Protein AF-A3CC83-F1 (afdb_monomer)

pLDDT: mean 74.84, std 17.67, range [27.53, 97.38]

Organism: Oryza sativa subsp. japonica (NCBI:txid39947)

Radius of gyration: 25.09 Å; Cα contacts (8 Å, |Δi|>4): 586; chains: 1; bounding box: 71×52×72 Å

InterPro domains:
  IPR003697 Nucleoside triphosphate pyrophosphatase Maf-like protein [MF_00528] (14-212)
  IPR015222 Phosphatidate cytidylyltransferase, mitochondrial [PF09139] (186-321)
  IPR015222 Phosphatidate cytidylyltransferase, mitochondrial [PTHR13619] (186-321)
  IPR029001 Inosine triphosphate pyrophosphatase-like [G3DSA:3.90.950.10] (7-191)
  IPR029001 Inosine triphosphate pyrophosphatase-like [SSF52972] (12-186)

Sequence (415 aa):
MAAASIPASSQPFKLILGSSSVARKHILAEMGLEFEVMTADIDEKSIRRENPDELVTILAEAKADAIMSRLNISDYQKEGDRPTLLITSDIVVVHEGIIREKPTTKEEARQFLKGYSGSHVATVGSVVVTNLTTGKRLGSLDKAEVYFHDIPDEVIENLIDEGVVFRVAGGLLLEHPLTLPFVEAVNLERNPDHYSGWMARLGPGAITRLADNIGVGVYFNPFVEWRDKRIKYGVVRMKDLAMDVLTWDRFYLSGRLQKPVHVLVDNWDIRKINTINLKMATSASLLLLPAEFTEYDLYAQICSLSYMGDLRMLFAEDKNKDCGASATNELFSYLPWTIQRRLQGRFASNCEEMPTRASVSSKDVAATCVRKALRRRVMVSSARQAMSGLLASGGAVAARYLGKKISKAWKSRTV

Structure (mmCIF, N/CA/C/O backbone):
data_AF-A3CC83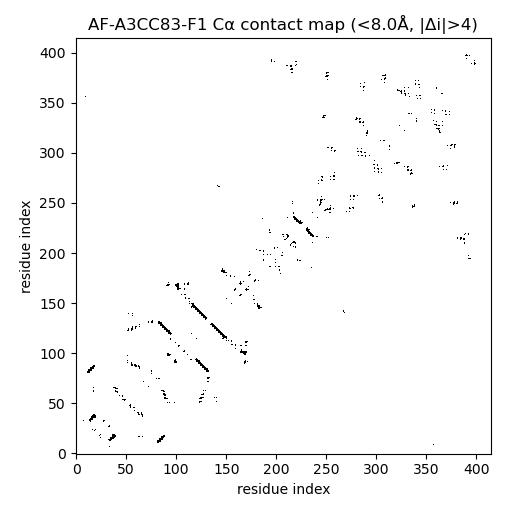-F1
#
_entry.id   AF-A3CC83-F1
#
loop_
_atom_site.group_PDB
_atom_site.id
_atom_site.type_symbol
_atom_site.label_atom_id
_atom_site.label_alt_id
_atom_site.label_comp_id
_atom_site.label_asym_id
_atom_site.label_entity_id
_atom_site.label_seq_id
_atom_site.pdbx_PDB_ins_code
_atom_site.Cartn_x
_atom_site.Cartn_y
_atom_site.Cartn_z
_atom_site.occupancy
_atom_site.B_iso_or_equiv
_atom_site.auth_seq_id
_atom_site.auth_comp_id
_atom_site.auth_asym_id
_atom_site.auth_atom_id
_atom_site.pdbx_PDB_model_num
ATOM 1 N N . MET A 1 1 ? 1.916 -31.405 12.395 1.00 29.80 1 MET A N 1
ATOM 2 C CA . MET A 1 1 ? 3.365 -31.407 12.687 1.00 29.80 1 MET A CA 1
ATOM 3 C C . MET A 1 1 ? 3.833 -29.966 12.689 1.00 29.80 1 MET A C 1
ATOM 5 O O . MET A 1 1 ? 3.380 -29.208 11.844 1.00 29.80 1 MET A O 1
ATOM 9 N N . ALA A 1 2 ? 4.581 -29.596 13.725 1.00 27.67 2 ALA A N 1
ATOM 10 C CA . ALA A 1 2 ? 4.825 -28.226 14.163 1.00 27.67 2 ALA A CA 1
ATOM 11 C C . ALA A 1 2 ? 5.542 -27.361 13.115 1.00 27.67 2 ALA A C 1
ATOM 13 O O . ALA A 1 2 ? 6.474 -27.821 12.461 1.00 27.67 2 ALA A O 1
ATOM 14 N N . ALA A 1 3 ? 5.099 -26.107 12.993 1.00 27.53 3 ALA A N 1
ATOM 15 C CA . ALA A 1 3 ? 5.787 -25.069 12.238 1.00 27.53 3 ALA A CA 1
ATOM 16 C C . ALA A 1 3 ? 7.141 -24.778 12.903 1.00 27.53 3 ALA A C 1
ATOM 18 O O . ALA A 1 3 ? 7.188 -24.462 14.093 1.00 27.53 3 ALA A O 1
ATOM 19 N N . ALA A 1 4 ? 8.231 -24.919 12.151 1.00 31.05 4 ALA A N 1
ATOM 20 C CA . ALA A 1 4 ? 9.561 -24.553 12.615 1.00 31.05 4 ALA A CA 1
ATOM 21 C C . ALA A 1 4 ? 9.682 -23.020 12.649 1.00 31.05 4 ALA A C 1
ATOM 23 O O . ALA A 1 4 ? 9.392 -22.332 11.673 1.00 31.05 4 ALA A O 1
ATOM 24 N N . SER A 1 5 ? 10.044 -22.492 13.815 1.00 33.88 5 SER A N 1
ATOM 25 C CA . SER A 1 5 ? 10.210 -21.070 14.115 1.00 33.88 5 SER A CA 1
ATOM 26 C C . SER A 1 5 ? 11.551 -20.525 13.606 1.00 33.88 5 SER A C 1
ATOM 28 O O . SER A 1 5 ? 12.596 -21.118 13.878 1.00 33.88 5 SER A O 1
ATOM 30 N N . ILE A 1 6 ? 11.525 -19.356 12.958 1.00 38.06 6 ILE A N 1
ATOM 31 C CA . ILE A 1 6 ? 12.697 -18.517 12.642 1.00 38.06 6 ILE A CA 1
ATOM 32 C C . ILE A 1 6 ? 13.355 -18.035 13.960 1.00 38.06 6 ILE A C 1
ATOM 34 O O . ILE A 1 6 ? 12.637 -17.747 14.919 1.00 38.06 6 ILE A O 1
ATOM 38 N N . PRO A 1 7 ? 14.698 -17.943 14.069 1.00 37.53 7 PRO A N 1
ATOM 39 C CA . PRO A 1 7 ? 15.350 -17.409 15.266 1.00 37.53 7 PRO A CA 1
ATOM 40 C C . PRO A 1 7 ? 15.218 -15.874 15.376 1.00 37.53 7 PRO A C 1
ATOM 42 O O . PRO A 1 7 ? 15.588 -15.131 14.469 1.00 37.53 7 PRO A O 1
ATOM 45 N N . ALA A 1 8 ? 14.774 -15.414 16.549 1.00 41.62 8 ALA A N 1
ATOM 46 C CA . ALA A 1 8 ? 14.306 -14.064 16.903 1.00 41.62 8 ALA A CA 1
ATOM 47 C C . ALA A 1 8 ? 15.328 -12.885 16.878 1.00 41.62 8 ALA A C 1
ATOM 49 O O . ALA A 1 8 ? 15.171 -11.917 17.632 1.00 41.62 8 ALA A O 1
ATOM 50 N N . SER A 1 9 ? 16.412 -12.922 16.085 1.00 45.72 9 SER A N 1
ATOM 51 C CA . SER A 1 9 ? 17.635 -12.142 16.394 1.00 45.72 9 SER A CA 1
ATOM 52 C C . SER A 1 9 ? 18.157 -11.102 15.376 1.00 45.72 9 SER A C 1
ATOM 54 O O . SER A 1 9 ? 19.329 -10.738 15.474 1.00 45.72 9 SER A O 1
ATOM 56 N N . SER A 1 10 ? 17.379 -10.575 14.417 1.00 61.22 10 SER A N 1
ATOM 57 C CA . SER A 1 10 ? 17.909 -9.567 13.455 1.00 61.22 10 SER A CA 1
ATOM 58 C C . SER A 1 10 ? 17.173 -8.226 13.363 1.00 61.22 10 SER A C 1
ATOM 60 O O . SER A 1 10 ? 17.601 -7.367 12.592 1.00 61.22 10 SER A O 1
ATOM 62 N N . GLN A 1 11 ? 16.092 -8.007 14.116 1.00 68.69 11 GLN A N 1
ATOM 63 C CA . GLN A 1 11 ? 15.389 -6.716 14.104 1.00 68.69 11 GLN A CA 1
ATOM 64 C C . GLN A 1 11 ? 16.029 -5.722 15.086 1.00 68.69 11 GLN A C 1
ATOM 66 O O . GLN A 1 11 ? 16.194 -6.072 16.262 1.00 68.69 11 GLN A O 1
ATOM 71 N N . PRO A 1 12 ? 16.343 -4.479 14.648 1.00 84.19 12 PRO A N 1
ATOM 72 C CA . PRO A 1 12 ? 16.972 -3.461 15.496 1.00 84.19 12 PRO A CA 1
ATOM 73 C C . PRO A 1 12 ? 16.033 -2.912 16.583 1.00 84.19 12 PRO A C 1
ATOM 75 O O . PRO A 1 12 ? 16.452 -2.103 17.402 1.00 84.19 12 PRO A O 1
ATOM 78 N N . PHE A 1 13 ? 14.771 -3.344 16.596 1.00 88.81 13 PHE A N 1
ATOM 79 C CA . PHE A 1 13 ? 13.751 -3.004 17.581 1.00 88.81 13 PHE A CA 1
ATOM 80 C C . PHE A 1 13 ? 12.878 -4.231 17.890 1.00 88.81 13 PHE A C 1
ATOM 82 O O . PHE A 1 13 ? 12.842 -5.182 17.109 1.00 88.81 13 PHE A O 1
ATOM 89 N N . LYS A 1 14 ? 12.186 -4.211 19.033 1.00 91.88 14 LYS A N 1
ATOM 90 C CA . LYS A 1 14 ? 11.030 -5.077 19.321 1.00 91.88 14 LYS A CA 1
ATOM 91 C C . LYS A 1 14 ? 9.772 -4.381 18.806 1.00 91.88 14 LYS A C 1
ATOM 93 O O . LYS A 1 14 ? 9.684 -3.153 18.873 1.00 91.88 14 LYS A O 1
ATOM 98 N N . LEU A 1 15 ? 8.803 -5.145 18.320 1.00 93.69 15 LEU A N 1
ATOM 99 C CA . LEU A 1 15 ? 7.555 -4.608 17.789 1.00 93.69 15 LEU A CA 1
ATOM 100 C C . LEU A 1 15 ? 6.356 -5.185 18.540 1.00 93.69 15 LEU A C 1
ATOM 102 O O . LEU A 1 15 ? 6.263 -6.394 18.737 1.00 93.69 15 LEU A O 1
ATOM 106 N N . ILE A 1 16 ? 5.429 -4.315 18.926 1.00 95.12 16 ILE A N 1
ATOM 107 C CA . ILE A 1 16 ? 4.136 -4.673 19.501 1.00 95.12 16 ILE A CA 1
ATOM 108 C C . ILE A 1 16 ? 3.050 -4.133 18.572 1.00 95.12 16 ILE A C 1
ATOM 110 O O . ILE A 1 16 ? 2.970 -2.930 18.318 1.00 95.12 16 ILE A O 1
ATOM 114 N N . LEU A 1 17 ? 2.191 -5.016 18.073 1.00 96.19 17 LEU A N 1
ATOM 115 C CA . LEU A 1 17 ? 0.972 -4.659 17.366 1.00 96.19 17 LEU A CA 1
ATOM 116 C C . LEU A 1 17 ? -0.175 -4.508 18.370 1.00 96.19 17 LEU A C 1
ATOM 118 O O . LEU A 1 17 ? -0.723 -5.489 18.874 1.00 96.19 17 LEU A O 1
ATOM 122 N N . GLY A 1 18 ? -0.585 -3.263 18.573 1.00 95.19 18 GLY A N 1
ATOM 123 C CA . GLY A 1 18 ? -1.690 -2.814 19.412 1.00 95.19 18 GLY A CA 1
ATOM 124 C C . GLY A 1 18 ? -3.093 -3.111 18.858 1.00 95.19 18 GLY A C 1
ATOM 125 O O . GLY A 1 18 ? -3.974 -2.258 18.942 1.00 95.19 18 GLY A O 1
ATOM 126 N N . SER A 1 19 ? -3.300 -4.236 18.161 1.00 89.81 19 SER A N 1
ATOM 127 C CA . SER A 1 19 ? -4.519 -4.487 17.376 1.00 89.81 19 SER A CA 1
ATOM 128 C C . SER A 1 19 ? -4.869 -5.971 17.249 1.00 89.81 19 SER A C 1
ATOM 130 O O . SER A 1 19 ? -4.028 -6.809 16.930 1.00 89.81 19 SER A O 1
ATOM 132 N N . SER A 1 20 ? -6.162 -6.289 17.367 1.00 87.88 20 SER A N 1
ATOM 133 C CA . SER A 1 20 ? -6.706 -7.637 17.141 1.00 87.88 20 SER A CA 1
ATOM 134 C C . SER A 1 20 ? -6.923 -7.982 15.660 1.00 87.88 20 SER A C 1
ATOM 136 O O . SER A 1 20 ? -7.044 -9.161 15.328 1.00 87.88 20 SER A O 1
ATOM 138 N N . SER A 1 21 ? -6.936 -6.982 14.767 1.00 84.50 21 SER A N 1
ATOM 139 C CA . SER A 1 21 ? -7.230 -7.141 13.332 1.00 84.50 21 SER A CA 1
ATOM 140 C C . SER A 1 21 ? -6.325 -8.160 12.630 1.00 84.50 21 SER A C 1
ATOM 142 O O . SER A 1 21 ? -5.101 -8.020 12.632 1.00 84.50 21 SER A O 1
ATOM 144 N N . VAL A 1 22 ? -6.945 -9.141 11.963 1.00 79.56 22 VAL A N 1
ATOM 145 C CA . VAL A 1 22 ? -6.258 -10.159 11.148 1.00 79.56 22 VAL A CA 1
ATOM 146 C C . VAL A 1 22 ? -5.524 -9.520 9.968 1.00 79.56 22 VAL A C 1
ATOM 148 O O . VAL A 1 22 ? -4.369 -9.855 9.728 1.00 79.56 22 VAL A O 1
ATOM 151 N N . ALA A 1 23 ? -6.143 -8.550 9.289 1.00 73.88 23 ALA A N 1
ATOM 152 C CA . ALA A 1 23 ? -5.534 -7.867 8.147 1.00 73.88 23 ALA A CA 1
ATOM 153 C C . ALA A 1 23 ? -4.236 -7.144 8.539 1.00 73.88 23 ALA A C 1
ATOM 155 O O . ALA A 1 23 ? -3.218 -7.280 7.871 1.00 73.88 23 ALA A O 1
ATOM 156 N N . ARG A 1 24 ? -4.228 -6.439 9.678 1.00 82.38 24 ARG A N 1
ATOM 157 C CA . ARG A 1 24 ? -3.029 -5.721 10.150 1.00 82.38 24 ARG A CA 1
ATOM 158 C C . ARG A 1 24 ? -1.908 -6.671 10.568 1.00 82.38 24 ARG A C 1
ATOM 160 O O . ARG A 1 24 ? -0.746 -6.389 10.295 1.00 82.38 24 ARG A O 1
ATOM 167 N N . LYS A 1 25 ? -2.255 -7.807 11.186 1.00 80.94 25 LYS A N 1
ATOM 168 C CA . LYS A 1 25 ? -1.294 -8.883 11.478 1.00 80.94 25 LYS A CA 1
ATOM 169 C C . LYS A 1 25 ? -0.676 -9.422 10.191 1.00 80.94 25 LYS A C 1
ATOM 171 O O . LYS A 1 25 ? 0.536 -9.585 10.129 1.00 80.94 25 LYS A O 1
ATOM 176 N N . HIS A 1 26 ? -1.504 -9.663 9.176 1.00 69.69 26 HIS A N 1
ATOM 177 C CA . HIS A 1 26 ? -1.049 -10.172 7.889 1.00 69.69 26 HIS A CA 1
ATOM 178 C C . HIS A 1 26 ? -0.097 -9.194 7.194 1.00 69.69 26 HIS A C 1
ATOM 180 O O . HIS A 1 26 ? 0.998 -9.600 6.834 1.00 69.69 26 HIS A O 1
ATOM 186 N N . ILE A 1 27 ? -0.443 -7.902 7.126 1.00 72.19 27 ILE A N 1
ATOM 187 C CA . ILE A 1 27 ? 0.411 -6.860 6.526 1.00 72.19 27 ILE A CA 1
ATOM 188 C C . ILE A 1 27 ? 1.800 -6.831 7.180 1.00 72.19 27 ILE A C 1
ATOM 190 O O . ILE A 1 27 ? 2.812 -6.851 6.484 1.00 72.19 27 ILE A O 1
ATOM 194 N N . LEU A 1 28 ? 1.875 -6.817 8.516 1.00 74.62 28 LEU A N 1
ATOM 195 C CA . LEU A 1 28 ? 3.170 -6.802 9.206 1.00 74.62 28 LEU A CA 1
ATOM 196 C C . LEU A 1 28 ? 3.953 -8.110 9.005 1.00 74.62 28 LEU A C 1
ATOM 198 O O . LEU A 1 28 ? 5.172 -8.069 8.841 1.00 74.62 28 LEU A O 1
ATOM 202 N N . ALA A 1 29 ? 3.267 -9.254 8.972 1.00 72.88 29 ALA A N 1
ATOM 203 C CA . ALA A 1 29 ? 3.896 -10.548 8.720 1.00 72.88 29 ALA A CA 1
ATOM 204 C C . ALA A 1 29 ? 4.442 -10.657 7.284 1.00 72.88 29 ALA A C 1
ATOM 206 O O . ALA A 1 29 ? 5.563 -11.122 7.095 1.00 72.88 29 ALA A O 1
ATOM 207 N N . GLU A 1 30 ? 3.707 -10.173 6.277 1.00 58.69 30 GLU A N 1
ATOM 208 C CA . GLU A 1 30 ? 4.167 -10.105 4.881 1.00 58.69 30 GLU A CA 1
ATOM 209 C C . GLU A 1 30 ? 5.392 -9.197 4.714 1.00 58.69 30 GLU A C 1
ATOM 211 O O . GLU A 1 30 ? 6.258 -9.458 3.879 1.00 58.69 30 GLU A O 1
ATOM 216 N N . MET A 1 31 ? 5.509 -8.156 5.544 1.00 70.88 31 MET A N 1
ATOM 217 C CA . MET A 1 31 ? 6.708 -7.314 5.618 1.00 70.88 31 MET A CA 1
ATOM 218 C C . MET A 1 31 ? 7.907 -8.019 6.281 1.00 70.88 31 MET A C 1
ATOM 220 O O . MET A 1 31 ? 8.993 -7.439 6.337 1.00 70.88 31 MET A O 1
ATOM 224 N N . GLY A 1 32 ? 7.737 -9.246 6.783 1.00 74.75 32 GLY A N 1
ATOM 225 C CA . GLY A 1 32 ? 8.766 -10.005 7.495 1.00 74.75 32 GLY A CA 1
ATOM 226 C C . GLY A 1 32 ? 9.046 -9.478 8.905 1.00 74.75 32 GLY A C 1
ATOM 227 O O . GLY A 1 32 ? 10.141 -9.691 9.431 1.00 74.75 32 GLY A O 1
ATOM 228 N N . LEU A 1 33 ? 8.095 -8.749 9.499 1.00 78.81 33 LEU A N 1
ATOM 229 C CA . LEU A 1 33 ? 8.216 -8.226 10.856 1.00 78.81 33 LEU A CA 1
ATOM 230 C C . LEU A 1 33 ? 7.722 -9.260 11.871 1.00 78.81 33 LEU A C 1
ATOM 232 O O . LEU A 1 33 ? 6.686 -9.895 11.691 1.00 78.81 33 LEU A O 1
ATOM 236 N N . GLU A 1 34 ? 8.458 -9.381 12.970 1.00 87.00 34 GLU A N 1
ATOM 237 C CA . GLU A 1 34 ? 8.103 -10.216 14.112 1.00 87.00 34 GLU A CA 1
ATOM 238 C C . GLU A 1 34 ? 7.530 -9.275 15.156 1.00 87.00 34 GLU A C 1
ATOM 240 O O . GLU A 1 34 ? 8.132 -8.246 15.465 1.00 87.00 34 GLU A O 1
ATOM 245 N N . PHE A 1 35 ? 6.348 -9.589 15.668 1.00 92.81 35 PHE A N 1
ATOM 246 C CA . PHE A 1 35 ? 5.664 -8.713 16.602 1.00 92.81 35 PHE A CA 1
ATOM 247 C C . PHE A 1 35 ? 4.873 -9.502 17.632 1.00 92.81 35 PHE A C 1
ATOM 249 O O . PHE A 1 35 ? 4.314 -10.562 17.348 1.00 92.81 35 PHE A O 1
ATOM 256 N N . GLU A 1 36 ? 4.791 -8.937 18.827 1.00 94.06 36 GLU A N 1
ATOM 257 C CA . GLU A 1 36 ? 3.840 -9.360 19.844 1.00 94.06 36 GLU A CA 1
ATOM 258 C C . GLU A 1 36 ? 2.493 -8.681 19.590 1.00 94.06 36 GLU A C 1
ATOM 260 O O . GLU A 1 36 ? 2.435 -7.546 19.122 1.00 94.06 36 GLU A O 1
ATOM 265 N N . VAL A 1 37 ? 1.389 -9.361 19.884 1.00 93.94 37 VAL A N 1
ATOM 266 C CA . VAL A 1 37 ? 0.056 -8.765 19.779 1.00 93.94 37 VAL A CA 1
ATOM 267 C C . VAL A 1 37 ? -0.419 -8.387 21.169 1.00 93.94 37 VAL A C 1
ATOM 269 O O . VAL A 1 37 ? -0.599 -9.257 22.015 1.00 93.94 37 VAL A O 1
ATOM 272 N N . MET A 1 38 ? -0.707 -7.106 21.368 1.00 93.38 38 MET A N 1
ATOM 273 C CA . MET A 1 38 ? -1.361 -6.608 22.573 1.00 93.38 38 MET A CA 1
ATOM 274 C C . MET A 1 38 ? -2.634 -5.879 22.173 1.00 93.38 38 MET A C 1
ATOM 276 O O . MET A 1 38 ? -2.612 -4.981 21.341 1.00 93.38 38 MET A O 1
ATOM 280 N N . THR A 1 39 ? -3.774 -6.267 22.725 1.00 89.12 39 THR A N 1
ATOM 281 C CA . THR A 1 39 ? -5.054 -5.649 22.368 1.00 89.12 39 THR A CA 1
ATOM 282 C C . THR A 1 39 ? -5.473 -4.646 23.428 1.00 89.12 39 THR A C 1
ATOM 284 O O . THR A 1 39 ? -5.507 -4.968 24.616 1.00 89.12 39 THR A O 1
ATOM 287 N N . ALA A 1 40 ? -5.834 -3.444 22.988 1.00 86.38 40 ALA A N 1
ATOM 288 C CA . ALA A 1 40 ? -6.542 -2.494 23.827 1.00 86.38 40 ALA A CA 1
ATOM 289 C C . ALA A 1 40 ? -7.990 -2.968 24.004 1.00 86.38 40 ALA A C 1
ATOM 291 O O . ALA A 1 40 ? -8.631 -3.366 23.032 1.00 86.38 40 ALA A O 1
ATOM 292 N N . ASP A 1 41 ? -8.483 -2.912 25.236 1.00 82.62 41 ASP A N 1
ATOM 293 C CA . ASP A 1 41 ? -9.912 -3.042 25.519 1.00 82.62 41 ASP A CA 1
ATOM 294 C C . ASP A 1 41 ? -10.402 -1.639 25.868 1.00 82.62 41 ASP A C 1
ATOM 296 O O . ASP A 1 41 ? -10.188 -1.174 26.990 1.00 82.62 41 ASP A O 1
ATOM 300 N N . ILE A 1 42 ? -10.876 -0.925 24.845 1.00 86.12 42 ILE A N 1
ATOM 301 C CA . ILE A 1 42 ? -11.409 0.432 24.950 1.00 86.12 42 ILE A CA 1
ATOM 302 C C . ILE A 1 42 ? -12.838 0.448 24.425 1.00 86.12 42 ILE A C 1
ATOM 304 O O . ILE A 1 42 ? -13.153 -0.211 23.432 1.00 86.12 42 ILE A O 1
ATOM 308 N N . ASP A 1 43 ? -13.688 1.250 25.058 1.00 85.00 43 ASP A N 1
ATOM 309 C CA . ASP A 1 43 ? -15.012 1.540 24.525 1.00 85.00 43 ASP A CA 1
ATOM 310 C C . ASP A 1 43 ? -14.897 2.577 23.399 1.00 85.00 43 ASP A C 1
ATOM 312 O O . ASP A 1 43 ? -15.071 3.779 23.613 1.00 85.00 43 ASP A O 1
ATOM 316 N N . GLU A 1 44 ? -14.578 2.106 22.188 1.00 82.88 44 GLU A N 1
ATOM 317 C CA . GLU A 1 44 ? -14.477 2.936 20.975 1.00 82.88 44 GLU A CA 1
ATOM 318 C C . GLU A 1 44 ? -15.751 3.776 20.755 1.00 82.88 44 GLU A C 1
ATOM 320 O O . GLU A 1 44 ? -15.671 4.890 20.238 1.00 82.88 44 GLU A O 1
ATOM 325 N N . LYS A 1 45 ? -16.921 3.295 21.212 1.00 84.31 45 LYS A N 1
ATOM 326 C CA . LYS A 1 45 ? -18.202 3.984 21.021 1.00 84.31 45 LYS A CA 1
ATOM 327 C C . LYS A 1 45 ? -18.379 5.222 21.898 1.00 84.31 45 LYS A C 1
ATOM 329 O O . LYS A 1 45 ? -19.158 6.104 21.536 1.00 84.31 45 LYS A O 1
ATOM 334 N N . SER A 1 46 ? -17.656 5.308 23.012 1.00 85.44 46 SER A N 1
ATOM 335 C CA . SER A 1 46 ? -17.655 6.484 23.893 1.00 85.44 46 SER A CA 1
ATOM 336 C C . SER A 1 46 ? -16.898 7.677 23.295 1.00 85.44 46 SER A C 1
ATOM 338 O O . SER A 1 46 ? -17.147 8.828 23.657 1.00 85.44 46 SER A O 1
ATOM 340 N N . ILE A 1 47 ? -15.998 7.418 22.342 1.00 86.69 47 ILE A N 1
ATOM 341 C CA . ILE A 1 47 ? -15.176 8.428 21.679 1.00 86.69 47 ILE A CA 1
ATOM 342 C C . ILE A 1 47 ? -15.840 8.774 20.346 1.00 86.69 47 ILE A C 1
ATOM 344 O O . ILE A 1 47 ? -15.887 7.973 19.412 1.00 86.69 47 ILE A O 1
ATOM 348 N N . ARG A 1 48 ? -16.377 9.993 20.257 1.00 90.94 48 ARG A N 1
ATOM 349 C CA . ARG A 1 48 ? -17.069 10.490 19.062 1.00 90.94 48 ARG A CA 1
ATOM 350 C C . ARG A 1 48 ? -16.514 11.833 18.618 1.00 90.94 48 ARG A C 1
ATOM 352 O O . ARG A 1 48 ? -16.260 12.720 19.436 1.00 90.94 48 ARG A O 1
ATOM 359 N N . ARG A 1 49 ? -16.325 11.969 17.309 1.00 91.44 49 ARG A N 1
ATOM 360 C CA . ARG A 1 49 ? -15.961 13.204 16.610 1.00 91.44 49 ARG A CA 1
ATOM 361 C C . ARG A 1 49 ? -16.715 13.236 15.290 1.00 91.44 49 ARG A C 1
ATOM 363 O O . ARG A 1 49 ? -16.915 12.191 14.679 1.00 91.44 49 ARG A O 1
ATOM 370 N N . GLU A 1 50 ? -17.126 14.428 14.877 1.00 88.75 50 GLU A N 1
ATOM 371 C CA . GLU A 1 50 ? -17.772 14.638 13.577 1.00 88.75 50 GLU A CA 1
ATOM 372 C C . GLU A 1 50 ? -16.755 14.548 12.438 1.00 88.75 50 GLU A C 1
ATOM 374 O O . GLU A 1 50 ? -17.045 14.011 11.373 1.00 88.75 50 GLU A O 1
ATOM 379 N N . ASN A 1 51 ? -15.535 15.033 12.684 1.00 93.25 51 ASN A N 1
ATOM 380 C CA . ASN A 1 51 ? -14.439 14.935 11.738 1.00 93.25 51 ASN A CA 1
ATOM 381 C C . ASN A 1 51 ? -13.831 13.516 11.778 1.00 93.25 51 ASN A C 1
ATOM 383 O O . ASN A 1 51 ? -13.294 13.121 12.822 1.00 93.25 51 ASN A O 1
ATOM 387 N N . PRO A 1 52 ? -13.867 12.752 10.667 1.00 92.81 52 PRO A N 1
ATOM 388 C CA . PRO A 1 52 ? -13.311 11.402 10.624 1.00 92.81 52 PRO A CA 1
ATOM 389 C C . PRO A 1 52 ? -11.807 11.375 10.912 1.00 92.81 52 PRO A C 1
ATOM 391 O O . PRO A 1 52 ? -11.331 10.409 11.501 1.00 92.81 52 PRO A O 1
ATOM 394 N N . ASP A 1 53 ? -11.070 12.431 10.559 1.00 91.94 53 ASP A N 1
ATOM 395 C CA . ASP A 1 53 ? -9.618 12.506 10.739 1.00 91.94 53 ASP A CA 1
ATOM 396 C C . ASP A 1 53 ? -9.232 12.555 12.216 1.00 91.94 53 ASP A C 1
ATOM 398 O O . ASP A 1 53 ? -8.321 11.858 12.678 1.00 91.94 53 ASP A O 1
ATOM 402 N N . GLU A 1 54 ? -9.965 13.377 12.963 1.00 93.44 54 GLU A N 1
ATOM 403 C CA . GLU A 1 54 ? -9.821 13.500 14.408 1.00 93.44 54 GLU A CA 1
ATOM 404 C C . GLU A 1 54 ? -10.265 12.215 15.098 1.00 93.44 54 GLU A C 1
ATOM 406 O O . GLU A 1 54 ? -9.581 11.753 16.011 1.00 93.44 54 GLU A O 1
ATOM 411 N N . LEU A 1 55 ? -11.369 11.611 14.639 1.00 94.50 55 LEU A N 1
ATOM 412 C CA . LEU A 1 55 ? -11.887 10.370 15.209 1.00 94.50 55 LEU A CA 1
ATOM 413 C C . LEU A 1 55 ? -10.833 9.261 15.178 1.00 94.50 55 LEU A C 1
ATOM 415 O O . LEU A 1 55 ? -10.485 8.722 16.227 1.00 94.50 55 LEU A O 1
ATOM 419 N N . VAL A 1 56 ? -10.292 8.939 13.998 1.00 92.62 56 VAL A N 1
ATOM 420 C CA . VAL A 1 56 ? -9.341 7.821 13.872 1.00 92.62 56 VAL A CA 1
ATOM 421 C C . VAL A 1 56 ? -8.026 8.088 14.590 1.00 92.62 56 VAL A C 1
ATOM 423 O O . VAL A 1 56 ? -7.405 7.158 15.102 1.00 92.62 56 VAL A O 1
ATOM 426 N N . THR A 1 57 ? -7.605 9.352 14.658 1.00 93.19 57 THR A N 1
ATOM 427 C CA . THR A 1 57 ? -6.380 9.738 15.363 1.00 93.19 57 THR A CA 1
ATOM 428 C C . THR A 1 57 ? -6.551 9.547 16.865 1.00 93.19 57 THR A C 1
ATOM 430 O O . T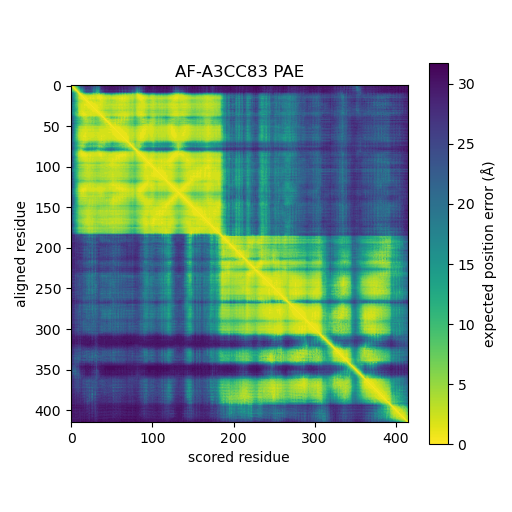HR A 1 57 ? -5.754 8.835 17.473 1.00 93.19 57 THR A O 1
ATOM 433 N N . ILE A 1 58 ? -7.636 10.070 17.444 1.00 95.06 58 ILE A N 1
ATOM 434 C CA . ILE A 1 58 ? -7.924 9.919 18.875 1.00 95.06 58 ILE A CA 1
ATOM 435 C C . ILE A 1 58 ? -8.147 8.447 19.234 1.00 95.06 58 ILE A C 1
ATOM 437 O O . ILE A 1 58 ? -7.666 7.999 20.269 1.00 95.06 58 ILE A O 1
ATOM 441 N N . LEU A 1 59 ? -8.828 7.665 18.390 1.00 94.81 59 LEU A N 1
ATOM 442 C CA . LEU A 1 59 ? -9.014 6.232 18.633 1.00 94.81 59 LEU A CA 1
ATOM 443 C C . LEU A 1 59 ? -7.683 5.470 18.622 1.00 94.81 59 LEU A C 1
ATOM 445 O O . LEU A 1 59 ? -7.454 4.627 19.489 1.00 94.81 59 LEU A O 1
ATOM 449 N N . ALA A 1 60 ? -6.787 5.759 17.674 1.00 93.88 60 ALA A N 1
ATOM 450 C CA . ALA A 1 60 ? -5.462 5.143 17.641 1.00 93.88 60 ALA A CA 1
ATOM 451 C C . ALA A 1 60 ? -4.633 5.517 18.885 1.00 93.88 60 ALA A C 1
ATOM 453 O O . ALA A 1 60 ? -4.030 4.640 19.504 1.00 93.88 60 ALA A O 1
ATOM 454 N N . GLU A 1 61 ? -4.657 6.786 19.298 1.00 95.19 61 GLU A N 1
ATOM 455 C CA . GLU A 1 61 ? -3.980 7.262 20.509 1.00 95.19 61 GLU A CA 1
ATOM 456 C C . GLU A 1 61 ? -4.561 6.646 21.787 1.00 95.19 61 GLU A C 1
ATOM 458 O O . GLU A 1 61 ? -3.805 6.124 22.603 1.00 95.19 61 GLU A O 1
ATOM 463 N N . ALA A 1 62 ? -5.888 6.595 21.922 1.00 95.06 62 ALA A N 1
ATOM 464 C CA . ALA A 1 62 ? -6.563 5.985 23.065 1.00 95.06 62 ALA A CA 1
ATOM 465 C C . ALA A 1 62 ? -6.231 4.490 23.198 1.00 95.06 62 ALA A C 1
ATOM 467 O O . ALA A 1 62 ? -6.056 3.987 24.308 1.00 95.06 62 ALA A O 1
ATOM 468 N N . LYS A 1 63 ? -6.080 3.769 22.076 1.00 95.44 63 LYS A N 1
ATOM 469 C CA . LYS A 1 63 ? -5.598 2.375 22.084 1.00 95.44 63 LYS A CA 1
ATOM 470 C C . LYS A 1 63 ? -4.173 2.282 22.614 1.00 95.44 63 LYS A C 1
ATOM 472 O O . LYS A 1 63 ? -3.877 1.372 23.386 1.00 95.44 63 LYS A O 1
ATOM 477 N N . ALA A 1 64 ? -3.300 3.207 22.215 1.00 94.88 64 ALA A N 1
ATOM 478 C CA . ALA A 1 64 ? -1.933 3.249 22.723 1.00 94.88 64 ALA A CA 1
ATOM 479 C C . ALA A 1 64 ? -1.923 3.513 24.230 1.00 94.88 64 ALA A C 1
ATOM 481 O O . ALA A 1 64 ? -1.285 2.765 24.966 1.00 94.88 64 ALA A O 1
ATOM 482 N N . ASP A 1 65 ? -2.689 4.498 24.695 1.00 94.06 65 ASP A N 1
ATOM 483 C CA . ASP A 1 65 ? -2.772 4.873 26.109 1.00 94.06 65 ASP A CA 1
ATOM 484 C C . ASP A 1 65 ? -3.346 3.737 26.972 1.00 94.06 65 ASP A C 1
ATOM 486 O O . ASP A 1 65 ? -2.825 3.428 28.047 1.00 94.06 65 ASP A O 1
ATOM 490 N N . ALA A 1 66 ? -4.375 3.043 26.481 1.00 93.81 66 ALA A N 1
ATOM 491 C CA . ALA A 1 66 ? -4.976 1.905 27.172 1.00 93.81 66 ALA A CA 1
ATOM 492 C C . ALA A 1 66 ? -4.033 0.697 27.282 1.00 93.81 66 ALA A C 1
ATOM 494 O O . ALA A 1 66 ? -4.077 -0.022 28.278 1.00 93.81 66 ALA A O 1
ATOM 495 N N . ILE A 1 67 ? -3.174 0.466 26.285 1.00 93.44 67 ILE A N 1
ATOM 496 C CA . ILE A 1 67 ? -2.137 -0.572 26.363 1.00 93.44 67 ILE A CA 1
ATOM 497 C C . ILE A 1 67 ? -1.033 -0.123 27.322 1.00 93.44 67 ILE A C 1
ATOM 499 O O . ILE A 1 67 ? -0.645 -0.881 28.206 1.00 93.44 67 ILE A O 1
ATOM 503 N N . MET A 1 68 ? -0.560 1.117 27.190 1.00 91.56 68 MET A N 1
ATOM 504 C CA . MET A 1 68 ? 0.519 1.659 28.016 1.00 91.56 68 MET A CA 1
ATOM 505 C C . MET A 1 68 ? 0.166 1.704 29.504 1.00 91.56 68 MET A C 1
ATOM 507 O O . MET A 1 68 ? 1.034 1.429 30.323 1.00 91.56 68 MET A O 1
ATOM 511 N N . SER A 1 69 ? -1.091 1.976 29.868 1.00 90.31 69 SER A N 1
ATOM 512 C CA . SER A 1 69 ? -1.531 1.986 31.274 1.00 90.31 69 SER A CA 1
ATOM 513 C C . SER A 1 69 ? -1.473 0.613 31.956 1.00 90.31 69 SER A C 1
ATOM 515 O O . SER A 1 69 ? -1.446 0.538 33.182 1.00 90.31 69 SER A O 1
ATOM 517 N N . ARG A 1 70 ? -1.428 -0.474 31.175 1.00 88.00 70 ARG A N 1
ATOM 518 C CA . ARG A 1 70 ? -1.300 -1.858 31.662 1.00 88.00 70 ARG A CA 1
ATOM 519 C C . ARG A 1 70 ? 0.147 -2.354 31.655 1.00 88.00 70 ARG A C 1
ATOM 521 O O . ARG A 1 70 ? 0.412 -3.449 32.144 1.00 88.00 70 ARG A O 1
ATOM 528 N N . LEU A 1 71 ? 1.064 -1.583 31.073 1.00 86.88 71 LEU A N 1
ATOM 529 C CA . LEU A 1 71 ? 2.472 -1.934 30.952 1.00 86.88 71 LEU A CA 1
ATOM 530 C C . LEU A 1 71 ? 3.290 -1.271 32.059 1.00 86.88 71 LEU A C 1
ATOM 532 O O . LEU A 1 71 ? 3.192 -0.069 32.298 1.00 86.88 71 LEU A O 1
ATOM 536 N N . ASN A 1 72 ? 4.194 -2.037 32.665 1.00 81.81 72 ASN A N 1
ATOM 537 C CA . ASN A 1 72 ? 5.245 -1.468 33.498 1.00 81.81 72 ASN A CA 1
ATOM 538 C C . ASN A 1 72 ? 6.325 -0.885 32.583 1.00 81.81 72 ASN A C 1
ATOM 540 O O . ASN A 1 72 ? 7.196 -1.600 32.096 1.00 81.81 72 ASN A O 1
ATOM 544 N N . ILE A 1 73 ? 6.270 0.425 32.326 1.00 78.25 73 ILE A N 1
ATOM 545 C CA . ILE A 1 73 ? 7.189 1.115 31.400 1.00 78.25 73 ILE A CA 1
ATOM 546 C C . ILE A 1 73 ? 8.668 0.868 31.763 1.00 78.25 73 ILE A C 1
ATOM 548 O O . ILE A 1 73 ? 9.508 0.750 30.872 1.00 78.25 73 ILE A O 1
ATOM 552 N N . SER A 1 74 ? 8.978 0.684 33.051 1.00 77.62 74 SER A N 1
ATOM 553 C CA . SER A 1 74 ? 10.316 0.327 33.544 1.00 77.62 74 SER A CA 1
ATOM 554 C C . SER A 1 74 ? 10.886 -0.955 32.926 1.00 77.62 74 SER A C 1
ATOM 556 O O . SER A 1 74 ? 12.102 -1.073 32.782 1.00 77.62 74 SER A O 1
ATOM 558 N N . ASP A 1 75 ? 10.040 -1.904 32.509 1.00 80.06 75 ASP A N 1
ATOM 559 C CA . ASP A 1 75 ? 10.489 -3.129 31.839 1.00 80.06 75 ASP A CA 1
ATOM 560 C C . ASP A 1 75 ? 11.046 -2.873 30.432 1.00 80.06 75 ASP A C 1
ATOM 562 O O . ASP A 1 75 ? 11.861 -3.660 29.948 1.00 80.06 75 ASP A O 1
ATOM 566 N N . TYR A 1 76 ? 10.672 -1.750 29.812 1.00 79.69 76 TYR A N 1
ATOM 567 C CA . TYR A 1 76 ? 11.051 -1.358 28.449 1.00 79.69 76 TYR A CA 1
ATOM 568 C C . TYR A 1 76 ? 12.120 -0.250 28.401 1.00 79.69 76 TYR A C 1
ATOM 570 O O . TYR A 1 76 ? 12.546 0.156 27.314 1.00 79.69 76 TYR A O 1
ATOM 578 N N . GLN A 1 77 ? 12.558 0.229 29.569 1.00 72.12 77 GLN A N 1
ATOM 579 C CA . GLN A 1 77 ? 13.565 1.281 29.755 1.00 72.12 77 GLN A CA 1
ATOM 580 C C . GLN A 1 77 ? 14.889 0.741 30.325 1.00 72.12 77 GLN A C 1
ATOM 582 O O . GLN A 1 77 ? 15.641 1.469 30.969 1.00 72.12 77 GLN A O 1
ATOM 587 N N . LYS A 1 78 ? 15.188 -0.544 30.101 1.00 70.56 78 LYS A N 1
ATOM 588 C CA . LYS A 1 78 ? 16.448 -1.158 30.538 1.00 70.56 78 LYS A CA 1
ATOM 589 C C . LYS A 1 78 ? 17.594 -0.738 29.619 1.00 70.56 78 LYS A C 1
ATOM 591 O O . LYS A 1 78 ? 17.503 -0.851 28.396 1.00 70.56 78 LYS A O 1
ATOM 596 N N . GLU A 1 79 ? 18.675 -0.256 30.221 1.00 61.66 79 GLU A N 1
ATOM 597 C CA . GLU A 1 79 ? 19.871 0.193 29.513 1.00 61.66 79 GLU A CA 1
ATOM 598 C C . GLU A 1 79 ? 20.514 -0.978 28.745 1.00 61.66 79 GLU A C 1
ATOM 600 O O . GLU A 1 79 ? 20.743 -2.052 29.302 1.00 61.66 79 GLU A O 1
ATOM 605 N N . GLY A 1 80 ? 20.754 -0.793 27.442 1.00 66.12 80 GLY A N 1
ATOM 606 C CA . GLY A 1 80 ? 21.325 -1.813 26.550 1.00 66.12 80 GLY A CA 1
ATOM 607 C C . GLY A 1 80 ? 20.319 -2.717 25.824 1.00 66.12 80 GLY A C 1
ATOM 608 O O . GLY A 1 80 ? 20.731 -3.476 24.945 1.00 66.12 80 GLY A O 1
ATOM 609 N N . ASP A 1 81 ? 19.018 -2.634 26.125 1.00 75.31 81 ASP A N 1
ATOM 610 C CA . ASP A 1 81 ? 17.991 -3.401 25.411 1.00 75.31 81 ASP A CA 1
ATOM 611 C C . ASP A 1 81 ? 17.571 -2.694 24.106 1.00 75.31 81 ASP A C 1
ATOM 613 O O . ASP A 1 81 ? 17.611 -1.465 23.986 1.00 75.31 81 ASP A O 1
ATOM 617 N N . ARG A 1 82 ? 17.166 -3.462 23.088 1.00 84.19 82 ARG A N 1
ATOM 618 C CA . ARG A 1 82 ? 16.709 -2.875 21.812 1.00 84.19 82 ARG A CA 1
ATOM 619 C C . ARG A 1 82 ? 15.395 -2.093 22.015 1.00 84.19 82 ARG A C 1
ATOM 621 O O . ARG A 1 82 ? 14.531 -2.568 22.759 1.00 84.19 82 ARG A O 1
ATOM 628 N N . PRO A 1 83 ? 15.194 -0.942 21.339 1.00 90.25 83 PRO A N 1
ATOM 629 C CA . PRO A 1 83 ? 13.998 -0.121 21.520 1.00 90.25 83 PRO A CA 1
ATOM 630 C C . PRO A 1 83 ? 12.727 -0.906 21.191 1.00 90.25 83 PRO A C 1
ATOM 632 O O . PRO A 1 83 ? 12.713 -1.708 20.256 1.00 90.25 83 PRO A O 1
ATOM 635 N N . THR A 1 84 ? 11.652 -0.660 21.939 1.00 93.19 84 THR A N 1
ATOM 636 C CA . THR A 1 84 ? 10.349 -1.305 21.703 1.00 93.19 84 THR A CA 1
ATOM 637 C C . THR A 1 84 ? 9.362 -0.312 21.100 1.00 93.19 84 THR A C 1
ATOM 639 O O . THR A 1 84 ? 9.134 0.763 21.657 1.00 93.19 84 THR A O 1
ATOM 642 N N . LEU A 1 85 ? 8.780 -0.668 19.955 1.00 94.81 85 LEU A N 1
ATOM 643 C CA . LEU A 1 85 ? 7.800 0.143 19.237 1.00 94.81 85 LEU A CA 1
ATOM 644 C C . LEU A 1 85 ? 6.405 -0.468 19.380 1.00 94.81 85 LEU A C 1
ATOM 646 O O . LEU A 1 85 ? 6.197 -1.624 19.024 1.00 94.81 85 LEU A O 1
ATOM 650 N N . LEU A 1 86 ? 5.446 0.322 19.853 1.00 96.00 86 LEU A N 1
ATOM 651 C CA . LEU A 1 86 ? 4.024 -0.004 19.866 1.00 96.00 86 LEU A CA 1
ATOM 652 C C . LEU A 1 86 ? 3.346 0.650 18.660 1.00 96.00 86 LEU A C 1
ATOM 654 O O . LEU A 1 86 ? 3.341 1.876 18.551 1.00 96.00 86 LEU A O 1
ATOM 658 N N . ILE A 1 87 ? 2.755 -0.154 17.777 1.00 95.62 87 ILE A N 1
ATOM 659 C CA . ILE A 1 87 ? 1.942 0.317 16.652 1.00 95.62 87 ILE A CA 1
ATOM 660 C C . ILE A 1 87 ? 0.469 0.136 16.989 1.00 95.62 87 ILE A C 1
ATOM 662 O O . ILE A 1 87 ? -0.007 -0.981 17.168 1.00 95.62 87 ILE A O 1
ATOM 666 N N . THR A 1 88 ? -0.274 1.231 16.992 1.00 96.25 88 THR A N 1
ATOM 667 C CA . THR A 1 88 ? -1.735 1.249 17.117 1.00 96.25 88 THR A CA 1
ATOM 668 C C . THR A 1 88 ? -2.332 1.913 15.893 1.00 96.25 88 THR A C 1
ATOM 670 O O . THR A 1 88 ? -1.659 2.653 15.178 1.00 96.25 88 THR A O 1
ATOM 673 N N . SER A 1 89 ? -3.575 1.573 15.575 1.00 92.12 89 SER A N 1
ATOM 674 C CA . SER A 1 89 ? -4.241 2.148 14.413 1.00 92.12 89 SER A CA 1
ATOM 675 C C . SER A 1 89 ? -5.745 2.029 14.506 1.00 92.12 89 SER A C 1
ATOM 677 O O . SER A 1 89 ? -6.286 1.084 15.102 1.00 92.12 89 SER A O 1
ATOM 679 N N . ASP A 1 90 ? -6.398 2.958 13.829 1.00 92.12 90 ASP A N 1
ATOM 680 C CA . ASP A 1 90 ? -7.828 2.942 13.618 1.00 92.12 90 ASP A CA 1
ATOM 681 C C . ASP A 1 90 ? -8.182 3.283 12.172 1.00 92.12 90 ASP A C 1
ATOM 683 O O . ASP A 1 90 ? -7.366 3.848 11.444 1.00 92.12 90 ASP A O 1
ATOM 687 N N . ILE A 1 91 ? -9.349 2.829 11.724 1.00 87.31 91 ILE A N 1
ATOM 688 C CA . ILE A 1 91 ? -9.831 3.062 10.366 1.00 87.31 91 ILE A CA 1
ATOM 689 C C . ILE A 1 91 ? -11.352 3.070 10.367 1.00 87.31 91 ILE A C 1
ATOM 691 O O . ILE A 1 91 ? -11.984 2.149 10.888 1.00 87.31 91 ILE A O 1
ATOM 695 N N . VAL A 1 92 ? -11.918 4.080 9.719 1.00 92.94 92 VAL A N 1
ATOM 696 C CA . VAL A 1 92 ? -13.351 4.209 9.481 1.00 92.94 92 VAL A CA 1
ATOM 697 C C . VAL A 1 92 ? -13.627 4.354 7.996 1.00 92.94 92 VAL A C 1
ATOM 699 O O . VAL A 1 92 ? -12.766 4.743 7.201 1.00 92.94 92 VAL A O 1
ATOM 702 N N . VAL A 1 93 ? -14.858 4.036 7.626 1.00 93.56 93 VAL A N 1
ATOM 703 C CA . VAL A 1 93 ? -15.382 4.274 6.291 1.00 93.56 93 VAL A CA 1
ATOM 704 C C . VAL A 1 93 ? -16.233 5.538 6.318 1.00 93.56 93 VAL A C 1
ATOM 706 O O . VAL A 1 93 ? -16.960 5.766 7.274 1.00 93.56 93 VAL A O 1
ATOM 709 N N . VAL A 1 94 ? -16.160 6.365 5.283 1.00 92.31 94 VAL A N 1
ATOM 710 C CA . VAL A 1 94 ? -16.977 7.567 5.117 1.00 92.31 94 VAL A CA 1
ATOM 711 C C . VAL A 1 94 ? -17.722 7.461 3.798 1.00 92.31 94 VAL A C 1
ATOM 713 O O . VAL A 1 94 ? -17.120 7.262 2.745 1.00 92.31 94 VAL A O 1
ATOM 716 N N . HIS A 1 95 ? -19.041 7.590 3.853 1.00 93.12 95 HIS A N 1
ATOM 717 C CA . HIS A 1 95 ? -19.897 7.572 2.674 1.00 93.12 95 HIS A CA 1
ATOM 718 C C . HIS A 1 95 ? -20.984 8.626 2.831 1.00 93.12 95 HIS A C 1
ATOM 720 O O . HIS A 1 95 ? -21.643 8.662 3.867 1.00 93.12 95 HIS A O 1
ATOM 726 N N . GLU A 1 96 ? -21.123 9.500 1.832 1.00 89.88 96 GLU A N 1
ATOM 727 C CA . GLU A 1 96 ? -22.052 10.643 1.865 1.00 89.88 96 GLU A CA 1
ATOM 728 C C . GLU A 1 96 ? -21.896 11.513 3.128 1.00 89.88 96 GLU A C 1
ATOM 730 O O . GLU A 1 96 ? -22.861 11.984 3.719 1.00 89.88 96 GLU A O 1
ATOM 735 N N . GLY A 1 97 ? -20.651 11.697 3.582 1.00 87.75 97 GLY A N 1
ATOM 736 C CA . GLY A 1 97 ? -20.336 12.459 4.796 1.00 87.75 97 GLY A CA 1
ATOM 737 C C . GLY A 1 97 ? -20.633 11.732 6.113 1.00 87.75 97 GLY A C 1
ATOM 738 O O . GLY A 1 97 ? -20.347 12.275 7.175 1.00 87.75 97 GLY A O 1
ATOM 739 N N . ILE A 1 98 ? -21.151 10.501 6.072 1.00 92.88 98 ILE A N 1
ATOM 740 C CA . ILE A 1 98 ? -21.479 9.705 7.259 1.00 92.88 98 ILE A CA 1
ATOM 741 C C . ILE A 1 98 ? -20.341 8.730 7.566 1.00 92.88 98 ILE A C 1
ATOM 743 O O . ILE A 1 98 ? -19.935 7.938 6.711 1.00 92.88 98 ILE A O 1
ATOM 747 N N . ILE A 1 99 ? -19.859 8.759 8.811 1.00 95.00 99 ILE A N 1
ATOM 748 C CA . ILE A 1 99 ? -18.882 7.801 9.338 1.00 95.00 99 ILE A CA 1
ATOM 749 C C . ILE A 1 99 ? -19.575 6.455 9.588 1.00 95.00 99 ILE A C 1
ATOM 751 O O . ILE A 1 99 ? -20.568 6.370 10.308 1.00 95.00 99 ILE A O 1
ATOM 755 N N . ARG A 1 100 ? -19.023 5.394 9.005 1.00 94.06 100 ARG A N 1
ATOM 756 C CA . ARG A 1 100 ? -19.457 4.003 9.120 1.00 94.06 100 ARG A CA 1
ATOM 757 C C . ARG A 1 100 ? -18.347 3.180 9.773 1.00 94.06 100 ARG A C 1
ATOM 759 O O . ARG A 1 100 ? -17.283 2.948 9.194 1.00 94.06 100 ARG A O 1
ATOM 766 N N . GLU A 1 101 ? -18.608 2.738 10.998 1.00 91.44 101 GLU A N 1
ATOM 767 C CA . GLU A 1 101 ? -17.777 1.775 11.727 1.00 91.44 101 GLU A CA 1
ATOM 768 C C . GLU A 1 101 ? -18.131 0.338 11.292 1.00 91.44 101 GLU A C 1
ATOM 770 O O . GLU A 1 101 ? -18.690 0.117 10.217 1.00 91.44 101 GLU A O 1
ATOM 775 N N . LYS A 1 102 ? -17.773 -0.674 12.085 1.00 92.12 102 LYS A N 1
ATOM 776 C CA . LYS A 1 102 ? -18.158 -2.064 11.807 1.00 92.12 102 LYS A CA 1
ATOM 777 C C . LYS A 1 102 ? -19.675 -2.221 11.978 1.00 92.12 102 LYS A C 1
ATOM 779 O O . LYS A 1 102 ? -20.175 -1.824 13.034 1.00 92.12 102 LYS A O 1
ATOM 784 N N . PRO A 1 103 ? -20.391 -2.814 11.008 1.00 94.75 103 PRO A N 1
ATOM 785 C CA . PRO A 1 103 ? -21.813 -3.065 11.168 1.00 94.75 103 PRO A CA 1
ATOM 786 C C . PRO A 1 103 ? -22.051 -4.050 12.317 1.00 94.75 103 PRO A C 1
ATOM 788 O O . PRO A 1 103 ? -21.251 -4.955 12.567 1.00 94.75 103 PRO A O 1
ATOM 791 N N . THR A 1 104 ? -23.165 -3.868 13.011 1.00 93.62 104 THR A N 1
ATOM 792 C CA . THR A 1 104 ? -23.587 -4.661 14.171 1.00 93.62 104 THR A CA 1
ATOM 793 C C . THR A 1 104 ? -24.750 -5.594 13.854 1.00 93.62 104 THR A C 1
ATOM 795 O O . THR A 1 104 ? -24.930 -6.597 14.544 1.00 93.62 104 THR A O 1
ATOM 798 N N . THR A 1 105 ? -25.510 -5.304 12.793 1.00 96.50 105 THR A N 1
ATOM 799 C CA . THR A 1 105 ? -26.659 -6.102 12.346 1.00 96.50 105 THR A CA 1
ATOM 800 C C . THR A 1 105 ? -26.589 -6.400 10.850 1.00 96.50 105 THR A C 1
ATOM 802 O O . THR A 1 105 ? -25.945 -5.674 10.086 1.00 96.50 105 THR A O 1
ATOM 805 N N . LYS A 1 106 ? -27.265 -7.472 10.409 1.00 97.12 106 LYS A N 1
ATOM 806 C CA . LYS A 1 106 ? -27.355 -7.827 8.981 1.00 97.12 106 LYS A CA 1
ATOM 807 C C . LYS A 1 106 ? -27.988 -6.696 8.168 1.00 97.12 106 LYS A C 1
ATOM 809 O O . LYS A 1 106 ? -27.560 -6.425 7.053 1.00 97.12 106 LYS A O 1
ATOM 814 N N . GLU A 1 107 ? -28.977 -6.018 8.737 1.00 97.12 107 GLU A N 1
ATOM 815 C CA . GLU A 1 107 ? -29.691 -4.897 8.125 1.00 97.12 107 GLU A CA 1
ATOM 816 C C . GLU A 1 107 ? -28.761 -3.704 7.902 1.00 97.12 107 GLU A C 1
ATOM 818 O O . GLU A 1 107 ? -28.755 -3.129 6.815 1.00 97.12 107 GLU A O 1
ATOM 823 N N . GLU A 1 108 ? -27.930 -3.381 8.894 1.00 96.56 108 GLU A N 1
ATOM 824 C CA . GLU A 1 108 ? -26.933 -2.316 8.798 1.00 96.56 108 GLU A CA 1
ATOM 825 C C . GLU A 1 108 ? -25.856 -2.657 7.759 1.00 96.56 108 GLU A C 1
ATOM 827 O O . GLU A 1 108 ? -25.545 -1.835 6.898 1.00 96.56 108 GLU A O 1
ATOM 832 N N . ALA A 1 109 ? -25.344 -3.894 7.765 1.00 96.50 109 ALA A N 1
ATOM 833 C CA . ALA A 1 109 ? -24.390 -4.353 6.755 1.00 96.50 109 ALA A CA 1
ATOM 834 C C . ALA A 1 109 ? -24.975 -4.262 5.334 1.00 96.50 109 ALA A C 1
ATOM 836 O O . ALA A 1 109 ? -24.311 -3.771 4.420 1.00 96.50 109 ALA A O 1
ATOM 837 N N . ARG A 1 110 ? -26.241 -4.662 5.155 1.00 97.38 110 ARG A N 1
ATOM 838 C CA . ARG A 1 110 ? -26.966 -4.545 3.882 1.00 97.38 110 ARG A CA 1
ATOM 839 C C . ARG A 1 110 ? -27.114 -3.097 3.444 1.00 97.38 110 ARG A C 1
ATOM 841 O O . ARG A 1 110 ? -26.855 -2.790 2.285 1.00 97.38 110 ARG A O 1
ATOM 848 N N . GLN A 1 111 ? -27.501 -2.209 4.357 1.00 96.69 111 GLN A N 1
ATOM 849 C CA . GLN A 1 111 ? -27.614 -0.781 4.074 1.00 96.69 111 GLN A CA 1
ATOM 850 C C . GLN A 1 111 ? -26.265 -0.192 3.647 1.00 96.69 111 GLN A C 1
ATOM 852 O O . GLN A 1 111 ? -26.210 0.590 2.697 1.00 96.69 111 GLN A O 1
ATOM 857 N N . PHE A 1 112 ? -25.175 -0.577 4.316 1.00 96.50 112 PHE A N 1
ATOM 858 C CA . PHE A 1 112 ? -23.842 -0.096 3.972 1.00 96.50 112 PHE A CA 1
ATOM 859 C C . PHE A 1 112 ? -23.438 -0.527 2.565 1.00 96.50 112 PHE A C 1
ATOM 861 O O . PHE A 1 112 ? -23.131 0.333 1.739 1.00 96.50 112 PHE A O 1
ATOM 868 N N . LEU A 1 113 ? -23.507 -1.833 2.287 1.00 94.94 113 LEU A N 1
ATOM 869 C CA . LEU A 1 113 ? -23.115 -2.419 1.006 1.00 94.94 113 LEU A CA 1
ATOM 870 C C . LEU A 1 113 ? -23.987 -1.926 -0.155 1.00 94.94 113 LEU A C 1
ATOM 872 O O . LEU A 1 113 ? -23.445 -1.570 -1.200 1.00 94.94 113 LEU A O 1
ATOM 876 N N . LYS A 1 114 ? -25.311 -1.816 0.036 1.00 94.81 114 LYS A N 1
ATOM 877 C CA . LYS A 1 114 ? -26.207 -1.227 -0.974 1.00 94.81 114 LYS A CA 1
ATOM 878 C C . LYS A 1 114 ? -25.877 0.234 -1.254 1.00 94.81 114 LYS A C 1
ATOM 880 O O . LYS A 1 114 ? -25.923 0.637 -2.406 1.00 94.81 114 LYS A O 1
ATOM 885 N N . GLY A 1 115 ? -25.508 1.009 -0.233 1.00 92.56 115 GLY A N 1
ATOM 886 C CA . GLY A 1 115 ? -25.089 2.400 -0.427 1.00 92.56 115 GLY A CA 1
ATOM 887 C C . GLY A 1 115 ? -23.816 2.537 -1.269 1.00 92.56 115 GLY A C 1
ATOM 888 O O . GLY A 1 115 ? -23.656 3.518 -1.982 1.00 92.56 115 GLY A O 1
ATOM 889 N N . TYR A 1 116 ? -22.915 1.552 -1.226 1.00 91.81 116 TYR A N 1
ATOM 890 C CA . TYR A 1 116 ? -21.691 1.577 -2.036 1.00 91.81 116 TYR A CA 1
ATOM 891 C C . TYR A 1 116 ? -21.924 1.211 -3.507 1.00 91.81 116 TYR A C 1
ATOM 893 O O . TYR A 1 116 ? -21.134 1.619 -4.357 1.00 91.81 116 TYR A O 1
ATOM 901 N N . SER A 1 117 ? -22.984 0.453 -3.804 1.00 90.00 117 SER A N 1
ATOM 902 C CA . SER A 1 117 ? -23.340 0.031 -5.162 1.00 90.00 117 SER A CA 1
ATOM 903 C C . SER A 1 117 ? -23.543 1.234 -6.081 1.00 90.00 117 SER A C 1
ATOM 905 O O . SER A 1 117 ? -24.351 2.110 -5.776 1.00 90.00 117 SER A O 1
ATOM 907 N N . GLY A 1 118 ? -22.808 1.280 -7.195 1.00 80.44 118 GLY A N 1
ATOM 908 C CA . GLY A 1 118 ? -22.893 2.382 -8.163 1.00 80.44 118 GLY A CA 1
ATOM 909 C C . GLY A 1 118 ? -22.438 3.747 -7.620 1.00 80.44 118 GLY A C 1
ATOM 910 O O . GLY A 1 118 ? -22.734 4.780 -8.218 1.00 80.44 118 GLY A O 1
ATOM 911 N N . SER A 1 119 ? -21.761 3.775 -6.468 1.00 85.69 119 SER A N 1
ATOM 912 C CA . SER A 1 119 ? -21.341 4.997 -5.776 1.00 85.69 119 SER A CA 1
ATOM 913 C C . SER A 1 119 ? -19.870 4.914 -5.363 1.00 85.69 119 SER A C 1
ATOM 915 O O . SER A 1 119 ? -19.133 4.029 -5.782 1.00 85.69 119 SER A O 1
ATOM 917 N N . HIS A 1 120 ? -19.401 5.849 -4.544 1.00 81.31 120 HIS A N 1
ATOM 918 C CA . HIS A 1 120 ? -18.040 5.848 -4.019 1.00 81.31 120 HIS A CA 1
ATOM 919 C C . HIS A 1 120 ? -18.032 5.870 -2.495 1.00 81.31 120 HIS A C 1
ATOM 921 O O . HIS A 1 120 ? -19.002 6.228 -1.824 1.00 81.31 120 HIS A O 1
ATOM 927 N N . VAL A 1 121 ? -16.903 5.472 -1.935 1.00 88.38 121 VAL A N 1
ATOM 928 C CA . VAL A 1 121 ? -16.670 5.438 -0.501 1.00 88.38 121 VAL A CA 1
ATOM 929 C C . VAL A 1 121 ? -15.245 5.873 -0.212 1.00 88.38 121 VAL A C 1
ATOM 931 O O . VAL A 1 121 ? -14.329 5.559 -0.969 1.00 88.38 121 VAL A O 1
ATOM 934 N N . ALA A 1 122 ? -15.043 6.582 0.890 1.00 83.81 122 ALA A N 1
ATOM 935 C CA . ALA A 1 122 ? -13.719 6.916 1.379 1.00 83.81 122 ALA A CA 1
ATOM 936 C C . ALA A 1 122 ? -13.366 6.057 2.599 1.00 83.81 122 ALA A C 1
ATOM 938 O O . ALA A 1 122 ? -14.210 5.769 3.442 1.00 83.81 122 ALA A O 1
ATOM 939 N N . THR A 1 123 ? -12.107 5.663 2.726 1.00 84.75 123 THR A N 1
ATOM 940 C CA . THR A 1 123 ? -11.542 5.131 3.967 1.00 84.75 123 THR A CA 1
ATOM 941 C C . THR A 1 123 ? -10.638 6.185 4.571 1.00 84.75 123 THR A C 1
ATOM 943 O O . THR A 1 123 ? -9.785 6.724 3.866 1.00 84.75 123 THR A O 1
ATOM 946 N N . VAL A 1 124 ? -10.789 6.445 5.864 1.00 85.56 124 VAL A N 1
ATOM 947 C CA . VAL A 1 124 ? -9.905 7.329 6.629 1.00 85.56 124 VAL A CA 1
ATOM 948 C C . VAL A 1 124 ? -9.272 6.486 7.720 1.00 85.56 124 VAL A C 1
ATOM 950 O O . VAL A 1 124 ? -9.987 5.831 8.476 1.00 85.56 124 VAL A O 1
ATOM 953 N N . GLY A 1 125 ? -7.945 6.452 7.784 1.00 87.12 125 GLY A N 1
ATOM 954 C CA . GLY A 1 125 ? -7.211 5.654 8.759 1.00 87.12 125 GLY A CA 1
ATOM 955 C C . GLY A 1 125 ? -6.069 6.427 9.395 1.00 87.12 125 GLY A C 1
ATOM 956 O O . GLY A 1 125 ? -5.492 7.319 8.784 1.00 87.12 125 GLY A O 1
ATOM 957 N N . SER A 1 126 ? -5.729 6.072 10.630 1.00 88.94 126 SER A N 1
ATOM 958 C CA . SER A 1 126 ? -4.586 6.635 11.345 1.00 88.94 126 SER A CA 1
ATOM 959 C C . SER A 1 126 ? -3.726 5.527 11.930 1.00 88.94 126 SER A C 1
ATOM 961 O O . SER A 1 126 ? -4.232 4.504 12.402 1.00 88.94 126 SER A O 1
ATOM 963 N N . VAL A 1 127 ? -2.413 5.729 11.881 1.00 91.25 127 VAL A N 1
ATOM 964 C CA . VAL A 1 127 ? -1.412 4.860 12.498 1.00 91.25 127 VAL A CA 1
ATOM 965 C C . VAL A 1 127 ? -0.591 5.690 13.467 1.00 91.25 127 VAL A C 1
ATOM 967 O O . VAL A 1 127 ? -0.031 6.720 13.097 1.00 91.25 127 VAL A O 1
ATOM 970 N N . VAL A 1 128 ? -0.479 5.200 14.695 1.00 93.88 128 VAL A N 1
ATOM 971 C CA . VAL A 1 128 ? 0.292 5.815 15.769 1.00 93.88 128 VAL A CA 1
ATOM 972 C C . VAL A 1 128 ? 1.382 4.847 16.206 1.00 93.88 128 VAL A C 1
ATOM 974 O O . VAL A 1 128 ? 1.111 3.717 16.619 1.00 93.88 128 VAL A O 1
ATOM 977 N N . VAL A 1 129 ? 2.629 5.306 16.124 1.00 95.81 129 VAL A N 1
ATOM 978 C CA . VAL A 1 129 ? 3.813 4.588 16.592 1.00 95.81 129 VAL A CA 1
ATOM 979 C C . VAL A 1 129 ? 4.312 5.257 17.863 1.00 95.81 129 VAL A C 1
ATOM 981 O O . VAL A 1 129 ? 4.679 6.432 17.855 1.00 95.81 129 VAL A O 1
ATOM 984 N N . THR A 1 130 ? 4.354 4.499 18.954 1.00 95.88 130 THR A N 1
ATOM 985 C CA . THR A 1 130 ? 4.904 4.951 20.233 1.00 95.88 130 THR A CA 1
ATOM 986 C C . THR A 1 130 ? 6.173 4.172 20.547 1.00 95.88 130 THR A C 1
ATOM 988 O O . THR A 1 130 ? 6.163 2.945 20.602 1.00 95.88 130 THR A O 1
ATOM 991 N N . ASN A 1 131 ? 7.280 4.877 20.755 1.00 94.12 131 ASN A N 1
ATOM 992 C CA . ASN A 1 131 ? 8.514 4.287 21.250 1.00 94.12 131 ASN A CA 1
ATOM 993 C C . ASN A 1 131 ? 8.425 4.186 22.777 1.00 94.12 131 ASN A C 1
ATOM 995 O O . ASN A 1 131 ? 8.512 5.201 23.464 1.00 94.12 131 ASN A O 1
ATOM 999 N N . LEU A 1 132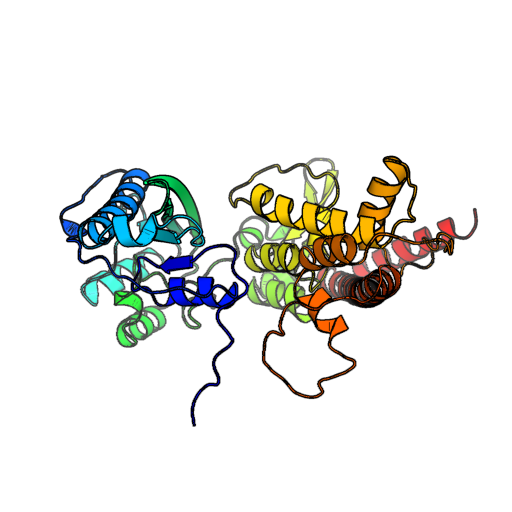 ? 8.264 2.971 23.303 1.00 91.19 132 LEU A N 1
ATOM 1000 C CA . LEU A 1 132 ? 8.065 2.736 24.737 1.00 91.19 132 LEU A CA 1
ATOM 1001 C C . LEU A 1 132 ? 9.315 3.042 25.573 1.00 91.19 132 LEU A C 1
ATOM 1003 O O . LEU A 1 132 ? 9.203 3.354 26.752 1.00 91.19 132 LEU A O 1
ATOM 1007 N N . THR A 1 133 ? 10.499 3.008 24.961 1.00 86.88 133 THR A N 1
ATOM 1008 C CA . THR A 1 133 ? 11.760 3.327 25.639 1.00 86.88 133 THR A CA 1
ATOM 1009 C C . THR A 1 133 ? 11.889 4.833 25.883 1.00 86.88 133 THR A C 1
ATOM 1011 O O . THR A 1 133 ? 12.257 5.260 26.973 1.00 86.88 133 THR A O 1
ATOM 1014 N N . THR A 1 134 ? 11.554 5.655 24.883 1.00 88.31 134 THR A N 1
ATOM 1015 C CA . THR A 1 134 ? 11.709 7.126 24.958 1.00 88.31 134 THR A CA 1
ATOM 1016 C C . THR A 1 134 ? 10.423 7.873 25.311 1.00 88.31 134 THR A C 1
ATOM 1018 O O . THR A 1 134 ? 10.470 9.069 25.578 1.00 88.31 134 THR A O 1
ATOM 1021 N N . GLY A 1 135 ? 9.268 7.210 25.242 1.00 86.50 135 GLY A N 1
ATOM 1022 C CA . GLY A 1 135 ? 7.946 7.833 25.347 1.00 86.50 135 GLY A CA 1
ATOM 1023 C C . GLY A 1 135 ? 7.527 8.640 24.111 1.00 86.50 135 GLY A C 1
ATOM 1024 O O . GLY A 1 135 ? 6.413 9.156 24.064 1.00 86.50 135 GLY A O 1
ATOM 1025 N N . LYS A 1 136 ? 8.382 8.760 23.086 1.00 92.31 136 LYS A N 1
ATOM 1026 C CA . LYS A 1 136 ? 8.078 9.560 21.895 1.00 92.31 136 LYS A CA 1
ATOM 1027 C C . LYS A 1 136 ? 6.996 8.889 21.046 1.00 92.31 136 LYS A C 1
ATOM 1029 O O . LYS A 1 136 ? 7.116 7.713 20.701 1.00 92.31 136 LYS A O 1
ATOM 1034 N N . ARG A 1 137 ? 5.992 9.668 20.640 1.00 93.56 137 ARG A N 1
ATOM 1035 C CA . ARG A 1 137 ? 4.893 9.246 19.763 1.00 93.56 137 ARG A CA 1
ATOM 1036 C C . ARG A 1 137 ? 4.941 9.986 18.428 1.00 93.56 137 ARG A C 1
ATOM 1038 O O . ARG A 1 137 ? 5.279 11.167 18.383 1.00 93.56 137 ARG A O 1
ATOM 1045 N N . LEU A 1 138 ? 4.613 9.282 17.348 1.00 93.31 138 LEU A N 1
ATOM 1046 C CA . LEU A 1 138 ? 4.402 9.843 16.015 1.00 93.31 138 LEU A CA 1
ATOM 1047 C C . LEU A 1 138 ? 3.143 9.226 15.403 1.00 93.31 138 LEU A C 1
ATOM 1049 O O . LEU A 1 138 ? 2.997 8.006 15.408 1.00 93.31 138 LEU A O 1
ATOM 1053 N N . GLY A 1 139 ? 2.260 10.067 14.870 1.00 84.44 139 GLY A N 1
ATOM 1054 C CA . GLY A 1 139 ? 1.050 9.660 14.157 1.00 84.44 139 GLY A CA 1
ATOM 1055 C C . GLY A 1 139 ? 1.098 10.065 12.685 1.00 84.44 139 GLY A C 1
ATOM 1056 O O . GLY A 1 139 ? 1.751 11.046 12.329 1.00 84.44 139 GLY A O 1
ATOM 1057 N N . SER A 1 140 ? 0.412 9.312 11.829 1.00 81.06 140 SER A N 1
ATOM 1058 C CA . SER A 1 140 ? 0.158 9.684 10.436 1.00 81.06 140 SER A CA 1
ATOM 1059 C C . SER A 1 140 ? -1.240 9.246 10.033 1.00 81.06 140 SER A C 1
ATOM 1061 O O . SER A 1 140 ? -1.693 8.172 10.430 1.00 81.06 140 SER A O 1
ATOM 1063 N N . LEU A 1 141 ? -1.882 10.067 9.210 1.00 78.31 141 LEU A N 1
ATOM 1064 C CA . LEU A 1 141 ? -3.202 9.814 8.651 1.00 78.31 141 LEU A CA 1
ATOM 1065 C C . LEU A 1 141 ? -3.086 9.417 7.176 1.00 78.31 141 LEU A C 1
ATOM 1067 O O . LEU A 1 141 ? -2.184 9.889 6.484 1.00 78.31 141 LEU A O 1
ATOM 1071 N N . ASP A 1 142 ? -3.995 8.563 6.720 1.00 75.50 142 ASP A N 1
ATOM 1072 C CA . ASP A 1 142 ? -4.125 8.150 5.326 1.00 75.50 142 ASP A CA 1
ATOM 1073 C C . ASP A 1 142 ? -5.597 8.151 4.892 1.00 75.50 142 ASP A C 1
ATOM 1075 O O . ASP A 1 142 ? -6.494 7.838 5.686 1.00 75.50 142 ASP A O 1
ATOM 1079 N N . LYS A 1 143 ? -5.843 8.518 3.630 1.00 78.12 143 LYS A N 1
ATOM 1080 C CA . LYS A 1 143 ? -7.181 8.539 3.028 1.00 78.12 143 LYS A CA 1
ATOM 1081 C C . LYS A 1 143 ? -7.158 7.908 1.649 1.00 78.12 143 LYS A C 1
ATOM 1083 O O . LYS A 1 143 ? -6.308 8.236 0.826 1.00 78.12 143 LYS A O 1
ATOM 1088 N N . ALA A 1 144 ? -8.158 7.086 1.363 1.00 71.81 144 ALA A N 1
ATOM 1089 C CA . ALA A 1 144 ? -8.348 6.511 0.039 1.00 71.81 144 ALA A CA 1
ATOM 1090 C C . ALA A 1 144 ? -9.815 6.577 -0.374 1.00 71.81 144 ALA A C 1
ATOM 1092 O O . ALA A 1 144 ? -10.696 6.419 0.463 1.00 71.81 144 ALA A O 1
ATOM 1093 N N . GLU A 1 145 ? -10.067 6.782 -1.664 1.00 77.94 145 GLU A N 1
ATOM 1094 C CA . GLU A 1 145 ? -11.398 6.682 -2.265 1.00 77.94 145 GLU A CA 1
ATOM 1095 C C . GLU A 1 145 ? -11.495 5.417 -3.115 1.00 77.94 145 GLU A C 1
ATOM 1097 O O . GLU A 1 145 ? -10.561 5.055 -3.838 1.00 77.94 145 GLU A O 1
ATOM 1102 N N . VAL A 1 146 ? -12.647 4.763 -3.042 1.00 76.31 146 VAL A N 1
ATOM 1103 C CA . VAL A 1 146 ? -12.981 3.537 -3.760 1.00 76.31 146 VAL A CA 1
ATOM 1104 C C . VAL A 1 146 ? -14.305 3.748 -4.473 1.00 76.31 146 VAL A C 1
ATOM 1106 O O . VAL A 1 146 ? -15.250 4.262 -3.880 1.00 76.31 146 VAL A O 1
ATOM 1109 N N . TYR A 1 147 ? -14.370 3.329 -5.733 1.00 77.81 147 TYR A N 1
ATOM 1110 C CA . TYR A 1 147 ? -15.544 3.477 -6.583 1.00 77.81 147 TYR A CA 1
ATOM 1111 C C . TYR A 1 147 ? -16.165 2.097 -6.876 1.00 77.81 147 TYR A C 1
ATOM 1113 O O . TYR A 1 147 ? -15.461 1.130 -7.164 1.00 77.81 147 TYR A O 1
ATOM 1121 N N . PHE A 1 148 ? -17.477 2.044 -6.678 1.00 76.44 148 PHE A N 1
ATOM 1122 C CA . PHE A 1 148 ? -18.520 1.061 -6.970 1.00 76.44 148 PHE A CA 1
ATOM 1123 C C . PHE A 1 148 ? -19.022 0.975 -8.414 1.00 76.44 148 PHE A C 1
ATOM 1125 O O . PHE A 1 148 ? -19.727 1.888 -8.828 1.00 76.44 148 PHE A O 1
ATOM 1132 N N . HIS A 1 149 ? -18.847 -0.139 -9.130 1.00 76.94 149 HIS A N 1
ATOM 1133 C CA . HIS A 1 149 ? -19.910 -0.569 -10.051 1.00 76.94 149 HIS A CA 1
ATOM 1134 C C . HIS A 1 149 ? -21.146 -1.049 -9.265 1.00 76.94 149 HIS A C 1
ATOM 1136 O O . HIS A 1 149 ? -21.091 -1.221 -8.044 1.00 76.94 149 HIS A O 1
ATOM 1142 N N . ASP A 1 150 ? -22.262 -1.289 -9.957 1.00 83.81 150 ASP A N 1
ATOM 1143 C CA . ASP A 1 150 ? -23.442 -1.886 -9.328 1.00 83.81 150 ASP A CA 1
ATOM 1144 C C . ASP A 1 150 ? -23.113 -3.270 -8.753 1.00 83.81 150 ASP A C 1
ATOM 1146 O O . ASP A 1 150 ? -22.659 -4.167 -9.469 1.00 83.81 150 ASP A O 1
ATOM 1150 N N . ILE A 1 151 ? -23.342 -3.435 -7.450 1.00 83.56 151 ILE A N 1
ATOM 1151 C CA . ILE A 1 151 ? -23.124 -4.676 -6.709 1.00 83.56 151 ILE A CA 1
ATOM 1152 C C . ILE A 1 151 ? -24.468 -5.416 -6.659 1.00 83.56 151 ILE A C 1
ATOM 1154 O O . ILE A 1 151 ? -25.409 -4.911 -6.046 1.00 83.56 151 ILE A O 1
ATOM 1158 N N . PRO A 1 152 ? -24.596 -6.605 -7.275 1.00 87.06 152 PRO A N 1
ATOM 1159 C CA . PRO A 1 152 ? -25.843 -7.362 -7.258 1.00 87.06 152 PRO A CA 1
ATOM 1160 C C . PRO A 1 152 ? -26.296 -7.707 -5.835 1.00 87.06 152 PRO A C 1
ATOM 1162 O O . PRO A 1 152 ? -25.478 -8.076 -4.993 1.00 87.06 152 PRO A O 1
ATOM 1165 N N . ASP A 1 153 ? -27.608 -7.691 -5.591 1.00 93.94 153 ASP A N 1
ATOM 1166 C CA . ASP A 1 153 ? -28.183 -8.022 -4.278 1.00 93.94 153 ASP A CA 1
ATOM 1167 C C . ASP A 1 153 ? -27.740 -9.410 -3.774 1.00 93.94 153 ASP A C 1
ATOM 1169 O O . ASP A 1 153 ? -27.421 -9.565 -2.601 1.00 93.94 153 ASP A O 1
ATOM 1173 N N . GLU A 1 154 ? -27.618 -10.403 -4.661 1.00 93.12 154 GLU A N 1
ATOM 1174 C CA . GLU A 1 154 ? -27.118 -11.744 -4.315 1.00 93.12 154 GLU A CA 1
ATOM 1175 C C . GLU A 1 154 ? -25.685 -11.714 -3.752 1.00 93.12 154 GLU A C 1
ATOM 1177 O O . GLU A 1 154 ? -25.363 -12.424 -2.802 1.00 93.12 154 GLU A O 1
ATOM 1182 N N . VAL A 1 155 ? -24.821 -10.858 -4.305 1.00 88.50 155 VAL A N 1
ATOM 1183 C CA . VAL A 1 155 ? -23.443 -10.677 -3.828 1.00 88.50 155 VAL A CA 1
ATOM 1184 C C . VAL A 1 155 ? -23.448 -10.075 -2.425 1.00 88.50 155 VAL A C 1
ATOM 1186 O O . VAL A 1 155 ? -22.685 -10.517 -1.566 1.00 88.50 155 VAL A O 1
ATOM 1189 N N . ILE A 1 156 ? -24.324 -9.098 -2.183 1.00 93.69 156 ILE A N 1
ATOM 1190 C CA . ILE A 1 156 ? -24.485 -8.450 -0.879 1.00 93.69 156 ILE A CA 1
ATOM 1191 C C . ILE A 1 156 ? -24.947 -9.462 0.174 1.00 93.69 156 ILE A C 1
ATOM 1193 O O . ILE A 1 156 ? -24.344 -9.532 1.244 1.00 93.69 156 ILE A O 1
ATOM 1197 N N . GLU A 1 157 ? -25.962 -10.275 -0.128 1.00 96.25 157 GLU A N 1
ATOM 1198 C CA . GLU A 1 157 ? -26.447 -11.299 0.806 1.00 96.25 157 GLU A CA 1
ATOM 1199 C C . GLU A 1 157 ? -25.373 -12.349 1.112 1.00 96.25 157 GLU A C 1
ATOM 1201 O O . GLU A 1 157 ? -25.130 -12.645 2.280 1.00 96.25 157 GLU A O 1
ATOM 1206 N N . ASN A 1 158 ? -24.649 -12.829 0.095 1.00 91.88 158 ASN A N 1
ATOM 1207 C CA . ASN A 1 158 ? -23.561 -13.790 0.290 1.00 91.88 158 ASN A CA 1
ATOM 1208 C C . ASN A 1 158 ? -22.454 -13.231 1.204 1.00 91.88 158 ASN A C 1
ATOM 1210 O O . ASN A 1 158 ? -22.002 -13.917 2.120 1.00 91.88 158 ASN A O 1
ATOM 1214 N N . LEU A 1 159 ? -22.055 -11.967 1.015 1.00 90.50 159 LEU A N 1
ATOM 1215 C CA . LEU A 1 159 ? -21.074 -11.294 1.880 1.00 90.50 159 LEU A CA 1
ATOM 1216 C C . LEU A 1 159 ? -21.551 -11.185 3.339 1.00 90.50 159 LEU A C 1
ATOM 1218 O O . LEU A 1 159 ? -20.754 -11.315 4.274 1.00 90.50 159 LEU A O 1
ATOM 1222 N N . ILE A 1 160 ? -22.845 -10.925 3.543 1.00 95.19 160 ILE A N 1
ATOM 1223 C CA . ILE A 1 160 ? -23.459 -10.838 4.873 1.00 95.19 160 ILE A CA 1
ATOM 1224 C C . ILE A 1 160 ? -23.517 -12.214 5.537 1.00 95.19 160 ILE A C 1
ATOM 1226 O O . ILE A 1 160 ? -23.219 -12.326 6.729 1.00 95.19 160 ILE A O 1
ATOM 1230 N N . ASP A 1 161 ? -23.868 -13.253 4.784 1.00 94.62 161 ASP A N 1
ATOM 1231 C CA . ASP A 1 161 ? -23.976 -14.619 5.292 1.00 94.62 161 ASP A CA 1
ATOM 1232 C C . ASP A 1 161 ? -22.614 -15.236 5.629 1.00 94.62 161 ASP A C 1
ATOM 1234 O O . ASP A 1 161 ? -22.504 -15.955 6.623 1.00 94.62 161 ASP A O 1
ATOM 1238 N N . GLU A 1 162 ? -21.548 -14.878 4.906 1.00 92.88 162 GLU A N 1
ATOM 1239 C CA . GLU A 1 162 ? -20.169 -15.208 5.296 1.00 92.88 162 GLU A CA 1
ATOM 1240 C C . GLU A 1 162 ? -19.751 -14.554 6.628 1.00 92.88 162 GLU A C 1
ATOM 1242 O O . GLU A 1 162 ? -18.841 -15.026 7.316 1.00 92.88 162 GLU A O 1
ATOM 1247 N N . GLY A 1 163 ? -20.391 -13.444 7.007 1.00 90.25 163 GLY A N 1
ATOM 1248 C CA . GLY A 1 163 ? -20.204 -12.768 8.292 1.00 90.25 163 GLY A CA 1
ATOM 1249 C C . GLY A 1 163 ? -18.878 -12.014 8.459 1.00 90.25 163 GLY A C 1
ATOM 1250 O O . GLY A 1 163 ? -18.654 -11.375 9.492 1.00 90.25 163 GLY A O 1
ATOM 1251 N N . VAL A 1 164 ? -17.991 -12.034 7.460 1.00 84.75 164 VAL A N 1
ATOM 1252 C CA . VAL A 1 164 ? -16.709 -11.305 7.495 1.00 84.75 164 VAL A CA 1
ATOM 1253 C C . VAL A 1 164 ? -16.936 -9.787 7.548 1.00 84.75 164 VAL A C 1
ATOM 1255 O O . VAL A 1 164 ? -16.172 -9.070 8.199 1.00 84.75 164 VAL A O 1
ATOM 1258 N N . VAL A 1 165 ? -18.031 -9.304 6.951 1.00 90.81 165 VAL A N 1
ATOM 1259 C CA . VAL A 1 165 ? -18.429 -7.885 6.923 1.00 90.81 165 VAL A CA 1
ATOM 1260 C C . VAL A 1 165 ? -18.575 -7.265 8.319 1.00 90.81 165 VAL A C 1
ATOM 1262 O O . VAL A 1 165 ? -18.255 -6.096 8.504 1.00 90.81 165 VAL A O 1
ATOM 1265 N N . PHE A 1 166 ? -18.946 -8.046 9.339 1.00 93.19 166 PHE A N 1
ATOM 1266 C CA . PHE A 1 166 ? -19.097 -7.564 10.723 1.00 93.19 166 PHE A CA 1
ATOM 1267 C C . PHE A 1 166 ? -17.764 -7.286 11.429 1.00 93.19 166 PHE A C 1
ATOM 1269 O O . PHE A 1 166 ? -17.725 -6.734 12.528 1.00 93.19 166 PHE A O 1
ATOM 1276 N N . ARG A 1 167 ? -16.641 -7.687 10.825 1.00 86.69 167 ARG A N 1
ATOM 1277 C CA . ARG A 1 167 ? -15.302 -7.553 11.420 1.00 86.69 167 ARG A CA 1
ATOM 1278 C C . ARG A 1 167 ? -14.504 -6.387 10.841 1.00 86.69 167 ARG A C 1
ATOM 1280 O O . ARG A 1 167 ? -13.425 -6.086 11.358 1.00 86.69 167 ARG A O 1
ATOM 1287 N N . VAL A 1 168 ? -15.019 -5.727 9.804 1.00 85.75 168 VAL A N 1
ATOM 1288 C CA . VAL A 1 168 ? -14.329 -4.667 9.058 1.00 85.75 168 VAL A CA 1
ATOM 1289 C C . VAL A 1 168 ? -15.139 -3.373 9.054 1.00 85.75 168 VAL A C 1
ATOM 1291 O O . VAL A 1 168 ? -16.368 -3.396 9.091 1.00 85.75 168 VAL A O 1
ATOM 1294 N N . ALA A 1 169 ? -14.452 -2.230 9.051 1.00 88.31 169 ALA A N 1
ATOM 1295 C CA . ALA A 1 169 ? -15.112 -0.928 9.026 1.00 88.31 169 ALA A CA 1
ATOM 1296 C C . ALA A 1 169 ? -15.966 -0.780 7.758 1.00 88.31 169 ALA A C 1
ATOM 1298 O O . ALA A 1 169 ? -15.549 -1.185 6.672 1.00 88.31 169 ALA A O 1
ATOM 1299 N N . GLY A 1 170 ? -17.182 -0.259 7.913 1.00 92.69 170 GLY A N 1
ATOM 1300 C CA . GLY A 1 170 ? -18.179 -0.119 6.856 1.00 92.69 170 GLY A CA 1
ATOM 1301 C C . GLY A 1 170 ? -18.642 -1.427 6.212 1.00 92.69 170 GLY A C 1
ATOM 1302 O O . GLY A 1 170 ? -19.348 -1.374 5.216 1.00 92.69 170 GLY A O 1
ATOM 1303 N N . GLY A 1 171 ? -18.240 -2.608 6.699 1.00 91.06 171 GLY A N 1
ATOM 1304 C CA . GLY A 1 171 ? -18.434 -3.846 5.932 1.00 91.06 171 GLY A CA 1
ATOM 1305 C C . GLY A 1 171 ? -17.616 -3.887 4.632 1.00 91.06 171 GLY A C 1
ATOM 1306 O O . GLY A 1 171 ? -17.896 -4.695 3.751 1.00 91.06 171 GLY A O 1
ATOM 1307 N N . LEU A 1 172 ? -16.612 -3.014 4.491 1.00 86.00 172 LEU A N 1
ATOM 1308 C CA . LEU A 1 172 ? -15.896 -2.783 3.242 1.00 86.00 172 LEU A CA 1
ATOM 1309 C C . LEU A 1 172 ? -14.789 -3.827 3.023 1.00 86.00 172 LEU A C 1
ATOM 1311 O O . LEU A 1 172 ? -13.755 -3.811 3.692 1.00 86.00 172 LEU A O 1
ATOM 1315 N N . LEU A 1 173 ? -14.988 -4.718 2.051 1.00 79.62 173 LEU A N 1
ATOM 1316 C CA . LEU A 1 173 ? -14.070 -5.816 1.734 1.00 79.62 173 LEU A CA 1
ATOM 1317 C C . LEU A 1 173 ? -13.526 -5.711 0.302 1.00 79.62 173 LEU A C 1
ATOM 1319 O O . LEU A 1 173 ? -13.976 -6.415 -0.595 1.00 79.62 173 LEU A O 1
ATOM 1323 N N . LEU A 1 174 ? -12.540 -4.840 0.081 1.00 70.88 174 LEU A N 1
ATOM 1324 C CA . LEU A 1 174 ? -12.035 -4.514 -1.265 1.00 70.88 174 LEU A CA 1
ATOM 1325 C C . LEU A 1 174 ? -11.360 -5.682 -1.994 1.00 70.88 174 LEU A C 1
ATOM 1327 O O . LEU A 1 174 ? -11.423 -5.775 -3.216 1.00 70.88 174 LEU A O 1
ATOM 1331 N N . GLU A 1 175 ? -10.700 -6.566 -1.248 1.00 65.25 175 GLU A N 1
ATOM 1332 C CA . GLU A 1 175 ? -9.946 -7.692 -1.812 1.00 65.25 175 GLU A CA 1
ATOM 1333 C C . GLU A 1 175 ? -10.751 -8.997 -1.839 1.00 65.25 175 GLU A C 1
ATOM 1335 O O . GLU A 1 175 ? -10.249 -10.024 -2.296 1.00 65.25 175 GLU A O 1
ATOM 1340 N N . HIS A 1 176 ? -12.001 -8.974 -1.365 1.00 73.50 176 HIS A N 1
ATOM 1341 C CA . HIS A 1 176 ? -12.827 -10.172 -1.326 1.00 73.50 176 HIS A CA 1
ATOM 1342 C C . HIS A 1 176 ? -13.212 -10.617 -2.742 1.00 73.50 176 HIS A C 1
ATOM 1344 O O . HIS A 1 176 ? -13.633 -9.768 -3.529 1.00 73.50 176 HIS A O 1
ATOM 1350 N N . PRO A 1 177 ? -13.140 -11.917 -3.087 1.00 67.12 177 PRO A N 1
ATOM 1351 C CA . PRO A 1 177 ? -13.455 -12.397 -4.434 1.00 67.12 177 PRO A CA 1
ATOM 1352 C C . PRO A 1 177 ? -14.840 -11.993 -4.947 1.00 67.12 177 PRO A C 1
ATOM 1354 O O . PRO A 1 177 ? -14.996 -11.775 -6.145 1.00 67.12 177 PRO A O 1
ATOM 1357 N N . LEU A 1 178 ? -15.824 -11.870 -4.049 1.00 75.00 178 LEU A N 1
ATOM 1358 C CA . LEU A 1 178 ? -17.177 -11.433 -4.397 1.00 75.00 178 LEU A CA 1
ATOM 1359 C C . LEU A 1 178 ? -17.278 -9.923 -4.651 1.00 75.00 178 LEU A C 1
ATOM 1361 O O . LEU A 1 178 ? -18.114 -9.501 -5.435 1.00 75.00 178 LEU A O 1
ATOM 1365 N N . THR A 1 179 ? -16.427 -9.108 -4.032 1.00 74.75 179 THR A N 1
ATOM 1366 C CA . THR A 1 179 ? -16.493 -7.639 -4.118 1.00 74.75 179 THR A CA 1
ATOM 1367 C C . THR A 1 179 ? -15.536 -7.082 -5.169 1.00 74.75 179 THR A C 1
ATOM 1369 O O . THR A 1 179 ? -15.850 -6.123 -5.868 1.00 74.75 179 THR A O 1
ATOM 1372 N N . LEU A 1 180 ? -14.363 -7.702 -5.308 1.00 72.00 180 LEU A N 1
ATOM 1373 C CA . LEU A 1 180 ? -13.274 -7.275 -6.181 1.00 72.00 180 LEU A CA 1
ATOM 1374 C C . LEU A 1 180 ? -13.694 -7.023 -7.647 1.00 72.00 180 LEU A C 1
ATOM 1376 O O . LEU A 1 180 ? -13.184 -6.064 -8.224 1.00 72.00 180 LEU A O 1
ATOM 1380 N N . PRO A 1 181 ? -14.600 -7.809 -8.272 1.00 72.44 181 PRO A N 1
ATOM 1381 C CA . PRO A 1 181 ? -15.066 -7.540 -9.636 1.00 72.44 181 PRO A CA 1
ATOM 138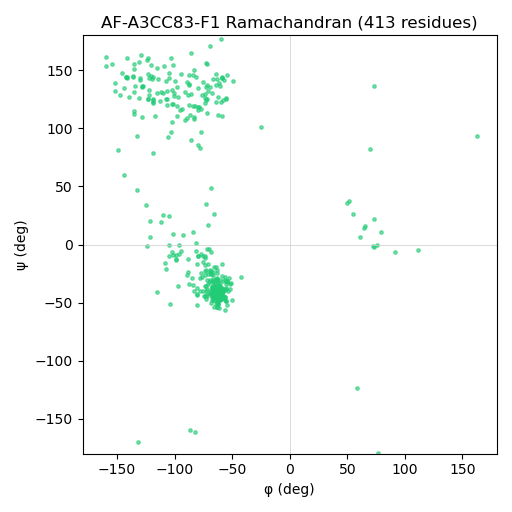2 C C . PRO A 1 181 ? -15.823 -6.216 -9.796 1.00 72.44 181 PRO A C 1
ATOM 1384 O O . PRO A 1 181 ? -15.897 -5.704 -10.911 1.00 72.44 181 PRO A O 1
ATOM 1387 N N . PHE A 1 182 ? -16.377 -5.685 -8.704 1.00 76.06 182 PHE A N 1
ATOM 1388 C CA . PHE A 1 182 ? -17.197 -4.474 -8.690 1.00 76.06 182 PHE A CA 1
ATOM 1389 C C . PHE A 1 182 ? -16.413 -3.231 -8.264 1.00 76.06 182 PHE A C 1
ATOM 1391 O O . PHE A 1 182 ? -16.922 -2.125 -8.400 1.00 76.06 182 PHE A O 1
ATOM 1398 N N . VAL A 1 183 ? -15.176 -3.387 -7.781 1.00 71.56 183 VAL A N 1
ATOM 1399 C CA . VAL A 1 183 ? -14.292 -2.250 -7.505 1.00 71.56 183 VAL A CA 1
ATOM 1400 C C . VAL A 1 183 ? -13.821 -1.660 -8.834 1.00 71.56 183 VAL A C 1
ATOM 1402 O O . VAL A 1 183 ? -13.085 -2.288 -9.600 1.00 71.56 183 VAL A O 1
ATOM 1405 N N . GLU A 1 184 ? -14.249 -0.438 -9.110 1.00 64.69 184 GLU A N 1
ATOM 1406 C CA . GLU A 1 184 ? -14.050 0.236 -10.379 1.00 64.69 184 GLU A CA 1
ATOM 1407 C C . GLU A 1 184 ? -12.592 0.666 -10.603 1.00 64.69 184 GLU A C 1
ATOM 1409 O O . GLU A 1 184 ? -11.915 1.236 -9.740 1.00 64.69 184 GLU A O 1
ATOM 1414 N N . ALA A 1 185 ? -12.097 0.450 -11.826 1.00 63.44 185 ALA A N 1
ATOM 1415 C CA . ALA A 1 185 ? -10.827 1.016 -12.265 1.00 63.44 185 ALA A CA 1
ATOM 1416 C C . ALA A 1 185 ? -11.033 2.432 -12.813 1.00 63.44 185 ALA A C 1
ATOM 1418 O O . ALA A 1 185 ? -11.171 2.639 -14.020 1.00 63.44 185 ALA A O 1
ATOM 1419 N N . VAL A 1 186 ? -10.938 3.400 -11.906 1.00 62.75 186 VAL A N 1
ATOM 1420 C CA . VAL A 1 186 ? -11.157 4.848 -12.087 1.00 62.75 186 VAL A CA 1
ATOM 1421 C C . VAL A 1 186 ? -10.569 5.458 -13.379 1.00 62.75 186 VAL A C 1
ATOM 1423 O O . VAL A 1 186 ? -11.077 6.456 -13.882 1.00 62.75 186 VAL A O 1
ATOM 1426 N N . ASN A 1 187 ? -9.490 4.911 -13.958 1.00 73.12 187 ASN A N 1
ATOM 1427 C CA . ASN A 1 187 ? -8.893 5.482 -15.176 1.00 73.12 187 ASN A CA 1
ATOM 1428 C C . ASN A 1 187 ? -9.666 5.150 -16.465 1.00 73.12 187 ASN A C 1
ATOM 1430 O O . ASN A 1 187 ? -9.749 6.022 -17.331 1.00 73.12 187 ASN A O 1
ATOM 1434 N N . LEU A 1 188 ? -10.174 3.916 -16.613 1.00 74.75 188 LEU A N 1
ATOM 1435 C CA . LEU A 1 188 ? -10.829 3.476 -17.853 1.00 74.75 188 LEU A CA 1
ATOM 1436 C C . LEU A 1 188 ? -12.141 4.225 -18.071 1.00 74.75 188 LEU A C 1
ATOM 1438 O O . LEU A 1 188 ? -12.387 4.700 -19.171 1.00 74.75 188 LEU A O 1
ATOM 1442 N N . GLU A 1 189 ? -12.947 4.357 -17.024 1.00 68.31 189 GLU A N 1
ATOM 1443 C CA . GLU A 1 189 ? -14.245 5.022 -17.106 1.00 68.31 189 GLU A CA 1
ATOM 1444 C C . GLU A 1 189 ? -14.104 6.534 -17.341 1.00 68.31 189 GLU A C 1
ATOM 1446 O O . GLU A 1 189 ? -14.798 7.107 -18.175 1.00 68.31 189 GLU A O 1
ATOM 1451 N N . ARG A 1 190 ? -13.126 7.179 -16.689 1.00 71.88 190 ARG A N 1
ATOM 1452 C CA . ARG A 1 190 ? -12.851 8.609 -16.900 1.00 71.88 190 ARG A CA 1
ATOM 1453 C C . ARG A 1 190 ? -12.272 8.924 -18.277 1.00 71.88 190 ARG A C 1
ATOM 1455 O O . ARG A 1 190 ? -12.335 10.074 -18.696 1.00 71.88 190 ARG A O 1
ATOM 1462 N N . ASN A 1 191 ? -11.639 7.954 -18.940 1.00 79.88 191 ASN A N 1
ATOM 1463 C CA . ASN A 1 191 ? -10.957 8.184 -20.216 1.00 79.88 191 ASN A CA 1
ATOM 1464 C C . ASN A 1 191 ? -11.089 6.985 -21.177 1.00 79.88 191 ASN A C 1
ATOM 1466 O O . ASN A 1 191 ? -10.076 6.385 -21.556 1.00 79.88 191 ASN A O 1
ATOM 1470 N N . PRO A 1 192 ? -12.309 6.581 -21.562 1.00 79.06 192 PRO A N 1
ATOM 1471 C CA . PRO A 1 192 ? -12.533 5.352 -22.323 1.00 79.06 192 PRO A CA 1
ATOM 1472 C C . PRO A 1 192 ? -11.929 5.423 -23.732 1.00 79.06 192 PRO A C 1
ATOM 1474 O O . PRO A 1 192 ? -11.471 4.418 -24.274 1.00 79.06 192 PRO A O 1
ATOM 1477 N N . ASP A 1 193 ? -11.866 6.625 -24.297 1.00 80.81 193 ASP A N 1
ATOM 1478 C CA . ASP A 1 193 ? -11.289 6.966 -25.596 1.00 80.81 193 ASP A CA 1
ATOM 1479 C C . ASP A 1 193 ? -9.754 6.876 -25.631 1.00 80.81 193 ASP A C 1
ATOM 1481 O O . ASP A 1 193 ? -9.164 6.758 -26.707 1.00 80.81 193 ASP A O 1
ATOM 1485 N N . HIS A 1 194 ? -9.087 6.855 -24.471 1.00 82.69 194 HIS A N 1
ATOM 1486 C CA . HIS A 1 194 ? -7.640 6.632 -24.395 1.00 82.69 194 HIS A CA 1
ATOM 1487 C C . HIS A 1 194 ? -7.245 5.169 -24.655 1.00 82.69 194 HIS A C 1
ATOM 1489 O O . HIS A 1 194 ? -6.075 4.887 -24.941 1.00 82.69 194 HIS A O 1
ATOM 1495 N N . TYR A 1 195 ? -8.201 4.241 -24.554 1.00 80.62 195 TYR A N 1
ATOM 1496 C CA . TYR A 1 195 ? -7.992 2.806 -24.711 1.00 80.62 195 TYR A CA 1
ATOM 1497 C C . TYR A 1 195 ? -8.441 2.344 -26.094 1.00 80.62 195 TYR A C 1
ATOM 1499 O O . TYR A 1 195 ? -9.313 2.926 -26.736 1.00 80.62 195 TYR A O 1
ATOM 1507 N N . SER A 1 196 ? -7.861 1.244 -26.578 1.00 72.69 196 SER A N 1
ATOM 1508 C CA . SER A 1 196 ? -8.356 0.636 -27.812 1.00 72.69 196 SER A CA 1
ATOM 1509 C C . SER A 1 196 ? -9.787 0.125 -27.608 1.00 72.69 196 SER A C 1
ATOM 1511 O O . SER A 1 196 ? -10.091 -0.480 -26.583 1.00 72.69 196 SER A O 1
ATOM 1513 N N . GLY A 1 197 ? -10.673 0.345 -28.586 1.00 69.62 197 GLY A N 1
ATOM 1514 C CA . GLY A 1 197 ? -12.114 0.094 -28.413 1.00 69.62 197 GLY A CA 1
ATOM 1515 C C . GLY A 1 197 ? -12.474 -1.344 -28.017 1.00 69.62 197 GLY A C 1
ATOM 1516 O O . GLY A 1 197 ? -13.416 -1.564 -27.261 1.00 69.62 197 GLY A O 1
ATOM 1517 N N . TRP A 1 198 ? -11.692 -2.336 -28.454 1.00 68.00 198 TRP A N 1
ATOM 1518 C CA . TRP A 1 198 ? -11.867 -3.725 -28.015 1.00 68.00 198 TRP A CA 1
ATOM 1519 C C . TRP A 1 198 ? -11.450 -3.931 -26.550 1.00 68.00 198 TRP A C 1
ATOM 1521 O O . TRP A 1 198 ? -12.072 -4.715 -25.843 1.00 68.00 198 TRP A O 1
ATOM 1531 N N . MET A 1 199 ? -10.430 -3.212 -26.078 1.00 67.50 199 MET A N 1
ATOM 1532 C CA . MET A 1 199 ? -9.940 -3.295 -24.705 1.00 67.50 199 MET A CA 1
ATOM 1533 C C . MET A 1 199 ? -10.875 -2.568 -23.736 1.00 67.50 199 MET A C 1
ATOM 1535 O O . MET A 1 199 ? -11.165 -3.100 -22.670 1.00 67.50 199 MET A O 1
ATOM 1539 N N . ALA A 1 200 ? -11.403 -1.408 -24.139 1.00 71.06 200 ALA A N 1
ATOM 1540 C CA . ALA A 1 200 ? -12.446 -0.709 -23.395 1.00 71.06 200 ALA A CA 1
ATOM 1541 C C . ALA A 1 200 ? -13.697 -1.590 -23.230 1.00 71.06 200 ALA A C 1
ATOM 1543 O O . ALA A 1 200 ? -14.246 -1.685 -22.138 1.00 71.06 200 ALA A O 1
ATOM 1544 N N . ARG A 1 201 ? -14.086 -2.329 -24.282 1.00 71.06 201 ARG A N 1
ATOM 1545 C CA . ARG A 1 201 ? -15.242 -3.243 -24.261 1.00 71.06 201 ARG A CA 1
ATOM 1546 C C . ARG A 1 201 ? -15.054 -4.483 -23.380 1.00 71.06 201 ARG A C 1
ATOM 1548 O O . ARG A 1 201 ? -16.033 -4.999 -22.856 1.00 71.06 201 ARG A O 1
ATOM 1555 N N . LEU A 1 202 ? -13.825 -4.981 -23.230 1.00 70.94 202 LEU A N 1
ATOM 1556 C CA . LEU A 1 202 ? -13.515 -6.105 -22.331 1.00 70.94 202 LEU A CA 1
ATOM 1557 C C . LEU A 1 202 ? -13.386 -5.680 -20.857 1.00 70.94 202 LEU A C 1
ATOM 1559 O O . LEU A 1 202 ? -13.303 -6.540 -19.979 1.00 70.94 202 LEU A O 1
ATOM 1563 N N . GLY A 1 203 ? -13.360 -4.373 -20.597 1.00 71.69 203 GLY A N 1
ATOM 1564 C CA . GLY A 1 203 ? -13.380 -3.792 -19.264 1.00 71.69 203 GLY A CA 1
ATOM 1565 C C . GLY A 1 203 ? -12.049 -3.851 -18.496 1.00 71.69 203 GLY A C 1
ATOM 1566 O O . GLY A 1 203 ? -11.030 -4.368 -18.980 1.00 71.69 203 GLY A O 1
ATOM 1567 N N . PRO A 1 204 ? -12.043 -3.326 -17.257 1.00 69.62 204 PRO A N 1
ATOM 1568 C CA . PRO A 1 204 ? -10.845 -3.179 -16.433 1.00 69.62 204 PRO A CA 1
ATOM 1569 C C . PRO A 1 204 ? -10.082 -4.472 -16.150 1.00 69.62 204 PRO A C 1
ATOM 1571 O O . PRO A 1 204 ? -8.853 -4.497 -16.216 1.00 69.62 204 PRO A O 1
ATOM 1574 N N . GLY A 1 205 ? -10.791 -5.573 -15.885 1.00 66.25 205 GLY A N 1
ATOM 1575 C CA . GLY A 1 205 ? -10.162 -6.854 -15.559 1.00 66.25 205 GLY A CA 1
ATOM 1576 C C . GLY A 1 205 ? -9.263 -7.377 -16.683 1.00 66.25 205 GLY A C 1
ATOM 1577 O O . GLY A 1 205 ? -8.207 -7.955 -16.421 1.00 66.25 205 GLY A O 1
ATOM 1578 N N . ALA A 1 206 ? -9.623 -7.126 -17.944 1.00 68.50 206 ALA A N 1
ATOM 1579 C CA . ALA A 1 206 ? -8.805 -7.503 -19.091 1.00 68.50 206 ALA A CA 1
ATOM 1580 C C . ALA A 1 206 ? -7.546 -6.624 -19.217 1.00 68.50 206 ALA A C 1
ATOM 1582 O O . ALA A 1 206 ? -6.466 -7.139 -19.513 1.00 68.50 206 ALA A O 1
ATOM 1583 N N . ILE A 1 207 ? -7.663 -5.321 -18.937 1.00 72.56 207 ILE A N 1
ATOM 1584 C CA . ILE A 1 207 ? -6.537 -4.371 -18.886 1.00 72.56 207 ILE A CA 1
ATOM 1585 C C . ILE A 1 207 ? -5.543 -4.804 -17.809 1.00 72.56 207 ILE A C 1
ATOM 1587 O O . ILE A 1 207 ? -4.344 -4.907 -18.075 1.00 72.56 207 ILE A O 1
ATOM 1591 N N . THR A 1 208 ? -6.047 -5.123 -16.617 1.00 70.31 208 THR A N 1
ATOM 1592 C CA . THR A 1 208 ? -5.251 -5.620 -15.495 1.00 70.31 208 THR A CA 1
ATOM 1593 C C . THR A 1 208 ? -4.572 -6.944 -15.831 1.00 70.31 208 THR A C 1
ATOM 1595 O O . THR A 1 208 ? -3.362 -7.058 -15.667 1.00 70.31 208 THR A O 1
ATOM 1598 N N . ARG A 1 209 ? -5.294 -7.925 -16.392 1.00 68.25 209 ARG A N 1
ATOM 1599 C CA . ARG A 1 209 ? -4.700 -9.203 -16.829 1.00 68.25 209 ARG A CA 1
ATOM 1600 C C . ARG A 1 209 ? -3.597 -9.000 -17.867 1.00 68.25 209 ARG A C 1
ATOM 1602 O O . ARG A 1 209 ? -2.554 -9.644 -17.771 1.00 68.25 209 ARG A O 1
ATOM 1609 N N . LEU A 1 210 ? -3.791 -8.104 -18.837 1.00 69.25 210 LEU A N 1
ATOM 1610 C CA . LEU A 1 210 ? -2.767 -7.796 -19.837 1.00 69.25 210 LEU A CA 1
ATOM 1611 C C . LEU A 1 210 ? -1.542 -7.128 -19.199 1.00 69.25 210 LEU A C 1
ATOM 1613 O O . LEU A 1 210 ? -0.408 -7.500 -19.509 1.00 69.25 210 LEU A O 1
ATOM 1617 N N . ALA A 1 211 ? -1.756 -6.163 -18.303 1.00 73.62 211 ALA A N 1
ATOM 1618 C CA . ALA A 1 211 ? -0.686 -5.486 -17.580 1.00 73.62 211 ALA A CA 1
ATOM 1619 C C . ALA A 1 211 ? 0.113 -6.464 -16.700 1.00 73.62 211 ALA A C 1
ATOM 1621 O O . ALA A 1 211 ? 1.346 -6.431 -16.713 1.00 73.62 211 ALA A O 1
ATOM 1622 N N . ASP A 1 212 ? -0.574 -7.361 -15.994 1.00 69.75 212 ASP A N 1
ATOM 1623 C CA . ASP A 1 212 ? 0.010 -8.248 -14.991 1.00 69.75 212 ASP A CA 1
ATOM 1624 C C . ASP A 1 212 ? 0.688 -9.473 -15.587 1.00 69.75 212 ASP A C 1
ATOM 1626 O O . ASP A 1 212 ? 1.852 -9.729 -15.262 1.00 69.75 212 ASP A O 1
ATOM 1630 N N . ASN A 1 213 ? -0.030 -10.210 -16.439 1.00 69.44 213 ASN A N 1
ATOM 1631 C CA . ASN A 1 213 ? 0.376 -11.538 -16.904 1.00 69.44 213 ASN A CA 1
ATOM 1632 C C . ASN A 1 213 ? 1.314 -11.463 -18.107 1.00 69.44 213 ASN A C 1
ATOM 1634 O O . ASN A 1 213 ? 2.143 -12.349 -18.310 1.00 69.44 213 ASN A O 1
ATOM 1638 N N . ILE A 1 214 ? 1.184 -10.406 -18.908 1.00 64.00 214 ILE A N 1
ATOM 1639 C CA . ILE A 1 214 ? 1.932 -10.248 -20.157 1.00 64.00 214 ILE A CA 1
ATOM 1640 C C . ILE A 1 214 ? 2.884 -9.050 -20.074 1.00 64.00 214 ILE A C 1
ATOM 1642 O O . ILE A 1 214 ? 4.027 -9.128 -20.527 1.00 64.00 214 ILE A O 1
ATOM 1646 N N . GLY A 1 215 ? 2.430 -7.947 -19.479 1.00 64.44 215 GLY A N 1
ATOM 1647 C CA . GLY A 1 215 ? 3.193 -6.717 -19.324 1.00 64.44 215 GLY A CA 1
ATOM 1648 C C . GLY A 1 215 ? 4.082 -6.656 -18.082 1.00 64.44 215 GLY A C 1
ATOM 1649 O O . GLY A 1 215 ? 4.489 -7.647 -17.476 1.00 64.44 215 GLY A O 1
ATOM 1650 N N . VAL A 1 216 ? 4.432 -5.426 -17.717 1.00 69.50 216 VAL A N 1
ATOM 1651 C CA . VAL A 1 216 ? 5.305 -5.100 -16.576 1.00 69.50 216 VAL A CA 1
ATOM 1652 C C . VAL A 1 216 ? 4.523 -4.547 -15.383 1.00 69.50 216 VAL A C 1
ATOM 1654 O O . VAL A 1 216 ? 5.087 -3.828 -14.568 1.00 69.50 216 VAL A O 1
ATOM 1657 N N . GLY A 1 217 ? 3.235 -4.880 -15.283 1.00 73.25 217 GLY A N 1
ATOM 1658 C CA . GLY A 1 217 ? 2.317 -4.334 -14.279 1.00 73.25 217 GLY A CA 1
ATOM 1659 C C . GLY A 1 217 ? 1.805 -2.940 -14.642 1.00 73.25 217 GLY A C 1
ATOM 1660 O O . GLY A 1 217 ? 1.203 -2.267 -13.818 1.00 73.25 217 GLY A O 1
ATOM 1661 N N . VAL A 1 218 ? 2.058 -2.482 -15.874 1.00 80.56 218 VAL A N 1
ATOM 1662 C CA . VAL A 1 218 ? 1.630 -1.171 -16.372 1.00 80.56 218 VAL A CA 1
ATOM 1663 C C . VAL A 1 218 ? 0.951 -1.348 -17.721 1.00 80.56 218 VAL A C 1
ATOM 1665 O O . VAL A 1 218 ? 1.553 -1.905 -18.643 1.00 80.56 218 VAL A O 1
ATOM 1668 N N . TYR A 1 219 ? -0.270 -0.839 -17.850 1.00 81.38 219 TYR A N 1
ATOM 1669 C CA . TYR A 1 219 ? -0.938 -0.695 -19.140 1.00 81.38 219 TYR A CA 1
ATOM 1670 C C . TYR A 1 219 ? -0.577 0.659 -19.747 1.00 81.38 219 TYR A C 1
ATOM 1672 O O . TYR A 1 219 ? -0.709 1.678 -19.079 1.00 81.38 219 TYR A O 1
ATOM 1680 N N . PHE A 1 220 ? -0.116 0.699 -20.998 1.00 79.94 220 PHE A N 1
ATOM 1681 C CA . PHE A 1 220 ? 0.267 1.954 -21.649 1.00 79.94 220 PHE A CA 1
ATOM 1682 C C . PHE A 1 220 ? -0.796 2.432 -22.627 1.00 79.94 220 PHE A C 1
ATOM 1684 O O . PHE A 1 220 ? -1.175 1.678 -23.517 1.00 79.94 220 PHE A O 1
ATOM 1691 N N . ASN A 1 221 ? -1.123 3.720 -22.538 1.00 78.06 221 ASN A N 1
ATOM 1692 C CA . ASN A 1 221 ? -1.890 4.470 -23.528 1.00 78.06 221 ASN A CA 1
ATOM 1693 C C . ASN A 1 221 ? -0.907 5.348 -24.329 1.00 78.06 221 ASN A C 1
ATOM 1695 O O . ASN A 1 221 ? -0.461 6.380 -23.825 1.00 78.06 221 ASN A O 1
ATOM 1699 N N . PRO A 1 222 ? -0.440 4.909 -25.517 1.00 70.62 222 PRO A N 1
ATOM 1700 C CA . PRO A 1 222 ? 0.684 5.534 -26.224 1.00 70.62 222 PRO A CA 1
ATOM 1701 C C . PRO A 1 222 ? 0.315 6.676 -27.178 1.00 70.62 222 PRO A C 1
ATOM 1703 O O . PRO A 1 222 ? 1.226 7.352 -27.659 1.00 70.62 222 PRO A O 1
ATOM 1706 N N . PHE A 1 223 ? -0.968 6.854 -27.496 1.00 78.62 223 PHE A N 1
ATOM 1707 C CA . PHE A 1 223 ? -1.440 7.783 -28.529 1.00 78.62 223 PHE A CA 1
ATOM 1708 C C . PHE A 1 223 ? -2.598 8.643 -28.023 1.00 78.62 223 PHE A C 1
ATOM 1710 O O . PHE A 1 223 ? -3.614 8.771 -28.695 1.00 78.62 223 PHE A O 1
ATOM 1717 N N . VAL A 1 224 ? -2.448 9.198 -26.825 1.00 79.50 224 VAL A N 1
ATOM 1718 C CA . VAL A 1 224 ? -3.473 10.050 -26.225 1.00 79.50 224 VAL A CA 1
ATOM 1719 C C . VAL A 1 224 ? -3.236 11.474 -26.700 1.00 79.50 224 VAL A C 1
ATOM 1721 O O . VAL A 1 224 ? -2.151 12.019 -26.495 1.00 79.50 224 VAL A O 1
ATOM 1724 N N . GLU A 1 225 ? -4.214 12.053 -27.384 1.00 83.88 225 GLU A N 1
ATOM 1725 C CA . GLU A 1 225 ? -4.186 13.463 -27.765 1.00 83.88 225 GLU A CA 1
ATOM 1726 C C . GLU A 1 225 ? -4.667 14.287 -26.571 1.00 83.88 225 GLU A C 1
ATOM 1728 O O . GLU A 1 225 ? -5.785 14.119 -26.093 1.00 83.88 225 GLU A O 1
ATOM 1733 N N . TRP A 1 226 ? -3.814 15.168 -26.059 1.00 80.62 226 TRP A N 1
ATOM 1734 C CA . TRP A 1 226 ? -4.173 16.094 -24.996 1.00 80.62 226 TRP A CA 1
ATOM 1735 C C . TRP A 1 226 ? -3.787 17.505 -25.422 1.00 80.62 226 TRP A C 1
ATOM 1737 O O . TRP A 1 226 ? -2.604 17.847 -25.504 1.00 80.62 226 TRP A O 1
ATOM 1747 N N . ARG A 1 227 ? -4.807 18.324 -25.707 1.00 85.31 227 ARG A N 1
ATOM 1748 C CA . ARG A 1 227 ? -4.666 19.632 -26.371 1.00 85.31 227 ARG A CA 1
ATOM 1749 C C . ARG A 1 227 ? -3.998 19.478 -27.747 1.00 85.31 227 ARG A C 1
ATOM 1751 O O . ARG A 1 227 ? -4.495 18.738 -28.582 1.00 85.31 227 ARG A O 1
ATOM 1758 N N . ASP A 1 228 ? -2.888 20.169 -27.978 1.00 87.44 228 ASP A N 1
ATOM 1759 C CA . ASP A 1 228 ? -2.069 20.163 -29.194 1.00 87.44 228 ASP A CA 1
ATOM 1760 C C . ASP A 1 228 ? -0.914 19.145 -29.135 1.00 87.44 228 ASP A C 1
ATOM 1762 O O . ASP A 1 228 ? -0.024 19.149 -29.989 1.00 87.44 228 ASP A O 1
ATOM 1766 N N . LYS A 1 229 ? -0.883 18.288 -28.105 1.00 84.06 229 LYS A N 1
ATOM 1767 C CA . LYS A 1 229 ? 0.236 17.382 -27.841 1.00 84.06 229 LYS A CA 1
ATOM 1768 C C . LYS A 1 229 ? -0.222 15.945 -27.695 1.00 84.06 229 LYS A C 1
ATOM 1770 O O . LYS A 1 229 ? -1.123 15.615 -26.931 1.00 84.06 229 LYS A O 1
ATOM 1775 N N . ARG A 1 230 ? 0.535 15.057 -28.332 1.00 82.94 230 ARG A N 1
ATOM 1776 C CA . ARG A 1 230 ? 0.402 13.621 -28.125 1.00 82.94 230 ARG A CA 1
ATOM 1777 C C . ARG A 1 230 ? 1.201 13.183 -26.907 1.00 82.94 230 ARG A C 1
ATOM 1779 O O . ARG A 1 230 ? 2.429 13.292 -26.891 1.00 82.94 230 ARG A O 1
ATOM 1786 N N . ILE A 1 231 ? 0.510 12.635 -25.918 1.00 84.25 231 ILE A N 1
ATOM 1787 C CA . ILE A 1 231 ? 1.101 12.114 -24.691 1.00 84.25 231 ILE A CA 1
ATOM 1788 C C . ILE A 1 231 ? 1.034 10.586 -24.652 1.00 84.25 231 ILE A C 1
ATOM 1790 O O . ILE A 1 231 ? 0.173 9.940 -25.252 1.00 84.25 231 ILE A O 1
ATOM 1794 N N . LYS A 1 232 ? 1.983 10.001 -23.918 1.00 80.25 232 LYS A N 1
ATOM 1795 C CA . LYS A 1 232 ? 1.964 8.593 -23.530 1.00 80.25 232 LYS A CA 1
ATOM 1796 C C . LYS A 1 232 ? 1.938 8.518 -22.015 1.00 80.25 232 LYS A C 1
ATOM 1798 O O . LYS A 1 232 ? 2.864 9.018 -21.379 1.00 80.25 232 LYS A O 1
ATOM 1803 N N . TYR A 1 233 ? 0.956 7.821 -21.457 1.00 84.88 233 TYR A N 1
ATOM 1804 C CA . TYR A 1 233 ? 0.914 7.540 -20.024 1.00 84.88 233 TYR A CA 1
ATOM 1805 C C . TYR A 1 233 ? 0.704 6.052 -19.745 1.00 84.88 233 TYR A C 1
ATOM 1807 O O . TYR A 1 233 ? 0.375 5.270 -20.640 1.00 84.88 233 TYR A O 1
ATOM 1815 N N . GLY A 1 234 ? 1.005 5.651 -18.512 1.00 82.50 234 GLY A N 1
ATOM 1816 C CA . GLY A 1 234 ? 0.813 4.292 -18.025 1.00 82.50 234 GLY A CA 1
ATOM 1817 C C . GLY A 1 234 ? -0.155 4.266 -16.848 1.00 82.50 234 GLY A C 1
ATOM 1818 O O . GLY A 1 234 ? -0.131 5.178 -16.028 1.00 82.50 234 GLY A O 1
ATOM 1819 N N . VAL A 1 235 ? -0.974 3.223 -16.766 1.00 82.38 235 VAL A N 1
ATOM 1820 C CA . VAL A 1 235 ? -1.876 2.939 -15.644 1.00 82.38 235 VAL A CA 1
ATOM 1821 C C . VAL A 1 235 ? -1.357 1.718 -14.905 1.00 82.38 235 VAL A C 1
ATOM 1823 O O . VAL A 1 235 ? -1.027 0.707 -15.526 1.00 82.38 235 VAL A O 1
ATOM 1826 N N . VAL A 1 236 ? -1.254 1.830 -13.586 1.00 81.25 236 VAL A N 1
ATOM 1827 C CA . VAL A 1 236 ? -0.670 0.827 -12.693 1.00 81.25 236 VAL A CA 1
ATOM 1828 C C . VAL A 1 236 ? -1.490 0.767 -11.412 1.00 81.25 236 VAL A C 1
ATOM 1830 O O . VAL A 1 236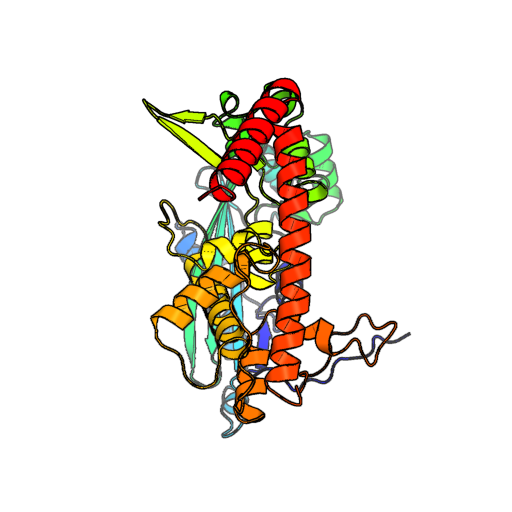 ? -1.959 1.805 -10.942 1.00 81.25 236 VAL A O 1
ATOM 1833 N N . ARG A 1 237 ? -1.664 -0.424 -10.828 1.00 77.44 237 ARG A N 1
ATOM 1834 C CA . ARG A 1 237 ? -2.258 -0.521 -9.488 1.00 77.44 237 ARG A CA 1
ATOM 1835 C C . ARG A 1 237 ? -1.227 -0.097 -8.453 1.00 77.44 237 ARG A C 1
ATOM 1837 O O . ARG A 1 237 ? -0.065 -0.493 -8.535 1.00 77.44 237 ARG A O 1
ATOM 1844 N N . MET A 1 238 ? -1.661 0.641 -7.437 1.00 75.50 238 MET A N 1
ATOM 1845 C CA . MET A 1 238 ? -0.750 1.170 -6.420 1.00 75.50 238 MET A CA 1
ATOM 1846 C C . MET A 1 238 ? 0.066 0.068 -5.726 1.00 75.50 238 MET A C 1
ATOM 1848 O O . MET A 1 238 ? 1.270 0.223 -5.534 1.00 75.50 238 MET A O 1
ATOM 1852 N N . LYS A 1 239 ? -0.554 -1.091 -5.460 1.00 73.62 239 LYS A N 1
ATOM 1853 C CA . LYS A 1 239 ? 0.137 -2.258 -4.895 1.00 73.62 239 LYS A CA 1
ATOM 1854 C C . LYS A 1 239 ? 1.292 -2.763 -5.763 1.00 73.62 239 LYS A C 1
ATOM 1856 O O . LYS A 1 239 ? 2.351 -3.079 -5.234 1.00 73.62 239 LYS A O 1
ATOM 1861 N N . ASP A 1 240 ? 1.129 -2.789 -7.088 1.00 78.06 240 ASP A N 1
ATOM 1862 C CA . ASP A 1 240 ? 2.171 -3.273 -8.002 1.00 78.06 240 ASP A CA 1
ATOM 1863 C C . ASP A 1 240 ? 3.322 -2.270 -8.093 1.00 78.06 240 ASP A C 1
ATOM 1865 O O . ASP A 1 240 ? 4.487 -2.664 -8.168 1.00 78.06 240 ASP A O 1
ATOM 1869 N N . LEU A 1 241 ? 2.999 -0.972 -8.045 1.00 83.62 241 LEU A N 1
ATOM 1870 C CA . LEU A 1 241 ? 3.991 0.091 -7.947 1.00 83.62 241 LEU A CA 1
ATOM 1871 C C . LEU A 1 241 ? 4.807 -0.044 -6.657 1.00 83.62 241 LEU A C 1
ATOM 1873 O O . LEU A 1 241 ? 6.031 -0.130 -6.727 1.00 83.62 241 LEU A O 1
ATOM 1877 N N . ALA A 1 242 ? 4.146 -0.106 -5.499 1.00 80.31 242 ALA A N 1
ATOM 1878 C CA . ALA A 1 242 ? 4.811 -0.252 -4.206 1.00 80.31 242 ALA A CA 1
ATOM 1879 C C . ALA A 1 242 ? 5.671 -1.526 -4.152 1.00 80.31 242 ALA A C 1
ATOM 1881 O O . ALA A 1 242 ? 6.843 -1.466 -3.774 1.00 80.31 242 ALA A O 1
ATOM 1882 N N . MET A 1 243 ? 5.128 -2.658 -4.611 1.00 80.12 243 MET A N 1
ATOM 1883 C CA . MET A 1 243 ? 5.836 -3.935 -4.637 1.00 80.12 243 MET A CA 1
ATOM 1884 C C . MET A 1 243 ? 7.077 -3.881 -5.533 1.00 80.12 243 MET A C 1
ATOM 1886 O O . MET A 1 243 ? 8.145 -4.324 -5.114 1.00 80.12 243 MET A O 1
ATOM 1890 N N . ASP A 1 244 ? 6.998 -3.307 -6.739 1.00 86.75 244 ASP A N 1
ATOM 1891 C CA . ASP A 1 244 ? 8.169 -3.199 -7.622 1.00 86.75 244 ASP A CA 1
ATOM 1892 C C . ASP A 1 244 ? 9.232 -2.237 -7.064 1.00 86.75 244 ASP A C 1
ATOM 1894 O O . ASP A 1 244 ? 10.431 -2.504 -7.186 1.00 86.75 244 ASP A O 1
ATOM 1898 N N . VAL A 1 245 ? 8.811 -1.145 -6.412 1.00 88.19 245 VAL A N 1
ATOM 1899 C CA . VAL A 1 245 ? 9.698 -0.173 -5.745 1.00 88.19 245 VAL A CA 1
ATOM 1900 C C . VAL A 1 245 ? 10.449 -0.803 -4.571 1.00 88.19 245 VAL A C 1
ATOM 1902 O O . VAL A 1 245 ? 11.649 -0.566 -4.443 1.00 88.19 245 VAL A O 1
ATOM 1905 N N . LEU A 1 246 ? 9.787 -1.637 -3.765 1.00 84.38 246 LEU A N 1
ATOM 1906 C CA . LEU A 1 246 ? 10.376 -2.271 -2.579 1.00 84.38 246 LEU A CA 1
ATOM 1907 C C . LEU A 1 246 ? 11.166 -3.548 -2.886 1.00 84.38 246 LEU A C 1
ATOM 1909 O O . LEU A 1 246 ? 12.168 -3.831 -2.235 1.00 84.38 246 LEU A O 1
ATOM 1913 N N . THR A 1 247 ? 10.729 -4.340 -3.865 1.00 83.25 247 THR A N 1
ATOM 1914 C CA . THR A 1 247 ? 11.289 -5.684 -4.099 1.00 83.25 247 THR A CA 1
ATOM 1915 C C . THR A 1 247 ? 12.140 -5.786 -5.355 1.00 83.25 247 THR A C 1
ATOM 1917 O O . THR A 1 247 ? 12.876 -6.764 -5.506 1.00 83.25 247 THR A O 1
ATOM 1920 N N . TRP A 1 248 ? 12.050 -4.809 -6.263 1.00 87.75 248 TRP A N 1
ATOM 1921 C CA . TRP A 1 248 ? 12.692 -4.822 -7.579 1.00 87.75 248 TRP A CA 1
ATOM 1922 C C . TRP A 1 248 ? 12.349 -6.055 -8.423 1.00 87.75 248 TRP A C 1
ATOM 1924 O O . TRP A 1 248 ? 13.166 -6.460 -9.247 1.00 87.75 248 TRP A O 1
ATOM 1934 N N . ASP A 1 249 ? 11.199 -6.702 -8.218 1.00 79.75 249 ASP A N 1
ATOM 1935 C CA . ASP A 1 249 ? 10.884 -7.962 -8.897 1.00 79.75 249 ASP A CA 1
ATOM 1936 C C . ASP A 1 249 ? 10.784 -7.817 -10.426 1.00 79.75 249 ASP A C 1
ATOM 1938 O O . ASP A 1 249 ? 11.453 -8.545 -11.171 1.00 79.75 249 ASP A O 1
ATOM 1942 N N . ARG A 1 250 ? 10.025 -6.820 -10.904 1.00 78.50 250 ARG A N 1
ATOM 1943 C CA . ARG A 1 250 ? 9.933 -6.480 -12.335 1.00 78.50 250 ARG A CA 1
ATOM 1944 C C . ARG A 1 250 ? 11.014 -5.476 -12.746 1.00 78.50 250 ARG A C 1
ATOM 1946 O O . ARG A 1 250 ? 11.370 -5.413 -13.924 1.00 78.50 250 ARG A O 1
ATOM 1953 N N . PHE A 1 251 ? 11.527 -4.713 -11.782 1.00 85.00 251 PHE A N 1
ATOM 1954 C CA . PHE A 1 251 ? 12.542 -3.671 -11.914 1.00 85.00 251 PHE A CA 1
ATOM 1955 C C . PHE A 1 251 ? 12.239 -2.658 -13.029 1.00 85.00 251 PHE A C 1
ATOM 1957 O O . PHE A 1 251 ? 13.123 -2.207 -13.759 1.00 85.00 251 PHE A O 1
ATOM 1964 N N . TYR A 1 252 ? 10.956 -2.343 -13.222 1.00 84.75 252 TYR A N 1
ATOM 1965 C CA . TYR A 1 252 ? 10.497 -1.487 -14.313 1.00 84.75 252 TYR A CA 1
ATOM 1966 C C . TYR A 1 252 ? 10.150 -0.083 -13.823 1.00 84.75 252 TYR A C 1
ATOM 1968 O O . TYR A 1 252 ? 10.612 0.913 -14.394 1.00 84.75 252 TYR A O 1
ATOM 1976 N N . LEU A 1 253 ? 9.318 -0.013 -12.784 1.00 87.69 253 LEU A N 1
ATOM 1977 C CA . LEU A 1 253 ? 8.875 1.222 -12.150 1.00 87.69 253 LEU A CA 1
ATOM 1978 C C . LEU A 1 253 ? 9.951 1.729 -11.197 1.00 87.69 253 LEU A C 1
ATOM 1980 O O . LEU A 1 253 ? 10.306 2.904 -11.257 1.00 87.69 253 LEU A O 1
ATOM 1984 N N . SER A 1 254 ? 10.547 0.833 -10.409 1.00 90.19 254 SER A N 1
ATOM 1985 C CA . SER A 1 254 ? 11.650 1.166 -9.501 1.00 90.19 254 SER A CA 1
ATOM 1986 C C . SER A 1 254 ? 12.821 1.826 -10.227 1.00 90.19 254 SER A C 1
ATOM 1988 O O . SER A 1 254 ? 13.232 2.917 -9.840 1.00 90.19 254 SER A O 1
ATOM 1990 N N . GLY A 1 255 ? 13.275 1.256 -11.348 1.00 87.62 255 GLY A N 1
ATOM 1991 C CA . GLY A 1 255 ? 14.339 1.837 -12.176 1.00 87.62 255 GLY A CA 1
ATOM 1992 C C . GLY A 1 255 ? 13.994 3.188 -12.827 1.00 87.62 255 GLY A C 1
ATOM 1993 O O . GLY A 1 255 ? 14.889 3.927 -13.233 1.00 87.62 255 GLY A O 1
ATOM 1994 N N . ARG A 1 256 ? 12.705 3.539 -12.945 1.00 86.69 256 ARG A N 1
ATOM 1995 C CA . ARG A 1 256 ? 12.262 4.878 -13.387 1.00 86.69 256 ARG A CA 1
ATOM 1996 C C . ARG A 1 256 ? 12.240 5.871 -12.242 1.00 86.69 256 ARG A C 1
ATOM 1998 O O . ARG A 1 256 ? 12.652 7.004 -12.437 1.00 86.69 256 ARG A O 1
ATOM 2005 N N . LEU A 1 257 ? 11.794 5.434 -11.070 1.00 89.12 257 LEU A N 1
ATOM 2006 C CA . LEU A 1 257 ? 11.729 6.257 -9.866 1.00 89.12 257 LEU A CA 1
ATOM 2007 C C . LEU A 1 257 ? 13.097 6.480 -9.202 1.00 89.12 257 LEU A C 1
ATOM 2009 O O . LEU A 1 257 ? 13.222 7.333 -8.330 1.00 89.12 257 LEU A O 1
ATOM 2013 N N . GLN A 1 258 ? 14.130 5.765 -9.652 1.00 89.19 258 GLN A N 1
ATOM 2014 C CA . GLN A 1 258 ? 15.537 6.048 -9.339 1.00 89.19 258 GLN A CA 1
ATOM 2015 C C . GLN A 1 258 ? 16.089 7.281 -10.069 1.00 89.19 258 GLN A C 1
ATOM 2017 O O . GLN A 1 258 ? 17.185 7.740 -9.761 1.00 89.19 258 GLN A O 1
ATOM 2022 N N . LYS A 1 259 ? 15.350 7.805 -11.053 1.00 82.94 259 LYS A N 1
ATOM 2023 C CA . LYS A 1 259 ? 15.699 9.005 -11.820 1.00 82.94 259 LYS A CA 1
ATOM 2024 C C . LYS A 1 259 ? 14.853 10.183 -11.329 1.00 82.94 259 LYS A C 1
ATOM 2026 O O . LYS A 1 259 ? 13.796 9.953 -10.738 1.00 82.94 259 LYS A O 1
ATOM 2031 N N . PRO A 1 260 ? 15.264 11.433 -11.600 1.00 77.62 260 PRO A N 1
ATOM 2032 C CA . PRO A 1 260 ? 14.442 12.595 -11.293 1.00 77.62 260 PRO A CA 1
ATOM 2033 C C . PRO A 1 260 ? 13.057 12.475 -11.939 1.00 77.62 260 PRO A C 1
ATOM 2035 O O . PRO A 1 260 ? 12.936 12.274 -13.150 1.00 77.62 260 PRO A O 1
ATOM 2038 N N . VAL A 1 261 ? 12.011 12.584 -11.122 1.00 82.44 261 VAL A N 1
ATOM 2039 C CA . VAL A 1 261 ? 10.610 12.551 -11.551 1.00 82.44 261 VAL A CA 1
ATOM 2040 C C . VAL A 1 261 ? 9.857 13.730 -10.948 1.00 82.44 261 VAL A C 1
ATOM 2042 O O . VAL A 1 261 ? 10.085 14.102 -9.799 1.00 82.44 261 VAL A O 1
ATOM 2045 N N . HIS A 1 262 ? 8.931 14.299 -11.717 1.00 79.56 262 HIS A N 1
ATOM 2046 C CA . HIS A 1 262 ? 7.995 15.299 -11.215 1.00 79.56 262 HIS A CA 1
ATOM 2047 C C . HIS A 1 262 ? 6.703 14.612 -10.783 1.00 79.56 262 HIS A C 1
ATOM 2049 O O . HIS A 1 262 ? 6.005 14.015 -11.604 1.00 79.56 262 HIS A O 1
ATOM 2055 N N . VAL A 1 263 ? 6.393 14.693 -9.490 1.00 77.69 263 VAL A N 1
ATOM 2056 C CA . VAL A 1 263 ? 5.137 14.186 -8.932 1.00 77.69 263 VAL A CA 1
ATOM 2057 C C . VAL A 1 263 ? 4.089 15.285 -9.051 1.00 77.69 263 VAL A C 1
ATOM 2059 O O . VAL A 1 263 ? 4.215 16.326 -8.412 1.00 77.69 263 VAL A O 1
ATOM 2062 N N . LEU A 1 264 ? 3.090 15.066 -9.908 1.00 76.75 264 LEU A N 1
ATOM 2063 C CA . LEU A 1 264 ? 2.022 16.039 -10.159 1.00 76.75 264 LEU A CA 1
ATOM 2064 C C . LEU A 1 264 ? 0.939 15.997 -9.072 1.00 76.75 264 LEU A C 1
ATOM 2066 O O . LEU A 1 264 ? 0.421 17.036 -8.686 1.00 76.75 264 LEU A O 1
ATOM 2070 N N . VAL A 1 265 ? 0.620 14.796 -8.584 1.00 70.75 265 VAL A N 1
ATOM 2071 C CA . VAL A 1 265 ? -0.346 14.524 -7.510 1.00 70.75 265 VAL A CA 1
ATOM 2072 C C . VAL A 1 265 ? 0.199 13.352 -6.694 1.00 70.75 265 VAL A C 1
ATOM 2074 O O . VAL A 1 265 ? 0.676 12.379 -7.282 1.00 70.75 265 VAL A O 1
ATOM 2077 N N . ASP A 1 266 ? 0.164 13.452 -5.366 1.00 64.62 266 ASP A N 1
ATOM 2078 C CA . ASP A 1 266 ? 0.730 12.457 -4.446 1.00 64.62 266 ASP A CA 1
ATOM 2079 C C . ASP A 1 266 ? -0.291 12.128 -3.354 1.00 64.62 266 ASP A C 1
ATOM 2081 O O . ASP A 1 266 ? -0.388 12.841 -2.360 1.00 64.62 266 ASP A O 1
ATOM 2085 N N . ASN A 1 267 ? -1.081 11.078 -3.574 1.00 53.66 267 ASN A N 1
ATOM 2086 C CA . ASN A 1 267 ? -2.116 10.637 -2.626 1.00 53.66 267 ASN A CA 1
ATOM 2087 C C . ASN A 1 267 ? -1.653 9.465 -1.753 1.00 53.66 267 ASN A C 1
ATOM 2089 O O . ASN A 1 267 ? -2.305 9.110 -0.787 1.00 53.66 267 ASN A O 1
ATOM 2093 N N . TRP A 1 268 ? -0.538 8.848 -2.123 1.00 57.62 268 TRP A N 1
ATOM 2094 C CA . TRP A 1 268 ? 0.130 7.785 -1.388 1.00 57.62 268 TRP A CA 1
ATOM 2095 C C . TRP A 1 268 ? 1.518 8.321 -1.086 1.00 57.62 268 TRP A C 1
ATOM 2097 O O . TRP A 1 268 ? 2.068 9.013 -1.933 1.00 57.62 268 TRP A O 1
ATOM 2107 N N . ASP A 1 269 ? 2.123 8.011 0.054 1.00 65.81 269 ASP A N 1
ATOM 2108 C CA . ASP A 1 269 ? 3.487 8.443 0.390 1.00 65.81 269 ASP A CA 1
ATOM 2109 C C . ASP A 1 269 ? 4.565 7.757 -0.501 1.00 65.81 269 ASP A C 1
ATOM 2111 O O . ASP A 1 269 ? 5.583 7.241 -0.025 1.00 65.81 269 ASP A O 1
ATOM 2115 N N . ILE A 1 270 ? 4.388 7.745 -1.831 1.00 72.94 270 ILE A N 1
ATOM 2116 C CA . ILE A 1 270 ? 5.328 7.226 -2.828 1.00 72.94 270 ILE A CA 1
ATOM 2117 C C . ILE A 1 270 ? 6.678 7.895 -2.658 1.00 72.94 270 ILE A C 1
ATOM 2119 O O . ILE A 1 270 ? 7.694 7.233 -2.830 1.00 72.94 270 ILE A O 1
ATOM 2123 N N . ARG A 1 271 ? 6.730 9.169 -2.256 1.00 76.12 271 ARG A N 1
ATOM 2124 C CA . ARG A 1 271 ? 7.998 9.831 -1.922 1.00 76.12 271 ARG A CA 1
ATOM 2125 C C . ARG A 1 271 ? 8.732 9.146 -0.766 1.00 76.12 271 ARG A C 1
ATOM 2127 O O . ARG A 1 271 ? 9.941 8.914 -0.872 1.00 76.12 271 ARG A O 1
ATOM 2134 N N . LYS A 1 272 ? 8.026 8.750 0.300 1.00 78.56 272 LYS A N 1
ATOM 2135 C CA . LYS A 1 272 ? 8.630 8.037 1.440 1.00 78.56 272 LYS A CA 1
ATOM 2136 C C . LYS A 1 272 ? 9.117 6.653 1.011 1.00 78.56 272 LYS A C 1
ATOM 2138 O O . LYS A 1 272 ? 10.273 6.312 1.248 1.00 78.56 272 LYS A O 1
ATOM 2143 N N . ILE A 1 273 ? 8.287 5.894 0.295 1.00 79.06 273 ILE A N 1
ATOM 2144 C CA . ILE A 1 273 ? 8.659 4.562 -0.212 1.00 79.06 273 ILE A CA 1
ATOM 2145 C C . ILE A 1 273 ? 9.815 4.661 -1.219 1.00 79.06 273 ILE A C 1
ATOM 2147 O O . ILE A 1 273 ? 10.763 3.877 -1.170 1.00 79.06 273 ILE A O 1
ATOM 2151 N N . ASN A 1 274 ? 9.799 5.655 -2.106 1.00 87.06 274 ASN A N 1
ATOM 2152 C CA . ASN A 1 274 ? 10.852 5.838 -3.098 1.00 87.06 274 ASN A CA 1
ATOM 2153 C C . ASN A 1 274 ? 12.182 6.255 -2.460 1.00 87.06 274 ASN A C 1
ATOM 2155 O O . ASN A 1 274 ? 13.234 5.938 -3.001 1.00 87.06 274 ASN A O 1
ATOM 2159 N N . THR A 1 275 ? 12.169 6.879 -1.280 1.00 87.19 275 THR A N 1
ATOM 2160 C CA . THR A 1 275 ? 13.402 7.134 -0.519 1.00 87.19 275 THR A CA 1
ATOM 2161 C C . THR A 1 275 ? 14.119 5.826 -0.178 1.00 87.19 275 THR A C 1
ATOM 2163 O O . THR A 1 275 ? 15.345 5.760 -0.247 1.00 87.19 275 THR A O 1
ATOM 2166 N N . ILE A 1 276 ? 13.367 4.762 0.127 1.00 86.31 276 ILE A N 1
ATOM 2167 C CA . ILE A 1 276 ? 13.935 3.423 0.321 1.00 86.31 276 ILE A CA 1
ATOM 2168 C C . ILE A 1 276 ? 14.554 2.947 -0.995 1.00 86.31 276 ILE A C 1
ATOM 2170 O O . ILE A 1 276 ? 15.734 2.620 -1.021 1.00 86.31 276 ILE A O 1
ATOM 2174 N N . ASN A 1 277 ? 13.817 2.997 -2.106 1.00 91.00 277 ASN A N 1
ATOM 2175 C CA . ASN A 1 277 ? 14.321 2.598 -3.427 1.00 91.00 277 ASN A CA 1
ATOM 2176 C C . ASN A 1 277 ? 15.586 3.349 -3.865 1.00 91.00 277 ASN A C 1
ATOM 2178 O O . ASN A 1 277 ? 16.499 2.728 -4.405 1.00 91.00 277 ASN A O 1
ATOM 2182 N N . LEU A 1 278 ? 15.678 4.650 -3.585 1.00 90.38 278 LEU A N 1
ATOM 2183 C CA . LEU A 1 278 ? 16.876 5.446 -3.846 1.00 90.38 278 LEU A CA 1
ATOM 2184 C C . LEU A 1 278 ? 18.060 4.969 -3.003 1.00 90.38 278 LEU A C 1
ATOM 2186 O O . LEU A 1 278 ? 19.141 4.780 -3.552 1.00 90.38 278 LEU A O 1
ATOM 2190 N N . LYS A 1 279 ? 17.860 4.676 -1.710 1.00 89.75 279 LYS A N 1
ATOM 2191 C CA . LYS A 1 279 ? 18.908 4.073 -0.868 1.00 89.75 279 LYS A CA 1
ATOM 2192 C C . LYS A 1 279 ? 19.368 2.727 -1.428 1.00 89.75 279 LYS A C 1
ATOM 2194 O O . LYS A 1 279 ? 20.566 2.523 -1.585 1.00 89.75 279 LYS A O 1
ATOM 2199 N N . MET A 1 280 ? 18.431 1.853 -1.805 1.00 90.69 280 MET A N 1
ATOM 2200 C CA . MET A 1 280 ? 18.748 0.551 -2.405 1.00 90.69 280 MET A CA 1
ATOM 2201 C C . MET A 1 280 ? 19.546 0.700 -3.709 1.00 90.69 280 MET A C 1
ATOM 2203 O O . MET A 1 280 ? 20.499 -0.042 -3.945 1.00 90.69 280 MET A O 1
ATOM 2207 N N . ALA A 1 281 ? 19.180 1.672 -4.551 1.00 90.25 281 ALA A N 1
ATOM 2208 C CA . ALA A 1 281 ? 19.860 1.966 -5.809 1.00 90.25 281 ALA A CA 1
ATOM 2209 C C . ALA A 1 281 ? 21.274 2.495 -5.582 1.00 90.25 281 ALA A C 1
ATOM 2211 O O . ALA A 1 281 ? 22.210 2.007 -6.210 1.00 90.25 281 ALA A O 1
ATOM 2212 N N . THR A 1 282 ? 21.446 3.423 -4.641 1.00 89.19 282 THR A N 1
ATOM 2213 C CA . THR A 1 282 ? 22.761 3.924 -4.237 1.00 89.19 282 THR A CA 1
ATOM 2214 C C . THR A 1 282 ? 23.634 2.788 -3.715 1.00 89.19 282 THR A C 1
ATOM 2216 O O . THR A 1 282 ? 24.760 2.630 -4.179 1.00 89.19 282 THR A O 1
ATOM 2219 N N . SER A 1 283 ? 23.114 1.931 -2.832 1.00 88.50 283 SER A N 1
ATOM 2220 C CA . SER A 1 283 ? 23.855 0.770 -2.329 1.00 88.50 283 SER A CA 1
ATOM 2221 C C . SER A 1 283 ? 24.256 -0.197 -3.446 1.00 88.50 283 SER A C 1
ATOM 2223 O O . SER A 1 283 ? 25.409 -0.624 -3.503 1.00 88.50 283 SER A O 1
ATOM 2225 N N . ALA A 1 284 ? 23.344 -0.505 -4.375 1.00 87.69 284 ALA A N 1
ATOM 2226 C CA . ALA A 1 284 ? 23.651 -1.335 -5.538 1.00 87.69 284 ALA A CA 1
ATOM 2227 C C . ALA A 1 284 ? 24.737 -0.703 -6.418 1.00 87.69 284 ALA A C 1
ATOM 2229 O O . ALA A 1 284 ? 25.667 -1.394 -6.829 1.00 87.69 284 ALA A O 1
ATOM 2230 N N . SER A 1 285 ? 24.657 0.600 -6.680 1.00 86.94 285 SER A N 1
ATOM 2231 C CA . SER A 1 285 ? 25.645 1.321 -7.483 1.00 86.94 285 SER A CA 1
ATOM 2232 C C . SER A 1 285 ? 27.019 1.351 -6.824 1.00 86.94 285 SER A C 1
ATOM 2234 O O . SER A 1 285 ? 27.999 1.035 -7.489 1.00 86.94 285 SER A O 1
ATOM 2236 N N . LEU A 1 286 ? 27.107 1.619 -5.519 1.00 85.81 286 LEU A N 1
ATOM 2237 C CA . LEU A 1 286 ? 28.372 1.611 -4.770 1.00 85.81 286 LEU A CA 1
ATOM 2238 C C . LEU A 1 286 ? 29.056 0.235 -4.773 1.00 85.81 286 LEU A C 1
ATOM 2240 O O . LEU A 1 286 ? 30.285 0.143 -4.834 1.00 85.81 286 LEU A O 1
ATOM 2244 N N . LEU A 1 287 ? 28.272 -0.848 -4.752 1.00 83.81 287 LEU A N 1
ATOM 2245 C CA . LEU A 1 287 ? 28.798 -2.207 -4.906 1.00 83.81 287 LEU A CA 1
ATOM 2246 C C . LEU A 1 287 ? 29.364 -2.459 -6.310 1.00 83.81 287 LEU A C 1
ATOM 2248 O O . LEU A 1 287 ? 30.293 -3.250 -6.458 1.00 83.81 287 LEU A O 1
ATOM 2252 N N . LEU A 1 288 ? 28.805 -1.817 -7.336 1.00 82.06 288 LEU A N 1
ATOM 2253 C CA . LEU A 1 288 ? 29.204 -2.007 -8.731 1.00 82.06 288 LEU A CA 1
ATOM 2254 C C . LEU A 1 288 ? 30.335 -1.074 -9.180 1.00 82.06 288 LEU A C 1
ATOM 2256 O O . LEU A 1 288 ? 31.071 -1.444 -10.092 1.00 82.06 288 LEU A O 1
ATOM 2260 N N . LEU A 1 289 ? 30.468 0.094 -8.555 1.00 81.12 289 LEU A N 1
ATOM 2261 C CA . LEU A 1 289 ? 31.502 1.078 -8.861 1.00 81.12 289 LEU A CA 1
ATOM 2262 C C . LEU A 1 289 ? 32.897 0.625 -8.390 1.00 81.12 289 LEU A C 1
ATOM 2264 O O . LEU A 1 289 ? 33.009 -0.178 -7.450 1.00 81.12 289 LEU A O 1
ATOM 2268 N N . PRO A 1 290 ? 33.969 1.140 -9.019 1.00 78.06 290 PRO A N 1
ATOM 2269 C CA . PRO A 1 290 ? 35.340 1.003 -8.521 1.00 78.06 290 PRO A CA 1
ATOM 2270 C C . PRO A 1 290 ? 35.526 1.627 -7.122 1.00 78.06 290 PRO A C 1
ATOM 2272 O O . PRO A 1 290 ? 34.583 2.144 -6.522 1.00 78.06 290 PRO A O 1
ATOM 2275 N N . ALA A 1 291 ? 36.726 1.494 -6.547 1.00 75.81 291 ALA A N 1
ATOM 2276 C CA . ALA A 1 291 ? 37.045 2.076 -5.236 1.00 75.81 291 ALA A CA 1
ATOM 2277 C C . ALA A 1 291 ? 37.024 3.615 -5.261 1.00 75.81 291 ALA A C 1
ATOM 2279 O O . ALA A 1 291 ? 36.555 4.234 -4.310 1.00 75.81 291 ALA A O 1
ATOM 2280 N N . GLU A 1 292 ? 37.463 4.204 -6.372 1.00 77.19 292 GLU A N 1
ATOM 2281 C CA . GLU A 1 292 ? 37.451 5.643 -6.624 1.00 77.19 292 GLU A CA 1
ATOM 2282 C C . GLU A 1 292 ? 36.516 5.945 -7.792 1.00 77.19 292 GLU A C 1
ATOM 2284 O O . GLU A 1 292 ? 36.592 5.300 -8.835 1.00 77.19 292 GLU A O 1
ATOM 2289 N N . PHE A 1 293 ? 35.615 6.904 -7.613 1.00 85.12 293 PHE A N 1
ATOM 2290 C CA . PHE A 1 293 ? 34.643 7.306 -8.623 1.00 85.12 293 PHE A CA 1
ATOM 2291 C C . PHE A 1 293 ? 34.226 8.759 -8.386 1.00 85.12 293 PHE A C 1
ATOM 2293 O O . PHE A 1 293 ? 34.300 9.268 -7.266 1.00 85.12 293 PHE A O 1
ATOM 2300 N N . THR A 1 294 ? 33.773 9.431 -9.437 1.00 82.06 294 THR A N 1
ATOM 2301 C CA . THR A 1 294 ? 33.228 10.788 -9.342 1.00 82.06 294 THR A CA 1
ATOM 2302 C C . THR A 1 294 ? 31.738 10.768 -8.995 1.00 82.06 294 THR A C 1
ATOM 2304 O O . THR A 1 294 ? 31.047 9.762 -9.160 1.00 82.06 294 THR A O 1
ATOM 2307 N N . GLU A 1 295 ? 31.189 11.908 -8.573 1.00 83.00 295 GLU A N 1
ATOM 2308 C CA . GLU A 1 295 ? 29.738 12.056 -8.397 1.00 83.00 295 GLU A CA 1
ATOM 2309 C C . GLU A 1 295 ? 28.965 11.719 -9.688 1.00 83.00 295 GLU A C 1
ATOM 2311 O O . GLU A 1 295 ? 27.925 11.057 -9.644 1.00 83.00 295 GLU A O 1
ATOM 2316 N N . TYR A 1 296 ? 29.505 12.104 -10.850 1.00 80.38 296 TYR A N 1
ATOM 2317 C CA . TYR A 1 296 ? 28.924 11.767 -12.148 1.00 80.38 296 TYR A CA 1
ATOM 2318 C C . TYR A 1 296 ? 28.851 10.251 -12.364 1.00 80.38 296 TYR A C 1
ATOM 2320 O O . TYR A 1 296 ? 27.807 9.748 -12.780 1.00 80.38 296 TYR A O 1
ATOM 2328 N N . ASP A 1 297 ? 29.913 9.515 -12.029 1.00 78.94 297 ASP A N 1
ATOM 2329 C CA . ASP A 1 297 ? 29.945 8.054 -12.157 1.00 78.94 297 ASP A CA 1
ATOM 2330 C C . ASP A 1 297 ? 28.886 7.391 -11.272 1.00 78.94 297 ASP A C 1
ATOM 2332 O O . ASP A 1 297 ? 28.234 6.433 -11.692 1.00 78.94 297 ASP A O 1
ATOM 2336 N N . LEU A 1 298 ? 28.645 7.938 -10.076 1.00 82.88 298 LEU A N 1
ATOM 2337 C CA . LEU A 1 298 ? 27.586 7.462 -9.189 1.00 82.88 298 LEU A CA 1
ATOM 2338 C C . LEU A 1 298 ? 26.196 7.644 -9.809 1.00 82.88 298 LEU A C 1
ATOM 2340 O O . LEU A 1 298 ? 25.420 6.683 -9.868 1.00 82.88 298 LEU A O 1
ATOM 2344 N N . TYR A 1 299 ? 25.881 8.836 -10.320 1.00 79.75 299 TYR A N 1
ATOM 2345 C CA . TYR A 1 299 ? 24.600 9.085 -10.991 1.00 79.75 299 TYR A CA 1
ATOM 2346 C C . TYR A 1 299 ? 24.437 8.258 -12.267 1.00 79.75 299 TYR A C 1
ATOM 2348 O O . TYR A 1 299 ? 23.364 7.687 -12.506 1.00 79.75 299 TYR A O 1
ATOM 2356 N N . ALA A 1 300 ? 25.493 8.163 -13.076 1.00 77.25 300 ALA A N 1
ATOM 2357 C CA . ALA A 1 300 ? 25.513 7.354 -14.286 1.00 77.25 300 ALA A CA 1
ATOM 2358 C C . ALA A 1 300 ? 25.260 5.881 -13.952 1.00 77.25 300 ALA A C 1
ATOM 2360 O O . ALA A 1 300 ? 24.446 5.235 -14.618 1.00 77.25 300 ALA A O 1
ATOM 2361 N N . GLN A 1 301 ? 25.866 5.371 -12.875 1.00 84.44 301 GLN A N 1
ATOM 2362 C CA . GLN A 1 301 ? 25.671 3.997 -12.440 1.00 84.44 301 GLN A CA 1
ATOM 2363 C C . GLN A 1 301 ? 24.260 3.739 -11.910 1.00 84.44 301 GLN A C 1
ATOM 2365 O O . GLN A 1 301 ? 23.651 2.742 -12.289 1.00 84.44 301 GLN A O 1
ATOM 2370 N N . ILE A 1 302 ? 23.690 4.645 -11.109 1.00 83.81 302 ILE A N 1
ATOM 2371 C CA . ILE A 1 302 ? 22.287 4.539 -10.668 1.00 83.81 302 ILE A CA 1
ATOM 2372 C C . ILE A 1 302 ? 21.354 4.476 -11.885 1.00 83.81 302 ILE A C 1
ATOM 2374 O O . ILE A 1 302 ? 20.476 3.615 -11.967 1.00 83.81 302 ILE A O 1
ATOM 2378 N N . CYS A 1 303 ? 21.579 5.333 -12.882 1.00 80.38 303 CYS A N 1
ATOM 2379 C CA . CYS A 1 303 ? 20.795 5.315 -14.113 1.00 80.38 303 CYS A CA 1
ATOM 2380 C C . CYS A 1 303 ? 20.992 4.012 -14.908 1.00 80.38 303 CYS A C 1
ATOM 2382 O O . CYS A 1 303 ? 20.017 3.491 -15.471 1.00 80.38 303 CYS A O 1
ATOM 2384 N N . SER A 1 304 ? 22.223 3.487 -14.948 1.00 80.06 304 SER A N 1
ATOM 2385 C CA . SER A 1 304 ? 22.604 2.288 -15.703 1.00 80.06 304 SER A CA 1
ATOM 2386 C C . SER A 1 304 ? 21.959 1.015 -15.163 1.00 80.06 304 SER A C 1
ATOM 2388 O O . SER A 1 304 ? 21.699 0.111 -15.960 1.00 80.06 304 SER A O 1
ATOM 2390 N N . LEU A 1 305 ? 21.594 0.964 -13.871 1.00 82.81 305 LEU A N 1
ATOM 2391 C CA . LEU A 1 305 ? 20.926 -0.196 -13.267 1.00 82.81 305 LEU A CA 1
ATOM 2392 C C . LEU A 1 305 ? 19.725 -0.648 -14.109 1.00 82.81 305 LEU A C 1
ATOM 2394 O O . LEU A 1 305 ? 19.598 -1.821 -14.464 1.00 82.81 305 LEU A O 1
ATOM 2398 N N . SER A 1 306 ? 18.878 0.309 -14.504 1.00 75.94 306 SER A N 1
ATOM 2399 C CA . SER A 1 306 ? 17.666 0.082 -15.311 1.00 75.94 306 SER A CA 1
ATOM 2400 C C . SER A 1 306 ? 17.922 -0.353 -16.766 1.00 75.94 306 SER A C 1
ATOM 2402 O O . SER A 1 306 ? 16.979 -0.699 -17.480 1.00 75.94 306 SER A O 1
ATOM 2404 N N . TYR A 1 307 ? 19.185 -0.356 -17.202 1.00 65.50 307 TYR A N 1
ATOM 2405 C CA . TYR A 1 307 ? 19.642 -0.740 -18.541 1.00 65.50 307 TYR A CA 1
ATOM 2406 C C . TYR A 1 307 ? 20.644 -1.902 -18.521 1.00 65.50 307 TYR A C 1
ATOM 2408 O O . TYR A 1 307 ? 21.179 -2.265 -19.570 1.00 65.50 307 TYR A O 1
ATOM 2416 N N . MET A 1 308 ? 20.898 -2.521 -17.363 1.00 63.59 308 MET A N 1
ATOM 2417 C CA . MET A 1 308 ? 21.832 -3.642 -17.252 1.00 63.59 308 MET A CA 1
ATOM 2418 C C . MET A 1 308 ? 21.397 -4.809 -18.148 1.00 63.59 308 MET A C 1
ATOM 2420 O O . MET A 1 308 ? 20.396 -5.472 -17.891 1.00 63.59 308 MET A O 1
ATOM 2424 N N . GLY A 1 309 ? 22.166 -5.072 -19.209 1.00 48.59 309 GLY A N 1
ATOM 2425 C CA . GLY A 1 309 ? 21.843 -6.065 -20.241 1.00 48.59 309 GLY A CA 1
ATOM 2426 C C . GLY A 1 309 ? 21.502 -5.482 -21.616 1.00 48.59 309 GLY A C 1
ATOM 2427 O O . GLY A 1 309 ? 21.357 -6.255 -22.560 1.00 48.59 309 GLY A O 1
ATOM 2428 N N . ASP A 1 310 ? 21.420 -4.158 -21.756 1.00 43.81 310 ASP A N 1
ATOM 2429 C CA . ASP A 1 310 ? 21.479 -3.487 -23.056 1.00 43.81 310 ASP A CA 1
ATOM 2430 C C . ASP A 1 310 ? 22.928 -3.523 -23.573 1.00 43.81 310 ASP A C 1
ATOM 2432 O O . ASP A 1 310 ? 23.848 -3.044 -22.909 1.00 43.81 310 ASP A O 1
ATOM 2436 N N . LEU A 1 311 ? 23.138 -4.105 -24.758 1.00 32.09 311 LEU A N 1
ATOM 2437 C CA . LEU A 1 311 ? 24.457 -4.234 -25.398 1.00 32.09 311 LEU A CA 1
ATOM 2438 C C . LEU A 1 311 ? 25.146 -2.877 -25.641 1.00 32.09 311 LEU A C 1
ATOM 2440 O O . LEU A 1 311 ? 26.349 -2.850 -25.874 1.00 32.09 311 LEU A O 1
ATOM 2444 N N . ARG A 1 312 ? 24.406 -1.761 -25.587 1.00 35.50 312 ARG A N 1
ATOM 2445 C CA . ARG A 1 312 ? 24.914 -0.401 -25.833 1.00 35.50 312 ARG A CA 1
ATOM 2446 C C . ARG A 1 312 ? 25.618 0.248 -24.633 1.00 35.50 312 ARG A C 1
ATOM 2448 O O . ARG A 1 312 ? 26.137 1.343 -24.783 1.00 35.50 312 ARG A O 1
ATOM 2455 N N . MET A 1 313 ? 25.620 -0.389 -23.459 1.00 39.19 313 MET A N 1
ATOM 2456 C CA . MET A 1 313 ? 26.113 0.183 -22.189 1.00 39.19 313 MET A CA 1
ATOM 2457 C C . MET A 1 313 ? 27.195 -0.694 -21.524 1.00 39.19 313 MET A C 1
ATOM 2459 O O . MET A 1 313 ? 27.247 -0.819 -20.302 1.00 39.19 313 MET A O 1
ATOM 2463 N N . LEU A 1 314 ? 28.040 -1.359 -22.317 1.00 37.44 314 LEU A N 1
ATOM 2464 C CA . LEU A 1 314 ? 29.207 -2.100 -21.823 1.00 37.44 314 LEU A CA 1
ATOM 2465 C C . LEU A 1 314 ? 30.351 -1.116 -21.534 1.00 37.44 314 LEU A C 1
ATOM 2467 O O . LEU A 1 314 ? 31.194 -0.888 -22.395 1.00 37.44 314 LEU A O 1
ATOM 2471 N N . PHE A 1 315 ? 30.379 -0.525 -20.340 1.00 38.81 315 PHE A N 1
ATOM 2472 C CA . PHE A 1 315 ? 31.577 0.167 -19.856 1.00 38.81 315 PHE A CA 1
ATOM 2473 C C . PHE A 1 315 ? 32.504 -0.817 -19.134 1.00 38.81 315 PHE A C 1
ATOM 2475 O O . PHE A 1 315 ? 32.051 -1.723 -18.430 1.00 38.81 315 PHE A O 1
ATOM 2482 N N . ALA A 1 316 ? 33.794 -0.663 -19.427 1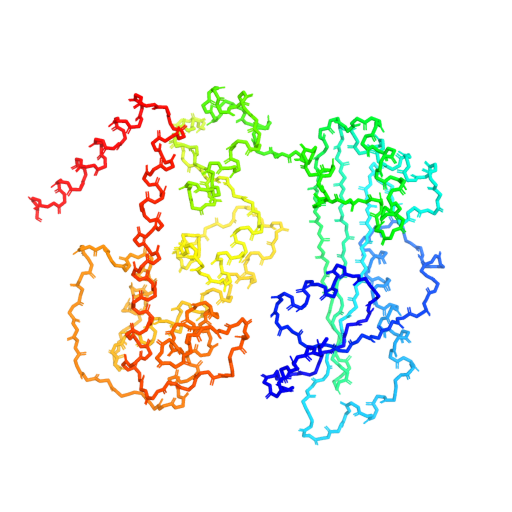.00 36.88 316 ALA A N 1
ATOM 2483 C CA . ALA A 1 316 ? 34.891 -1.570 -19.129 1.00 36.88 316 ALA A CA 1
ATOM 2484 C C . ALA A 1 316 ? 35.061 -1.866 -17.629 1.00 36.88 316 ALA A C 1
ATOM 2486 O O . ALA A 1 316 ? 34.838 -1.019 -16.769 1.00 36.88 316 ALA A O 1
ATOM 2487 N N . GLU A 1 317 ? 35.451 -3.106 -17.340 1.00 37.28 317 GLU A N 1
ATOM 2488 C CA . GLU A 1 317 ? 35.630 -3.651 -15.997 1.00 37.28 317 GLU A CA 1
ATOM 2489 C C . GLU A 1 317 ? 37.083 -3.431 -15.553 1.00 37.28 317 GLU A C 1
ATOM 2491 O O . GLU A 1 317 ? 37.983 -4.102 -16.056 1.00 37.28 317 GLU A O 1
ATOM 2496 N N . ASP A 1 318 ? 37.308 -2.495 -14.626 1.00 38.16 318 ASP A N 1
ATOM 2497 C CA . ASP A 1 318 ? 38.607 -2.331 -13.966 1.00 38.16 318 ASP A CA 1
ATOM 2498 C C . ASP A 1 318 ? 38.697 -3.213 -12.705 1.00 38.16 318 ASP A C 1
ATOM 2500 O O . ASP A 1 318 ? 37.710 -3.410 -11.981 1.00 38.16 318 ASP A O 1
ATOM 2504 N N . LYS A 1 319 ? 39.870 -3.814 -12.483 1.00 42.62 319 LYS A N 1
ATOM 2505 C CA . LYS A 1 319 ? 40.065 -5.001 -11.623 1.00 42.62 319 LYS A CA 1
ATOM 2506 C C . LYS A 1 319 ? 40.640 -4.732 -10.229 1.00 42.62 319 LYS A C 1
ATOM 2508 O O . LYS A 1 319 ? 40.909 -5.693 -9.517 1.00 42.62 319 LYS A O 1
ATOM 2513 N N . ASN A 1 320 ? 40.768 -3.481 -9.795 1.00 44.62 320 ASN A N 1
ATOM 2514 C CA . ASN A 1 320 ? 41.181 -3.182 -8.420 1.00 44.62 320 ASN A CA 1
ATOM 2515 C C . ASN A 1 320 ? 39.979 -2.782 -7.560 1.00 44.62 320 ASN A C 1
ATOM 2517 O O . ASN A 1 320 ? 39.439 -1.682 -7.677 1.00 44.62 320 ASN A O 1
ATOM 2521 N N . LYS A 1 321 ? 39.539 -3.698 -6.691 1.00 49.72 321 LYS A N 1
ATOM 2522 C CA . LYS A 1 321 ? 38.428 -3.484 -5.761 1.00 49.72 321 LYS A CA 1
ATOM 2523 C C . LYS A 1 321 ? 38.803 -4.010 -4.389 1.00 49.72 321 LYS A C 1
ATOM 2525 O O . LYS A 1 321 ? 38.833 -5.217 -4.195 1.00 49.72 321 LYS A O 1
ATOM 2530 N N . ASP A 1 322 ? 38.961 -3.108 -3.432 1.00 47.84 322 ASP A N 1
ATOM 2531 C CA . ASP A 1 322 ? 38.833 -3.472 -2.028 1.00 47.84 322 ASP A CA 1
ATOM 2532 C C . ASP A 1 322 ? 37.998 -2.422 -1.298 1.00 47.84 322 ASP A C 1
ATOM 2534 O O . ASP A 1 322 ? 38.364 -1.256 -1.183 1.00 47.84 322 ASP A O 1
ATOM 2538 N N . CYS A 1 323 ? 36.832 -2.846 -0.816 1.00 55.25 323 CYS A N 1
ATOM 2539 C CA . CYS A 1 323 ? 36.196 -2.235 0.339 1.00 55.25 323 CYS A CA 1
ATOM 2540 C C . CYS A 1 323 ? 36.064 -3.326 1.403 1.00 55.25 323 CYS A C 1
ATOM 2542 O O . CYS A 1 323 ? 35.819 -4.490 1.077 1.00 55.25 323 CYS A O 1
ATOM 2544 N N . GLY A 1 324 ? 36.255 -2.972 2.676 1.00 57.34 324 GLY A N 1
ATOM 2545 C CA . GLY A 1 324 ? 36.248 -3.954 3.760 1.00 57.34 324 GLY A CA 1
ATOM 2546 C C . GLY A 1 324 ? 34.963 -4.794 3.777 1.00 57.34 324 GLY A C 1
ATOM 2547 O O . GLY A 1 324 ? 33.872 -4.299 3.473 1.00 57.34 324 GLY A O 1
ATOM 2548 N N . ALA A 1 325 ? 35.077 -6.067 4.167 1.00 60.09 325 ALA A N 1
ATOM 2549 C CA . ALA A 1 325 ? 33.953 -7.008 4.203 1.00 60.09 325 ALA A CA 1
ATOM 2550 C C . ALA A 1 325 ? 32.754 -6.486 5.025 1.00 60.09 325 ALA A C 1
ATOM 2552 O O . ALA A 1 325 ? 31.604 -6.743 4.673 1.00 60.09 325 ALA A O 1
ATOM 2553 N N . SER A 1 326 ? 33.007 -5.690 6.072 1.00 63.88 326 SER A N 1
ATOM 2554 C CA . SER A 1 326 ? 31.965 -5.037 6.879 1.00 63.88 326 SER A CA 1
ATOM 2555 C C . SER A 1 326 ? 31.120 -4.046 6.062 1.00 63.88 326 SER A C 1
ATOM 2557 O O . SER A 1 326 ? 29.900 -4.188 5.993 1.00 63.88 326 SER A O 1
ATOM 2559 N N . ALA A 1 327 ? 31.762 -3.117 5.342 1.00 61.41 327 ALA A N 1
ATOM 2560 C CA . ALA A 1 327 ? 31.079 -2.136 4.493 1.00 61.41 327 ALA A CA 1
ATOM 2561 C C . ALA A 1 327 ? 30.346 -2.803 3.316 1.00 61.41 327 ALA A C 1
ATOM 2563 O O . ALA A 1 327 ? 29.244 -2.400 2.948 1.00 61.41 327 ALA A O 1
ATOM 2564 N N . THR A 1 328 ? 30.922 -3.872 2.754 1.00 64.06 328 THR A N 1
ATOM 2565 C CA . THR A 1 328 ? 30.253 -4.681 1.722 1.00 64.06 328 THR A CA 1
ATOM 2566 C C . THR A 1 328 ? 28.960 -5.299 2.253 1.00 64.06 328 THR A C 1
ATOM 2568 O O . THR A 1 328 ? 27.927 -5.221 1.590 1.00 64.06 328 THR A O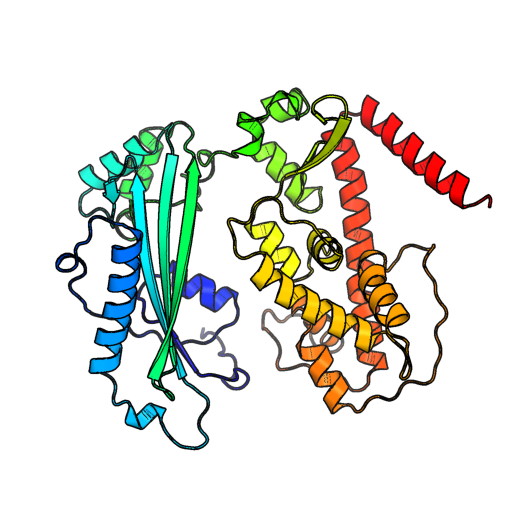 1
ATOM 2571 N N . ASN A 1 329 ? 28.999 -5.896 3.447 1.00 68.38 329 ASN A N 1
ATOM 2572 C CA . ASN A 1 329 ? 27.833 -6.526 4.065 1.00 68.38 329 ASN A CA 1
ATOM 2573 C C . ASN A 1 329 ? 26.752 -5.511 4.441 1.00 68.38 329 ASN A C 1
ATOM 2575 O O . ASN A 1 329 ? 25.565 -5.796 4.283 1.00 68.38 329 ASN A O 1
ATOM 2579 N N . GLU A 1 330 ? 27.145 -4.319 4.884 1.00 71.38 330 GLU A N 1
ATOM 2580 C CA . GLU A 1 330 ? 26.215 -3.230 5.158 1.00 71.38 330 GLU A CA 1
ATOM 2581 C C . GLU A 1 330 ? 25.493 -2.777 3.880 1.00 71.38 330 GLU A C 1
ATOM 2583 O O . GLU A 1 330 ? 24.263 -2.826 3.822 1.00 71.38 330 GLU A O 1
ATOM 2588 N N . LEU A 1 331 ? 26.234 -2.441 2.818 1.00 71.12 331 LEU A N 1
ATOM 2589 C CA . LEU A 1 331 ? 25.652 -2.053 1.526 1.00 71.12 331 LEU A CA 1
ATOM 2590 C C . LEU A 1 331 ? 24.762 -3.156 0.943 1.00 71.12 331 LEU A C 1
ATOM 2592 O O . LEU A 1 331 ? 23.692 -2.875 0.405 1.00 71.12 331 LEU A O 1
ATOM 2596 N N . PHE A 1 332 ? 25.178 -4.415 1.0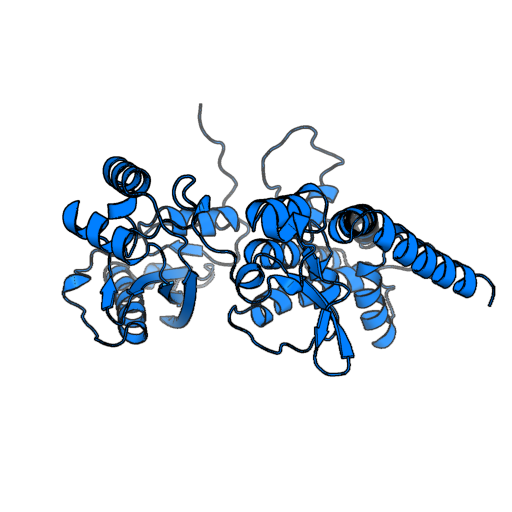72 1.00 73.25 332 PHE A N 1
ATOM 2597 C CA . PHE A 1 332 ? 24.399 -5.556 0.607 1.00 73.25 332 PHE A CA 1
ATOM 2598 C C . PHE A 1 332 ? 23.089 -5.729 1.389 1.00 73.25 332 PHE A C 1
ATOM 2600 O O . PHE A 1 332 ? 22.064 -6.069 0.798 1.00 73.25 332 PHE A O 1
ATOM 2607 N N . SER A 1 333 ? 23.094 -5.444 2.696 1.00 74.44 333 SER A N 1
ATOM 2608 C CA . SER A 1 333 ? 21.909 -5.565 3.556 1.00 74.44 333 SER A CA 1
ATOM 2609 C C . SER A 1 333 ? 20.796 -4.571 3.220 1.00 74.44 333 SER A C 1
ATOM 2611 O O . SER A 1 333 ? 19.628 -4.856 3.480 1.00 74.44 333 SER A O 1
ATOM 2613 N N . TYR A 1 334 ? 21.139 -3.445 2.590 1.00 79.75 334 TYR A N 1
ATOM 2614 C CA . TYR A 1 334 ? 20.162 -2.479 2.096 1.00 79.75 334 TYR A CA 1
ATOM 2615 C C . TYR A 1 334 ? 19.519 -2.894 0.767 1.00 79.75 334 TYR A C 1
ATOM 2617 O O . TYR A 1 334 ? 18.564 -2.256 0.349 1.00 79.75 334 TYR A O 1
ATOM 2625 N N . LEU A 1 335 ? 20.002 -3.932 0.075 1.00 78.38 335 LEU A N 1
ATOM 2626 C CA . LEU A 1 335 ? 19.399 -4.368 -1.189 1.00 78.38 335 LEU A CA 1
ATOM 2627 C C . LEU A 1 335 ? 18.047 -5.063 -0.969 1.00 78.38 335 LEU A C 1
ATOM 2629 O O . LEU A 1 335 ? 17.843 -5.669 0.079 1.00 78.38 335 LEU A O 1
ATOM 2633 N N . PRO A 1 336 ? 17.147 -5.093 -1.968 1.00 77.00 336 PRO A N 1
ATOM 2634 C CA . PRO A 1 336 ? 15.899 -5.836 -1.850 1.00 77.00 336 PRO A CA 1
ATOM 2635 C C . PRO A 1 336 ? 16.141 -7.316 -1.541 1.00 77.00 336 PRO A C 1
ATOM 2637 O O . PRO A 1 336 ? 17.017 -7.948 -2.145 1.00 77.00 336 PRO A O 1
ATOM 2640 N N . TRP A 1 337 ? 15.299 -7.905 -0.687 1.00 70.00 337 TRP A N 1
ATOM 2641 C CA . TRP A 1 337 ? 15.402 -9.315 -0.281 1.00 70.00 337 TRP A CA 1
ATOM 2642 C C . TRP A 1 337 ? 15.483 -10.275 -1.477 1.00 70.00 337 TRP A C 1
ATOM 2644 O O . TRP A 1 337 ? 16.196 -11.277 -1.461 1.00 70.00 337 TRP A O 1
ATOM 2654 N N . THR A 1 338 ? 14.799 -9.942 -2.572 1.00 70.12 338 THR A N 1
ATOM 2655 C CA . THR A 1 338 ? 14.776 -10.772 -3.774 1.00 70.12 338 THR A CA 1
ATOM 2656 C C . THR A 1 338 ? 16.130 -10.829 -4.500 1.00 70.12 338 THR A C 1
ATOM 2658 O O . THR A 1 338 ? 16.409 -11.802 -5.208 1.00 70.12 338 THR A O 1
ATOM 2661 N N . ILE A 1 339 ? 16.974 -9.802 -4.335 1.00 73.56 339 ILE A N 1
ATOM 2662 C CA . ILE A 1 339 ? 18.371 -9.794 -4.784 1.00 73.56 339 ILE A CA 1
ATOM 2663 C C . ILE A 1 339 ? 19.239 -10.544 -3.781 1.00 73.56 339 ILE A C 1
ATOM 2665 O O . ILE A 1 339 ? 20.065 -11.359 -4.198 1.00 73.56 339 ILE A O 1
ATOM 2669 N N . GLN A 1 340 ? 19.009 -10.329 -2.482 1.00 73.06 340 GLN A N 1
ATOM 2670 C CA . GLN A 1 340 ? 19.749 -11.005 -1.417 1.00 73.06 340 GLN A CA 1
ATOM 2671 C C . GLN A 1 340 ? 19.642 -12.537 -1.522 1.00 73.06 340 GLN A C 1
ATOM 2673 O O . GLN A 1 340 ? 20.660 -13.230 -1.510 1.00 73.06 340 GLN A O 1
ATOM 2678 N N . ARG A 1 341 ? 18.434 -13.069 -1.766 1.00 67.62 341 ARG A N 1
ATOM 2679 C CA . ARG A 1 341 ? 18.153 -14.517 -1.813 1.00 67.62 341 ARG A CA 1
ATOM 2680 C C . ARG A 1 341 ? 18.968 -15.296 -2.851 1.00 67.62 341 ARG A C 1
ATOM 2682 O O . ARG A 1 341 ? 19.209 -16.491 -2.704 1.00 67.62 341 ARG A O 1
ATOM 2689 N N . ARG A 1 342 ? 19.410 -14.658 -3.941 1.00 59.31 342 ARG A N 1
ATOM 2690 C CA . ARG A 1 342 ? 20.171 -15.358 -4.996 1.00 59.31 342 ARG A CA 1
ATOM 2691 C C . ARG A 1 342 ? 21.618 -15.662 -4.630 1.00 59.31 342 ARG A C 1
ATOM 2693 O O . ARG A 1 342 ? 22.222 -16.504 -5.293 1.00 59.31 342 ARG A O 1
ATOM 2700 N N . LEU A 1 343 ? 22.152 -15.030 -3.591 1.00 52.06 343 LEU A N 1
ATOM 2701 C CA . LEU A 1 343 ? 23.483 -15.333 -3.077 1.00 52.06 343 LEU A CA 1
ATOM 2702 C C . LEU A 1 343 ? 23.521 -16.663 -2.308 1.00 52.06 343 LEU A C 1
ATOM 2704 O O . LEU A 1 343 ? 24.534 -17.354 -2.345 1.00 52.06 343 LEU A O 1
ATOM 2708 N N . GLN A 1 344 ? 22.396 -17.094 -1.730 1.00 51.94 344 GLN A N 1
ATOM 2709 C CA . GLN A 1 344 ? 22.282 -18.393 -1.049 1.00 51.94 344 GLN A CA 1
ATOM 2710 C C . GLN A 1 344 ? 22.161 -19.593 -2.005 1.00 51.94 344 GLN A C 1
ATOM 2712 O O . GLN A 1 344 ? 22.303 -20.738 -1.591 1.00 51.94 344 GLN A O 1
ATOM 2717 N N . GLY A 1 345 ? 22.006 -19.361 -3.313 1.00 46.19 345 GLY A N 1
ATOM 2718 C CA . GLY A 1 345 ? 21.826 -20.402 -4.335 1.00 46.19 345 GLY A CA 1
ATOM 2719 C C . GLY A 1 345 ? 23.051 -21.272 -4.671 1.00 46.19 345 GLY A C 1
ATOM 2720 O O . GLY A 1 345 ? 23.048 -21.906 -5.725 1.00 46.19 345 GLY A O 1
ATOM 2721 N N . ARG A 1 346 ? 24.098 -21.305 -3.831 1.00 39.81 346 ARG A N 1
ATOM 2722 C CA . ARG A 1 346 ? 25.121 -22.376 -3.838 1.00 39.81 346 ARG A CA 1
ATOM 2723 C C . ARG A 1 346 ? 24.922 -23.416 -2.726 1.00 39.81 346 ARG A C 1
ATOM 2725 O O . ARG A 1 346 ? 25.565 -24.454 -2.790 1.00 39.81 346 ARG A O 1
ATOM 2732 N N . PHE A 1 347 ? 24.006 -23.188 -1.784 1.00 36.22 347 PHE A N 1
ATOM 2733 C CA . PHE A 1 347 ? 23.629 -24.141 -0.737 1.00 36.22 347 PHE A CA 1
ATOM 2734 C C . PHE A 1 347 ? 22.156 -23.933 -0.355 1.00 36.22 347 PHE A C 1
ATOM 2736 O O . PHE A 1 347 ? 21.878 -23.223 0.599 1.00 36.22 347 PHE A O 1
ATOM 2743 N N . ALA A 1 348 ? 21.229 -24.484 -1.145 1.00 32.28 348 ALA A N 1
ATOM 2744 C CA . ALA A 1 348 ? 19.883 -24.926 -0.732 1.00 32.28 348 ALA A CA 1
ATOM 2745 C C . ALA A 1 348 ? 18.998 -25.085 -1.977 1.00 32.28 348 ALA A C 1
ATOM 2747 O O . ALA A 1 348 ? 18.367 -24.146 -2.463 1.00 32.28 348 ALA A O 1
ATOM 2748 N N . SER A 1 349 ? 18.958 -26.301 -2.511 1.00 35.88 349 SER A N 1
ATOM 2749 C CA . SER A 1 349 ? 17.777 -26.795 -3.210 1.00 35.88 349 SER A CA 1
ATOM 2750 C C . SER A 1 349 ? 16.698 -27.067 -2.159 1.00 35.88 349 SER A C 1
ATOM 2752 O O . SER A 1 349 ? 16.952 -27.834 -1.236 1.00 35.88 349 SER A O 1
ATOM 2754 N N . ASN A 1 350 ? 15.524 -26.461 -2.340 1.00 37.00 350 ASN A N 1
ATOM 2755 C CA . ASN A 1 350 ? 14.299 -26.639 -1.549 1.00 37.00 350 ASN A CA 1
ATOM 2756 C C . ASN A 1 350 ? 14.340 -26.071 -0.117 1.00 37.00 350 ASN A C 1
ATOM 2758 O O . ASN A 1 350 ? 14.494 -26.832 0.825 1.00 37.00 350 ASN A O 1
ATOM 2762 N N . CYS A 1 351 ? 14.109 -24.763 0.051 1.00 29.20 351 CYS A N 1
ATOM 2763 C CA . CYS A 1 351 ? 13.605 -24.205 1.316 1.00 29.20 351 CYS A CA 1
ATOM 2764 C C . CYS A 1 351 ? 12.706 -22.984 1.051 1.00 29.20 351 CYS A C 1
ATOM 2766 O O . CYS A 1 351 ? 13.105 -22.055 0.347 1.00 29.20 351 CYS A O 1
ATOM 2768 N N . GLU A 1 352 ? 11.504 -22.998 1.635 1.00 34.62 352 GLU A N 1
ATOM 2769 C CA . GLU A 1 352 ? 10.523 -21.898 1.680 1.00 34.62 352 GLU A CA 1
ATOM 2770 C C . GLU A 1 352 ? 10.799 -20.893 2.825 1.00 34.62 352 GLU A C 1
ATOM 2772 O O . GLU A 1 352 ? 9.985 -20.016 3.093 1.00 34.62 352 GLU A O 1
ATOM 2777 N N . GLU A 1 353 ? 11.960 -20.971 3.484 1.00 32.84 353 GLU A N 1
ATOM 2778 C CA . GLU A 1 353 ? 12.340 -20.096 4.604 1.00 32.84 353 GLU A CA 1
ATOM 2779 C C . GLU A 1 353 ? 13.164 -18.872 4.166 1.00 32.84 353 GLU A C 1
ATOM 2781 O O . GLU A 1 353 ? 13.964 -18.933 3.227 1.00 32.84 353 GLU A O 1
ATOM 2786 N N . MET A 1 354 ? 12.984 -17.748 4.876 1.00 30.72 354 MET A N 1
ATOM 2787 C CA . MET A 1 354 ? 13.764 -16.521 4.696 1.00 30.72 354 MET A CA 1
ATOM 2788 C C . MET A 1 354 ? 15.125 -16.668 5.407 1.00 30.72 354 MET A C 1
ATOM 2790 O O . MET A 1 354 ? 15.170 -16.812 6.625 1.00 30.72 354 MET A O 1
ATOM 2794 N N . PRO A 1 355 ? 16.245 -16.660 4.677 1.00 38.84 355 PRO A N 1
ATOM 2795 C CA . PRO A 1 355 ? 17.534 -17.052 5.236 1.00 38.84 355 PRO A CA 1
ATOM 2796 C C . PRO A 1 355 ? 18.214 -15.925 6.024 1.00 38.84 355 PRO A C 1
ATOM 2798 O O . PRO A 1 355 ? 18.167 -14.751 5.648 1.00 38.84 355 PRO A O 1
ATOM 2801 N N . THR A 1 356 ? 18.895 -16.317 7.102 1.00 40.22 356 THR A N 1
ATOM 2802 C CA . THR A 1 356 ? 19.722 -15.482 7.982 1.00 40.22 356 THR A CA 1
ATOM 2803 C C . THR A 1 356 ? 20.708 -14.626 7.181 1.00 40.22 356 THR A C 1
ATOM 2805 O O . THR A 1 356 ? 21.272 -15.082 6.183 1.00 40.22 356 THR A O 1
ATOM 2808 N N . ARG A 1 357 ? 20.885 -13.371 7.631 1.00 45.44 357 ARG A N 1
ATOM 2809 C CA . ARG A 1 357 ? 21.725 -12.293 7.066 1.00 45.44 357 ARG A CA 1
ATOM 2810 C C . ARG A 1 357 ? 22.893 -12.848 6.234 1.00 45.44 357 ARG A C 1
ATOM 2812 O O . ARG A 1 357 ? 23.885 -13.314 6.786 1.00 45.44 357 ARG A O 1
ATOM 2819 N N . ALA A 1 358 ? 22.757 -12.826 4.907 1.00 49.94 358 ALA A N 1
ATOM 2820 C CA . ALA A 1 358 ? 23.780 -13.352 4.010 1.00 49.94 358 ALA A CA 1
ATOM 2821 C C . ALA A 1 358 ? 25.078 -12.549 4.175 1.00 49.94 358 ALA A C 1
ATOM 2823 O O . ALA A 1 358 ? 25.126 -11.378 3.798 1.00 49.94 358 ALA A O 1
ATOM 2824 N N . SER A 1 359 ? 26.125 -13.164 4.728 1.00 54.59 359 SER A N 1
ATOM 2825 C CA . SER A 1 359 ? 27.464 -12.577 4.729 1.00 54.59 359 SER A CA 1
ATOM 2826 C C . SER A 1 359 ? 28.107 -12.819 3.368 1.00 54.59 359 SER A C 1
ATOM 2828 O O . SER A 1 359 ? 28.311 -13.968 2.966 1.00 54.59 359 SER A O 1
ATOM 2830 N N . VAL A 1 360 ? 28.432 -11.753 2.647 1.00 61.00 360 VAL A N 1
ATOM 2831 C CA . VAL A 1 360 ? 29.164 -11.837 1.388 1.00 61.00 360 VAL A CA 1
ATOM 2832 C C . VAL A 1 360 ? 30.658 -11.740 1.672 1.00 61.00 360 VAL A C 1
ATOM 2834 O O . VAL A 1 360 ? 31.110 -10.860 2.400 1.00 61.00 360 VAL A O 1
ATOM 2837 N N . SER A 1 361 ? 31.433 -12.660 1.096 1.00 63.12 361 SER A N 1
ATOM 2838 C CA . SER A 1 361 ? 32.870 -12.785 1.358 1.00 63.12 361 SER A CA 1
ATOM 2839 C C . SER A 1 361 ? 33.710 -11.652 0.760 1.00 63.12 361 SER A C 1
ATOM 2841 O O . SER A 1 361 ? 34.802 -11.394 1.252 1.00 63.12 361 SER A O 1
ATOM 2843 N N . SER A 1 362 ? 33.234 -10.989 -0.302 1.00 73.19 362 SER A N 1
ATOM 2844 C CA . SER A 1 362 ? 33.921 -9.849 -0.924 1.00 73.19 362 SER A CA 1
ATOM 2845 C C . SER A 1 362 ? 32.987 -8.967 -1.759 1.00 73.19 362 SER A C 1
ATOM 2847 O O . SER A 1 362 ? 31.920 -9.408 -2.212 1.00 73.19 362 SER A O 1
ATOM 2849 N N . LYS A 1 363 ? 33.422 -7.726 -2.027 1.00 75.06 363 LYS A N 1
ATOM 2850 C CA . LYS A 1 363 ? 32.723 -6.777 -2.913 1.00 75.06 363 LYS A CA 1
ATOM 2851 C C . LYS A 1 363 ? 32.452 -7.380 -4.292 1.00 75.06 363 LYS A C 1
ATOM 2853 O O . LYS A 1 363 ? 31.364 -7.208 -4.832 1.00 75.06 363 LYS A O 1
ATOM 2858 N N . ASP A 1 364 ? 33.395 -8.136 -4.851 1.00 71.88 364 ASP A N 1
ATOM 2859 C CA . ASP A 1 364 ? 33.241 -8.749 -6.174 1.00 71.88 364 ASP A CA 1
ATOM 2860 C C . ASP A 1 364 ? 32.145 -9.804 -6.239 1.00 71.88 364 ASP A C 1
ATOM 2862 O O . ASP A 1 364 ? 31.384 -9.859 -7.214 1.00 71.88 364 ASP A O 1
ATOM 2866 N N . VAL A 1 365 ? 32.023 -10.616 -5.191 1.00 72.88 365 VAL A N 1
ATOM 2867 C CA . VAL A 1 365 ? 30.960 -11.615 -5.088 1.00 72.88 365 VAL A CA 1
ATOM 2868 C C . VAL A 1 365 ? 29.597 -10.917 -4.999 1.00 72.88 365 VAL A C 1
ATOM 2870 O O . VAL A 1 365 ? 28.668 -11.290 -5.726 1.00 72.88 365 VAL A O 1
ATOM 2873 N N . ALA A 1 366 ? 29.493 -9.844 -4.205 1.00 74.38 366 ALA A N 1
ATOM 2874 C CA . ALA A 1 366 ? 28.280 -9.028 -4.103 1.00 74.38 366 ALA A CA 1
ATOM 2875 C C . ALA A 1 366 ? 27.927 -8.378 -5.452 1.00 74.38 366 ALA A C 1
ATOM 2877 O O . ALA A 1 366 ? 26.817 -8.545 -5.963 1.00 74.38 366 ALA A O 1
ATOM 2878 N N . ALA A 1 367 ? 28.896 -7.709 -6.079 1.00 79.19 367 ALA A N 1
ATOM 2879 C CA . ALA A 1 367 ? 28.750 -7.026 -7.359 1.00 79.19 367 ALA A CA 1
ATOM 2880 C C . ALA A 1 367 ? 28.324 -7.981 -8.482 1.00 79.19 367 ALA A C 1
ATOM 2882 O O . ALA A 1 367 ? 27.494 -7.633 -9.325 1.00 79.19 367 ALA A O 1
ATOM 2883 N N . THR A 1 368 ? 28.879 -9.194 -8.508 1.00 75.06 368 THR A N 1
ATOM 2884 C CA . THR A 1 368 ? 28.529 -10.228 -9.493 1.00 75.06 368 THR A CA 1
ATOM 2885 C C . THR A 1 368 ? 27.099 -10.726 -9.289 1.00 75.06 368 THR A C 1
ATOM 2887 O O . THR A 1 368 ? 26.357 -10.893 -10.264 1.00 75.06 368 THR A O 1
ATOM 2890 N N . CYS A 1 369 ? 26.673 -10.912 -8.035 1.00 73.69 369 CYS A N 1
ATOM 2891 C CA . CYS A 1 369 ? 25.300 -11.298 -7.716 1.00 73.69 369 CYS A CA 1
ATOM 2892 C C . CYS A 1 369 ? 24.297 -10.228 -8.162 1.00 73.69 369 CYS A C 1
ATOM 2894 O O . CYS A 1 369 ? 23.357 -10.536 -8.903 1.00 73.69 369 CYS A O 1
ATOM 2896 N N . VAL A 1 370 ? 24.544 -8.967 -7.791 1.00 79.81 370 VAL A N 1
ATOM 2897 C CA . VAL A 1 370 ? 23.726 -7.815 -8.201 1.00 79.81 370 VAL A CA 1
ATOM 2898 C C . VAL A 1 370 ? 23.640 -7.743 -9.727 1.00 79.81 370 VAL A C 1
ATOM 2900 O O . VAL A 1 370 ? 22.537 -7.690 -10.277 1.00 79.81 370 VAL A O 1
ATOM 2903 N N . ARG A 1 371 ? 24.780 -7.865 -10.430 1.00 79.69 371 ARG A N 1
ATOM 2904 C CA . ARG A 1 371 ? 24.838 -7.902 -11.902 1.00 79.69 371 ARG A CA 1
ATOM 2905 C C . ARG A 1 371 ? 23.951 -8.974 -12.509 1.00 79.69 371 ARG A C 1
ATOM 2907 O O . ARG A 1 371 ? 23.134 -8.683 -13.384 1.00 79.69 371 ARG A O 1
ATOM 2914 N N . LYS A 1 372 ? 24.083 -10.213 -12.041 1.00 75.88 372 LYS A N 1
ATOM 2915 C CA . LYS A 1 372 ? 23.324 -11.353 -12.569 1.00 75.88 372 LYS A CA 1
ATOM 2916 C C . LYS A 1 372 ? 21.826 -11.232 -12.278 1.00 75.88 372 LYS A C 1
ATOM 2918 O O . LYS A 1 372 ? 21.008 -11.597 -13.129 1.00 75.88 372 LYS A O 1
ATOM 2923 N N . ALA A 1 373 ? 21.457 -10.740 -11.095 1.00 75.69 373 ALA A N 1
ATOM 2924 C CA . ALA A 1 373 ? 20.066 -10.552 -10.698 1.00 75.69 373 ALA A CA 1
ATOM 2925 C C . ALA A 1 373 ? 19.382 -9.476 -11.553 1.00 75.69 373 ALA A C 1
ATOM 2927 O O . ALA A 1 373 ? 18.373 -9.765 -12.204 1.00 75.69 373 ALA A O 1
ATOM 2928 N N . LEU A 1 374 ? 19.977 -8.283 -11.621 1.00 80.06 374 LEU A N 1
ATOM 2929 C CA . LEU A 1 374 ? 19.435 -7.152 -12.370 1.00 80.06 374 LEU A CA 1
ATOM 2930 C C . LEU A 1 374 ? 19.405 -7.420 -13.876 1.00 80.06 374 LEU A C 1
ATOM 2932 O O . LEU A 1 374 ? 18.361 -7.226 -14.494 1.00 80.06 374 LEU A O 1
ATOM 2936 N N . ARG A 1 375 ? 20.475 -7.979 -14.464 1.00 76.81 375 ARG A N 1
ATOM 2937 C CA . ARG A 1 375 ? 20.523 -8.277 -15.907 1.00 76.81 375 ARG A CA 1
ATOM 2938 C C . ARG A 1 375 ? 19.367 -9.170 -16.353 1.00 76.81 375 ARG A C 1
ATOM 2940 O O . ARG A 1 375 ? 18.716 -8.895 -17.357 1.00 76.81 375 ARG A O 1
ATOM 2947 N N . ARG A 1 376 ? 19.072 -10.237 -15.601 1.00 71.44 376 ARG A N 1
ATOM 2948 C CA . ARG A 1 376 ? 17.949 -11.132 -15.929 1.00 71.44 376 ARG A CA 1
ATOM 2949 C C . ARG A 1 376 ? 16.608 -10.400 -15.842 1.00 71.44 376 ARG A C 1
ATOM 2951 O O . ARG A 1 376 ? 15.772 -10.590 -16.720 1.00 71.44 376 ARG A O 1
ATOM 2958 N N . ARG A 1 377 ? 16.402 -9.579 -14.811 1.00 76.75 377 ARG A N 1
ATOM 2959 C CA . ARG A 1 377 ? 15.143 -8.846 -14.608 1.00 76.75 377 ARG A CA 1
ATOM 2960 C C . ARG A 1 377 ? 14.901 -7.791 -15.670 1.00 76.75 377 ARG A C 1
ATOM 2962 O O . ARG A 1 377 ? 13.831 -7.784 -16.268 1.00 76.75 377 ARG A O 1
ATOM 2969 N N . VAL A 1 378 ? 15.910 -6.976 -15.966 1.00 73.19 378 VAL A N 1
ATOM 2970 C CA . VAL A 1 378 ? 15.847 -5.960 -17.022 1.00 73.19 378 VAL A CA 1
ATOM 2971 C C . VAL A 1 378 ? 15.550 -6.613 -18.375 1.00 73.19 378 VAL A C 1
ATOM 2973 O O . VAL A 1 378 ? 14.661 -6.148 -19.088 1.00 73.19 378 VAL A O 1
ATOM 2976 N N . MET A 1 379 ? 16.204 -7.735 -18.710 1.00 68.94 379 MET A N 1
ATOM 2977 C CA . MET A 1 379 ? 15.925 -8.467 -19.955 1.00 68.94 379 MET A CA 1
ATOM 2978 C C . MET A 1 379 ? 14.482 -8.995 -20.021 1.00 68.94 379 MET A C 1
ATOM 2980 O O . MET A 1 379 ? 13.798 -8.773 -21.020 1.00 68.94 379 MET A O 1
ATOM 2984 N N . VAL A 1 380 ? 13.989 -9.647 -18.960 1.00 67.62 380 VAL A N 1
ATOM 2985 C CA . VAL A 1 380 ? 12.608 -10.170 -18.903 1.00 67.62 380 VAL A CA 1
ATOM 2986 C C . VAL A 1 380 ? 11.581 -9.035 -18.970 1.00 67.62 380 VAL A C 1
ATOM 2988 O O . VAL A 1 380 ? 10.608 -9.119 -19.718 1.00 67.62 380 VAL A O 1
ATOM 2991 N N . SER A 1 381 ? 11.813 -7.950 -18.233 1.00 67.31 381 SER A N 1
ATOM 2992 C CA . SER A 1 381 ? 10.970 -6.754 -18.229 1.00 67.31 381 SER A CA 1
ATOM 2993 C C . SER A 1 381 ? 10.908 -6.095 -19.608 1.00 67.31 381 SER A C 1
ATOM 2995 O O . SER A 1 381 ? 9.826 -5.754 -20.087 1.00 67.31 381 SER A O 1
ATOM 2997 N N . SER A 1 382 ? 12.049 -5.962 -20.289 1.00 64.38 382 SER A N 1
ATOM 2998 C CA . SER A 1 382 ? 12.128 -5.410 -21.647 1.00 64.38 382 SER A CA 1
ATOM 2999 C C . SER A 1 382 ? 11.339 -6.253 -22.660 1.00 64.38 382 SER A C 1
ATOM 3001 O O . SER A 1 382 ? 10.560 -5.706 -23.446 1.00 64.38 382 SER A O 1
ATOM 3003 N N . ALA A 1 383 ? 11.455 -7.585 -22.595 1.00 56.38 383 ALA A N 1
ATOM 3004 C CA . ALA A 1 383 ? 10.691 -8.498 -23.449 1.00 56.38 383 ALA A CA 1
ATOM 3005 C C . ALA A 1 383 ? 9.172 -8.387 -23.209 1.00 56.38 383 ALA A C 1
ATOM 3007 O O . ALA A 1 383 ? 8.396 -8.259 -24.159 1.00 56.38 383 ALA A O 1
ATOM 3008 N N . ARG A 1 384 ? 8.745 -8.346 -21.939 1.00 64.75 384 ARG A N 1
ATOM 3009 C CA . ARG A 1 384 ? 7.334 -8.173 -21.547 1.00 64.75 384 ARG A CA 1
ATOM 3010 C C . ARG A 1 384 ? 6.747 -6.841 -22.019 1.00 64.75 384 ARG A C 1
ATOM 3012 O O . ARG A 1 384 ? 5.623 -6.803 -22.512 1.00 64.75 384 ARG A O 1
ATOM 3019 N N . GLN A 1 385 ? 7.513 -5.749 -21.955 1.00 63.12 385 GLN A N 1
ATOM 3020 C CA . GLN A 1 385 ? 7.082 -4.452 -22.500 1.00 63.12 385 GLN A CA 1
ATOM 3021 C C . GLN A 1 385 ? 6.835 -4.500 -24.008 1.00 63.12 385 GLN A C 1
ATOM 3023 O O . GLN A 1 385 ? 5.876 -3.898 -24.489 1.00 63.12 385 GLN A O 1
ATOM 3028 N N . ALA A 1 386 ? 7.709 -5.176 -24.759 1.00 58.22 386 ALA A N 1
ATOM 3029 C CA . ALA A 1 386 ? 7.557 -5.302 -26.204 1.00 58.22 386 ALA A CA 1
ATOM 3030 C C . ALA A 1 386 ? 6.285 -6.091 -26.559 1.00 58.22 386 ALA A C 1
ATOM 3032 O O . ALA A 1 386 ? 5.516 -5.653 -27.413 1.00 58.22 386 ALA A O 1
ATOM 3033 N N . MET A 1 387 ? 6.032 -7.195 -25.850 1.00 53.81 387 MET A N 1
ATOM 3034 C CA . MET A 1 387 ? 4.844 -8.033 -26.033 1.00 53.81 387 MET A CA 1
ATOM 3035 C C . MET A 1 387 ? 3.548 -7.302 -25.652 1.00 53.81 387 MET A C 1
ATOM 3037 O O . MET A 1 387 ? 2.598 -7.270 -26.430 1.00 53.81 387 MET A O 1
ATOM 3041 N N . SER A 1 388 ? 3.526 -6.646 -24.490 1.00 60.91 388 SER A N 1
ATOM 3042 C CA . SER A 1 388 ? 2.369 -5.872 -24.026 1.00 60.91 388 SER A CA 1
ATOM 3043 C C . SER A 1 388 ? 2.052 -4.689 -24.947 1.00 60.91 388 SER A C 1
ATOM 3045 O O . SER A 1 388 ? 0.890 -4.465 -25.273 1.00 60.91 388 SER A O 1
ATOM 3047 N N . GLY A 1 389 ? 3.071 -3.981 -25.450 1.00 57.00 389 GLY A N 1
ATOM 3048 C CA . GLY A 1 389 ? 2.881 -2.901 -26.422 1.00 57.00 389 GLY A CA 1
ATOM 3049 C C . GLY A 1 389 ? 2.282 -3.372 -27.753 1.00 57.00 389 GLY A C 1
ATOM 3050 O O . GLY A 1 389 ? 1.509 -2.630 -28.364 1.00 57.00 389 GLY A O 1
ATOM 3051 N N . LEU A 1 390 ? 2.600 -4.600 -28.183 1.00 59.94 390 LEU A N 1
ATOM 3052 C CA . LEU A 1 390 ? 2.035 -5.206 -29.390 1.00 59.94 390 LEU A CA 1
ATOM 3053 C C . LEU A 1 390 ? 0.535 -5.492 -29.227 1.00 59.94 390 LEU A C 1
ATOM 3055 O O . LEU A 1 390 ? -0.256 -5.198 -30.119 1.00 59.94 390 LEU A O 1
ATOM 3059 N N . LEU A 1 391 ? 0.153 -6.027 -28.068 1.00 58.56 391 LEU A N 1
ATOM 3060 C CA . LEU A 1 391 ? -1.228 -6.397 -27.771 1.00 58.56 391 LEU A CA 1
ATOM 3061 C C . LEU A 1 391 ? -2.102 -5.171 -27.495 1.00 58.56 391 LEU A C 1
ATOM 3063 O O . LEU A 1 391 ? -3.179 -5.068 -28.065 1.00 58.56 391 LEU A O 1
ATOM 3067 N N . ALA A 1 392 ? -1.627 -4.201 -26.708 1.00 57.34 392 ALA A N 1
ATOM 3068 C CA . ALA A 1 392 ? -2.416 -3.027 -26.318 1.00 57.34 392 ALA A CA 1
ATOM 3069 C C . ALA A 1 392 ? -2.809 -2.113 -27.499 1.00 57.34 392 ALA A C 1
ATOM 3071 O O . ALA A 1 392 ? -3.852 -1.461 -27.457 1.00 57.34 392 ALA A O 1
ATOM 3072 N N . SER A 1 393 ? -1.995 -2.064 -28.561 1.00 54.62 393 SER A N 1
ATOM 3073 C CA . SER A 1 393 ? -2.171 -1.118 -29.675 1.00 54.62 393 SER A CA 1
ATOM 3074 C C . SER A 1 393 ? -2.967 -1.655 -30.876 1.00 54.62 393 SER A C 1
ATOM 3076 O O . SER A 1 393 ? -3.273 -0.882 -31.780 1.00 54.62 393 SER A O 1
ATOM 3078 N N . GLY A 1 394 ? -3.343 -2.939 -30.894 1.00 50.75 394 GLY A N 1
ATOM 3079 C CA . GLY A 1 394 ? -3.948 -3.584 -32.065 1.00 50.75 394 GLY A CA 1
ATOM 3080 C C . GLY A 1 394 ? -2.917 -3.850 -33.177 1.00 50.75 394 GLY A C 1
ATOM 3081 O O . GLY A 1 394 ? -2.070 -3.008 -33.489 1.00 50.75 394 GLY A O 1
ATOM 3082 N N . GLY A 1 395 ? -2.972 -5.041 -33.786 1.00 43.34 395 GLY A N 1
ATOM 3083 C CA . GLY A 1 395 ? -1.881 -5.607 -34.603 1.00 43.34 395 GLY A CA 1
ATOM 3084 C C . GLY A 1 395 ? -1.309 -4.701 -35.709 1.00 43.34 395 GLY A C 1
ATOM 3085 O O . GLY A 1 395 ? -0.104 -4.722 -35.957 1.00 43.34 395 GLY A O 1
ATOM 3086 N N . ALA A 1 396 ? -2.126 -3.840 -36.325 1.00 44.56 396 ALA A N 1
ATOM 3087 C CA . ALA A 1 396 ? -1.691 -2.941 -37.401 1.00 44.56 396 ALA A CA 1
ATOM 3088 C C . ALA A 1 396 ? -0.913 -1.692 -36.919 1.00 44.56 396 ALA A C 1
ATOM 3090 O O . ALA A 1 396 ? -0.059 -1.169 -37.642 1.00 44.56 396 ALA A O 1
ATOM 3091 N N . VAL A 1 397 ? -1.178 -1.198 -35.704 1.00 46.28 397 VAL A N 1
ATOM 3092 C CA . VAL A 1 397 ? -0.510 -0.010 -35.131 1.00 46.28 397 VAL A CA 1
ATOM 3093 C C . VAL A 1 397 ? 0.785 -0.414 -34.418 1.00 46.28 397 VAL A C 1
ATOM 3095 O O . VAL A 1 397 ? 1.801 0.284 -34.511 1.00 46.28 397 VAL A O 1
ATOM 3098 N N . ALA A 1 398 ? 0.781 -1.598 -33.806 1.00 41.84 398 ALA A N 1
ATOM 3099 C CA . ALA A 1 398 ? 1.938 -2.242 -33.204 1.00 41.84 398 ALA A CA 1
ATOM 3100 C C . ALA A 1 398 ? 3.101 -2.438 -34.194 1.00 41.84 398 ALA A C 1
ATOM 3102 O O . ALA A 1 398 ? 4.246 -2.099 -33.883 1.00 41.84 398 ALA A O 1
ATOM 3103 N N . ALA A 1 399 ? 2.803 -2.905 -35.412 1.00 42.81 399 ALA A N 1
ATOM 3104 C CA . ALA A 1 399 ? 3.789 -3.097 -36.477 1.00 42.81 399 ALA A CA 1
ATOM 3105 C C . ALA A 1 399 ? 4.486 -1.778 -36.873 1.00 42.81 399 ALA A C 1
ATOM 3107 O O . ALA A 1 399 ? 5.707 -1.732 -37.033 1.00 42.81 399 ALA A O 1
ATOM 3108 N N . ARG A 1 400 ? 3.732 -0.668 -36.932 1.00 50.78 400 ARG A N 1
ATOM 3109 C CA . ARG A 1 400 ? 4.267 0.679 -37.203 1.00 50.78 400 ARG A CA 1
ATOM 3110 C C . ARG A 1 400 ? 5.159 1.198 -36.069 1.00 50.78 400 ARG A C 1
ATOM 3112 O O . ARG A 1 400 ? 6.187 1.822 -36.338 1.00 50.78 400 ARG A O 1
ATOM 3119 N N . TYR A 1 401 ? 4.801 0.945 -34.807 1.00 45.62 401 TYR A N 1
ATOM 3120 C CA . TYR A 1 401 ? 5.607 1.355 -33.649 1.00 45.62 401 TYR A CA 1
ATOM 3121 C C . TYR A 1 401 ? 6.896 0.529 -33.512 1.00 45.62 401 TYR A C 1
ATOM 3123 O O . TYR A 1 401 ? 7.969 1.099 -33.294 1.00 45.62 401 TYR A O 1
ATOM 3131 N N . LEU A 1 402 ? 6.815 -0.794 -33.706 1.00 44.47 402 LEU A N 1
ATOM 3132 C CA . LEU A 1 402 ? 7.978 -1.683 -33.732 1.00 44.47 402 LEU A CA 1
ATOM 3133 C C . LEU A 1 402 ? 8.936 -1.280 -34.863 1.00 44.47 402 LEU A C 1
ATOM 3135 O O . LEU A 1 402 ? 10.130 -1.121 -34.617 1.00 44.47 402 LEU A O 1
ATOM 3139 N N . GLY A 1 403 ? 8.403 -0.975 -36.052 1.00 46.19 403 GLY A N 1
ATOM 3140 C CA . GLY A 1 403 ? 9.170 -0.454 -37.186 1.00 46.19 403 GLY A CA 1
ATOM 3141 C C . GLY A 1 403 ? 9.909 0.853 -36.874 1.00 46.19 403 GLY A C 1
ATOM 3142 O O . GLY A 1 403 ? 11.102 0.968 -37.152 1.00 46.19 403 GLY A O 1
ATOM 3143 N N . LYS A 1 404 ? 9.259 1.822 -36.207 1.00 50.03 404 LYS A N 1
ATOM 3144 C CA . LYS A 1 404 ? 9.915 3.074 -35.773 1.00 50.03 404 LYS A CA 1
ATOM 3145 C C . LYS A 1 404 ? 11.004 2.844 -34.719 1.00 50.03 404 LYS A C 1
ATOM 3147 O O . LYS A 1 404 ? 12.035 3.516 -34.752 1.00 50.03 404 LYS A O 1
ATOM 3152 N N . LYS A 1 405 ? 10.807 1.903 -33.789 1.00 42.59 405 LYS A N 1
ATOM 3153 C CA . LYS A 1 405 ? 11.785 1.585 -32.733 1.00 42.59 405 LYS A CA 1
ATOM 3154 C C . LYS A 1 405 ? 13.001 0.837 -33.294 1.00 42.59 405 LYS A C 1
ATOM 3156 O O . LYS A 1 405 ? 14.126 1.168 -32.928 1.00 42.59 405 LYS A O 1
ATOM 3161 N N . ILE A 1 406 ? 12.778 -0.092 -34.227 1.00 40.81 406 ILE A N 1
ATOM 3162 C CA . ILE A 1 406 ? 13.828 -0.798 -34.975 1.00 40.81 406 ILE A CA 1
ATOM 3163 C C . ILE A 1 406 ? 14.606 0.189 -35.854 1.00 40.81 406 ILE A C 1
ATOM 3165 O O . ILE A 1 406 ? 15.830 0.200 -35.798 1.00 40.81 406 ILE A O 1
ATOM 3169 N N . SER A 1 407 ? 13.925 1.095 -36.566 1.00 38.47 407 SER A N 1
ATOM 3170 C CA . SER A 1 407 ? 14.564 2.162 -37.353 1.00 38.47 407 SER A CA 1
ATOM 3171 C C . SER A 1 407 ? 15.441 3.084 -36.494 1.00 38.47 407 SER A C 1
ATOM 3173 O O . SER A 1 407 ? 16.564 3.404 -36.879 1.00 38.47 407 SER A O 1
ATOM 3175 N N . LYS A 1 408 ? 14.977 3.466 -35.295 1.00 40.56 408 LYS A N 1
ATOM 3176 C CA . LYS A 1 408 ? 15.754 4.284 -34.347 1.00 40.56 408 LYS A CA 1
ATOM 3177 C C . LYS A 1 408 ? 16.975 3.538 -33.789 1.00 40.56 408 LYS A C 1
ATOM 3179 O O . LYS A 1 408 ? 18.019 4.155 -33.619 1.00 40.56 408 LYS A O 1
ATOM 3184 N N . ALA A 1 409 ? 16.858 2.231 -33.543 1.00 34.66 409 ALA A N 1
ATOM 3185 C CA . ALA A 1 409 ? 17.971 1.378 -33.116 1.00 34.66 409 ALA A CA 1
ATOM 3186 C C . ALA A 1 409 ? 18.991 1.109 -34.242 1.00 34.66 409 ALA A C 1
ATOM 3188 O O . ALA A 1 409 ? 20.179 0.958 -33.971 1.00 34.66 409 ALA A O 1
ATOM 3189 N N . TRP A 1 410 ? 18.539 1.074 -35.499 1.00 34.81 410 TRP A N 1
ATOM 3190 C CA . TRP A 1 410 ? 19.403 0.962 -36.678 1.00 34.81 410 TRP A CA 1
ATOM 3191 C C . TRP A 1 410 ? 20.174 2.258 -36.949 1.00 34.81 410 TRP A C 1
ATOM 3193 O O . TRP A 1 410 ? 21.382 2.211 -37.141 1.00 34.81 410 TRP A O 1
ATOM 3203 N N . LYS A 1 411 ? 19.516 3.422 -36.860 1.00 40.19 411 LYS A N 1
ATOM 3204 C CA . LYS A 1 411 ? 20.177 4.731 -37.015 1.00 40.19 411 LYS A CA 1
ATOM 3205 C C . LYS A 1 411 ? 21.233 5.015 -35.942 1.00 40.19 411 LYS A C 1
ATOM 3207 O O . LYS A 1 411 ? 22.191 5.718 -36.225 1.00 40.19 411 LYS A O 1
ATOM 3212 N N . SER A 1 412 ? 21.092 4.456 -34.736 1.00 34.75 412 SER A N 1
ATOM 3213 C CA . SER A 1 412 ? 22.106 4.564 -33.673 1.00 34.75 412 SER A CA 1
ATOM 3214 C C . SER A 1 412 ? 23.273 3.575 -33.808 1.00 34.75 412 SER A C 1
ATOM 3216 O O . SER A 1 412 ? 24.101 3.515 -32.910 1.00 34.75 412 SER A O 1
ATOM 3218 N N . ARG A 1 413 ? 23.299 2.735 -34.854 1.00 34.19 413 ARG A N 1
ATOM 3219 C CA . ARG A 1 413 ? 24.393 1.792 -35.157 1.00 34.19 413 ARG A CA 1
ATOM 3220 C C . ARG A 1 413 ? 25.284 2.247 -36.319 1.00 34.19 413 ARG A C 1
ATOM 3222 O O . ARG A 1 413 ? 26.302 1.616 -36.563 1.00 34.19 413 ARG A O 1
ATOM 3229 N N . THR A 1 414 ? 24.879 3.289 -37.042 1.00 36.22 414 THR A N 1
ATOM 3230 C CA . THR A 1 414 ? 25.561 3.826 -38.234 1.00 36.22 414 THR A CA 1
ATOM 3231 C C . THR A 1 414 ? 26.163 5.217 -38.004 1.00 36.22 414 THR A C 1
ATOM 3233 O O . THR A 1 414 ? 26.413 5.929 -38.972 1.00 36.22 414 THR A O 1
ATOM 3236 N N . VAL A 1 415 ? 26.367 5.615 -36.745 1.00 34.25 415 VAL A N 1
ATOM 3237 C CA . VAL A 1 415 ? 27.136 6.807 -36.347 1.00 34.25 415 VAL A CA 1
ATOM 3238 C C . VAL A 1 415 ? 28.210 6.373 -35.372 1.00 34.25 415 VAL A C 1
ATOM 3240 O O . VAL A 1 415 ? 27.849 5.579 -34.469 1.00 34.25 415 VAL A O 1
#

Mean predicted aligned error: 16.01 Å

Solvent-accessible surface area (backbone atoms only — not comparable to full-atom values): 2368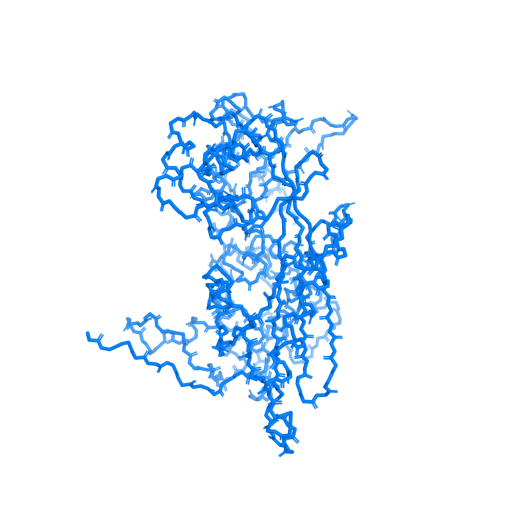1 Å² total; per-residue (Å²): 132,83,83,84,77,80,81,94,78,82,68,85,47,46,39,32,36,40,52,82,53,65,66,62,52,48,56,42,45,75,72,71,53,73,63,47,77,44,67,44,90,71,71,66,84,80,65,80,55,91,51,64,70,59,35,20,42,51,51,9,48,51,36,46,50,54,44,50,74,74,47,67,56,72,78,52,54,49,88,92,59,65,48,34,36,38,39,17,56,29,60,37,23,36,43,96,90,40,79,31,53,52,32,90,46,72,68,52,37,49,53,44,52,59,60,33,36,61,31,56,39,32,41,40,32,18,42,30,42,32,32,56,47,79,69,50,71,51,73,51,77,49,65,49,79,48,41,30,38,72,62,54,68,70,54,53,52,52,46,54,72,71,47,60,32,53,78,28,37,36,35,64,51,74,84,38,84,82,42,37,83,30,55,51,58,70,64,51,78,78,40,47,84,58,42,47,72,70,54,49,72,61,33,60,70,51,50,50,48,44,10,56,79,46,21,71,46,43,40,69,31,74,79,30,76,54,90,97,40,78,41,66,54,70,51,63,54,68,68,56,52,53,47,20,36,64,37,48,69,48,36,59,62,30,47,52,66,62,43,98,76,86,82,90,76,79,83,58,69,54,70,63,57,43,52,53,34,41,51,24,38,50,31,53,28,60,46,64,48,60,75,74,79,54,74,65,53,52,54,51,39,45,59,40,56,54,48,33,77,49,87,90,69,80,73,84,86,80,88,68,75,78,64,59,50,66,60,41,35,54,38,53,67,57,39,34,65,70,59,54,58,61,70,49,69,86,74,66,87,88,73,98,70,87,75,76,84,77,79,49,90,37,42,65,60,48,29,50,49,52,48,56,51,43,25,53,28,35,50,53,34,53,53,20,43,56,53,30,50,36,64,60,54,39,72,77,52,23,54,55,52,52,49,54,53,51,49,54,58,51,61,67,70,78,110

Nearest PDB structures (foldseek):
  2amh-assembly1_A  TM=9.074E-01  e=1.605E-14  Trypanosoma brucei
  4p0e-assembly1_A  TM=8.858E-01  e=5.026E-11  Escherichia coli K-12
  4lu1-assembly1_A  TM=8.503E-01  e=2.828E-11  Escherichia coli K-12
  4jhc-assembly1_A  TM=8.494E-01  e=3.308E-11  Escherichia coli K-12
  4oo0-assembly1_B  TM=8.413E-01  e=1.357E-10  Burkholderia cenocepacia J2315

Secondary structure (DSSP, 8-state):
-PPPPPPS---SSEEEE----HHHHHHHHHTT---EE------GGG---SSHHHHHHHHHHHHHHHHHTTS-GGGG--TTSPPEEEEEEEEEEEETTEEE----SHHHHHHHHHHHTTSEEEEEEEEEEEETTT--EEEEEEEEEEEBPP--HHHHHHHHHH-GGGGSGGG--TT-TTTGGGB--HHHHH-GGGS-HHHHHHHHHHHHHIIIIISSS-EEEEEEEETTEEEEEEE--HHHHHHHHHH-SS-SSHHHHTS----S--SS-HHHHHHHHHHHHHHHHHHHS-SS--HHHHHHHHHHHTTTT-GGG-----------HHHHHHHHHTS-HHHHGGGGTTS-SS--S--S----S-HHHHHHHHHHHHHHHHHHHHHHHHHHHHHHT-HHHHHHHHHHHHHHHHHTT--

Foldseek 3Di:
DDDDDDDPPDDLEAEEEQDPDPVVVVVCVVVVHDYHYDYAPDPLVVQDDLDVQVSWAVVQVVSVVRRVVVDPLVVQQDPPDRWYKYKGKDKWKAAPSDTFFQDDDLVQLLVLVQSQAQAKIKMKMKMKIAGSNVRDIDMDIAMDMWHFHGQDPVLSVVLVVVVVLNVGHSSDDCPDPSCVVGTAPVPCVVCVVLFDVVQSVVHDVSQQCLCPVQALQWQKSQADDDPPDGDIDIDHDPVSLLCCLQAVQLVQNLLVLLDDDDDPDPNDPVVVSNVLSVLQLLLLQVLQDAPDDDPVSSSVSSNCLLVLQPPVPDDDDDDDDDDPLVSLLVSLVSHHLNLVVVLCVVDDDDDPDRDDRDRDPGSVSSNVSSSVSSNVSSVVNVNSNLRSLCVRLDPVVSVVVVVVVVVVVVVVVPD